Protein AF-A0A329T8T1-F1 (afdb_monomer)

Structure (mmCIF, N/CA/C/O backbone):
data_AF-A0A329T8T1-F1
#
_entry.id   AF-A0A329T8T1-F1
#
loop_
_atom_site.group_PDB
_atom_site.id
_atom_site.type_symbol
_atom_site.label_atom_id
_atom_site.label_alt_id
_atom_site.label_comp_id
_atom_site.label_asym_id
_atom_site.label_entity_id
_atom_site.label_seq_id
_atom_site.pdbx_PDB_ins_code
_atom_site.Cartn_x
_atom_site.Cartn_y
_atom_site.Cartn_z
_atom_site.occupancy
_atom_site.B_iso_or_equiv
_atom_site.auth_seq_id
_atom_site.auth_comp_id
_atom_site.auth_asym_id
_atom_site.auth_atom_id
_atom_site.pdbx_PDB_model_num
ATOM 1 N N . MET A 1 1 ? -25.487 9.556 25.006 1.00 86.38 1 MET A N 1
ATOM 2 C CA . MET A 1 1 ? -24.615 8.499 25.601 1.00 86.38 1 MET A CA 1
ATOM 3 C C . MET A 1 1 ? -23.225 9.059 25.918 1.00 86.38 1 MET A C 1
ATOM 5 O O . MET A 1 1 ? -22.872 10.111 25.403 1.00 86.38 1 MET A O 1
ATOM 9 N N . LYS A 1 2 ? -22.420 8.390 26.767 1.00 82.81 2 LYS A N 1
ATOM 10 C CA . LYS A 1 2 ? -21.150 8.936 27.310 1.00 82.81 2 LYS A CA 1
ATOM 11 C C . LYS A 1 2 ? -19.947 7.994 27.165 1.00 82.81 2 LYS A C 1
ATOM 13 O O . LYS A 1 2 ? -20.098 6.807 26.879 1.00 82.81 2 LYS A O 1
ATOM 18 N N . LEU A 1 3 ? -18.749 8.563 27.331 1.00 84.62 3 LEU A N 1
ATOM 19 C CA . LEU A 1 3 ? -17.454 7.866 27.302 1.00 84.62 3 LEU A CA 1
ATOM 20 C C . LEU A 1 3 ? -17.230 7.003 28.560 1.00 84.62 3 LEU A C 1
ATOM 22 O O . LEU A 1 3 ? -17.965 7.113 29.539 1.00 84.62 3 LEU A O 1
ATOM 26 N N . ALA A 1 4 ? -16.173 6.187 28.573 1.00 82.75 4 ALA A N 1
ATOM 27 C CA . ALA A 1 4 ? -15.763 5.431 29.757 1.00 82.75 4 ALA A CA 1
ATOM 28 C C . ALA A 1 4 ? -15.110 6.353 30.816 1.00 82.75 4 ALA A C 1
ATOM 30 O O . ALA A 1 4 ? -14.230 7.148 30.466 1.00 82.75 4 ALA A O 1
ATOM 31 N N . PRO A 1 5 ? -15.451 6.256 32.117 1.00 82.06 5 PRO A N 1
ATOM 32 C CA . PRO A 1 5 ? -14.889 7.128 33.162 1.00 82.06 5 PRO A CA 1
ATOM 33 C C . PRO A 1 5 ? -13.377 6.937 33.366 1.00 82.06 5 PRO A C 1
ATOM 35 O O . PRO A 1 5 ? -12.669 7.893 33.677 1.00 82.06 5 PRO A O 1
ATOM 38 N N . GLN A 1 6 ? -12.861 5.733 33.089 1.00 82.12 6 GLN A N 1
ATOM 39 C CA . GLN A 1 6 ? -11.427 5.394 33.094 1.00 82.12 6 GLN A CA 1
ATOM 40 C C . GLN A 1 6 ? -10.590 6.263 32.133 1.00 82.12 6 GLN A C 1
ATOM 42 O O . GLN A 1 6 ? -9.371 6.353 32.273 1.00 82.12 6 GLN A O 1
ATOM 47 N N . SER A 1 7 ? -11.230 6.936 31.171 1.00 81.19 7 SER A N 1
ATOM 48 C CA . SER A 1 7 ? -10.566 7.819 30.209 1.00 81.19 7 SER A CA 1
ATOM 49 C C . SER A 1 7 ? -9.958 9.084 30.825 1.00 81.19 7 SER A C 1
ATOM 51 O O . SER A 1 7 ? -8.943 9.561 30.323 1.00 81.19 7 SER A O 1
ATOM 53 N N . ILE A 1 8 ? -10.536 9.620 31.907 1.00 83.00 8 ILE A N 1
ATOM 54 C CA . ILE A 1 8 ? -10.133 10.907 32.501 1.00 83.00 8 ILE A CA 1
ATOM 55 C C . ILE A 1 8 ? -8.653 10.910 32.941 1.00 83.00 8 ILE A C 1
ATOM 57 O O . ILE A 1 8 ? -7.902 11.743 32.424 1.00 83.00 8 ILE A O 1
ATOM 61 N N . PRO A 1 9 ? -8.183 10.000 33.827 1.00 82.19 9 PRO A N 1
ATOM 62 C CA . PRO A 1 9 ? -6.783 9.996 34.259 1.00 82.19 9 PRO A CA 1
ATOM 63 C C . PRO A 1 9 ? -5.815 9.698 33.108 1.00 82.19 9 PRO A C 1
ATOM 65 O O . PRO A 1 9 ? -4.736 10.282 33.057 1.00 82.19 9 PRO A O 1
ATOM 68 N N . TYR A 1 10 ? -6.204 8.846 32.152 1.00 83.88 10 TYR A N 1
ATOM 69 C CA . TYR A 1 10 ? -5.362 8.525 31.000 1.00 83.88 10 TYR A CA 1
ATOM 70 C C . TYR A 1 10 ? -5.154 9.728 30.074 1.00 83.88 10 TYR A C 1
ATOM 72 O O . TYR A 1 10 ? -4.017 10.020 29.714 1.00 83.88 10 TYR A O 1
ATOM 80 N N . ARG A 1 11 ? -6.220 10.463 29.722 1.00 82.62 11 ARG A N 1
ATOM 81 C CA . ARG A 1 11 ? -6.109 11.660 28.869 1.00 82.62 11 ARG A CA 1
ATOM 82 C C . ARG A 1 11 ? -5.308 12.771 29.548 1.00 82.62 11 ARG A C 1
ATOM 84 O O . ARG A 1 11 ? -4.500 13.418 28.883 1.00 82.62 11 ARG A O 1
ATOM 91 N N . ALA A 1 12 ? -5.489 12.958 30.858 1.00 83.38 12 ALA A N 1
ATOM 92 C CA . ALA A 1 12 ? -4.714 13.924 31.632 1.00 83.38 12 ALA A CA 1
ATOM 93 C C . ALA A 1 12 ? -3.220 13.555 31.623 1.00 83.38 12 ALA A C 1
ATOM 95 O O . ALA A 1 12 ? -2.393 14.371 31.223 1.00 83.38 12 ALA A O 1
ATOM 96 N N . LEU A 1 13 ? -2.879 12.304 31.953 1.00 83.25 13 LEU A N 1
ATOM 97 C CA . LEU A 1 13 ? -1.498 11.818 31.924 1.00 83.25 13 LEU A CA 1
ATOM 98 C C . LEU A 1 13 ? -0.881 11.902 30.517 1.00 83.25 13 LEU A C 1
ATOM 100 O O . LEU A 1 13 ? 0.249 12.357 30.381 1.00 83.25 13 LEU A O 1
ATOM 104 N N . GLN A 1 14 ? -1.619 11.524 29.468 1.00 82.19 14 GLN A N 1
ATOM 105 C CA . GLN A 1 14 ? -1.136 11.556 28.083 1.00 82.19 14 GLN A CA 1
ATOM 106 C C . GLN A 1 14 ? -0.803 12.981 27.615 1.00 82.19 14 GLN A C 1
ATOM 108 O O . GLN A 1 14 ? 0.239 13.186 26.995 1.00 82.19 14 GLN A O 1
ATOM 113 N N . LYS A 1 15 ? -1.659 13.968 27.918 1.00 80.31 15 LYS A N 1
ATOM 114 C CA . LYS A 1 15 ? -1.394 15.380 27.593 1.00 80.31 15 LYS A CA 1
ATOM 115 C C . LYS A 1 15 ? -0.205 15.933 28.373 1.00 80.31 15 LYS A C 1
ATOM 117 O O . LYS A 1 15 ? 0.616 16.655 27.814 1.00 80.31 15 LYS A O 1
ATOM 122 N N . VAL A 1 16 ? -0.108 15.592 29.655 1.00 81.81 16 VAL A N 1
ATOM 123 C CA . VAL A 1 16 ? 0.924 16.142 30.537 1.00 81.81 16 VAL A CA 1
ATOM 124 C C . VAL A 1 16 ? 2.283 15.469 30.332 1.00 81.81 16 VAL A C 1
ATOM 126 O O . VAL A 1 16 ? 3.293 16.138 30.491 1.00 81.81 16 VAL A O 1
ATOM 129 N N . ALA A 1 17 ? 2.352 14.215 29.874 1.00 80.06 17 ALA A N 1
ATOM 130 C CA . ALA A 1 17 ? 3.618 13.520 29.614 1.00 80.06 17 ALA A CA 1
ATOM 131 C C . ALA A 1 17 ? 4.553 14.277 28.647 1.00 80.06 17 ALA A C 1
ATOM 133 O O . ALA A 1 17 ? 5.746 14.384 28.919 1.00 80.06 17 ALA A O 1
ATOM 134 N N . GLY A 1 18 ? 4.025 14.855 27.560 1.00 70.94 18 GLY A N 1
ATOM 135 C CA . GLY A 1 18 ? 4.826 15.685 26.647 1.00 70.94 18 GLY A CA 1
ATOM 136 C C . GLY A 1 18 ? 5.286 17.001 27.286 1.00 70.94 18 GLY A C 1
ATOM 137 O O . GLY A 1 18 ? 6.431 17.412 27.121 1.00 70.94 18 GLY A O 1
ATOM 138 N N . ILE A 1 19 ? 4.412 17.626 28.079 1.00 79.25 19 ILE A N 1
ATOM 139 C CA . ILE A 1 19 ? 4.688 18.885 28.787 1.00 79.25 19 ILE A CA 1
ATOM 140 C C . ILE A 1 19 ? 5.730 18.681 29.903 1.00 79.25 19 ILE A C 1
ATOM 142 O O . ILE A 1 19 ? 6.584 19.539 30.101 1.00 79.25 19 ILE A O 1
ATOM 146 N N . VAL A 1 20 ? 5.714 17.534 30.592 1.00 76.88 20 VAL A N 1
ATOM 147 C CA . VAL A 1 20 ? 6.686 17.161 31.636 1.00 76.88 20 VAL A CA 1
ATOM 148 C C . VAL A 1 20 ? 8.102 17.066 31.081 1.00 76.88 20 VAL A C 1
ATOM 150 O O . VAL A 1 20 ? 9.026 17.526 31.743 1.00 76.88 20 VAL A O 1
ATOM 153 N N . VAL A 1 21 ? 8.287 16.521 29.873 1.00 73.12 21 VAL A N 1
ATOM 154 C CA . VAL A 1 21 ? 9.614 16.472 29.233 1.00 73.12 21 VAL A CA 1
ATOM 155 C C . VAL A 1 21 ? 10.129 17.887 28.962 1.00 73.12 21 VAL A C 1
ATOM 157 O O . VAL A 1 21 ? 11.263 18.197 29.316 1.00 73.12 21 VAL A O 1
ATOM 160 N N . VAL A 1 22 ? 9.288 18.772 28.416 1.00 72.88 22 VAL A N 1
ATOM 161 C CA . VAL A 1 22 ? 9.662 20.176 28.163 1.00 72.88 22 VAL A CA 1
ATOM 162 C C . VAL A 1 22 ? 9.970 20.916 29.471 1.00 72.88 22 VAL A C 1
ATOM 164 O O . VAL A 1 22 ? 11.018 21.548 29.570 1.00 72.88 22 VAL A O 1
ATOM 167 N N . LEU A 1 23 ? 9.121 20.797 30.501 1.00 73.62 23 LEU A N 1
ATOM 168 C CA . LEU A 1 23 ? 9.384 21.415 31.808 1.00 73.62 23 LEU A CA 1
ATOM 169 C C . LEU A 1 23 ? 10.635 20.856 32.490 1.00 73.62 23 LEU A C 1
ATOM 171 O O . LEU A 1 23 ? 11.320 21.611 33.172 1.00 73.62 23 LEU A O 1
ATOM 175 N N . PHE A 1 24 ? 10.945 19.569 32.324 1.00 70.88 24 PHE A N 1
ATOM 176 C CA . PHE A 1 24 ? 12.161 18.986 32.886 1.00 70.88 24 PHE A CA 1
ATOM 177 C C . PHE A 1 24 ? 13.409 19.665 32.312 1.00 70.88 24 PHE A C 1
ATOM 179 O O . PHE A 1 24 ? 14.256 20.101 33.085 1.00 70.88 24 PHE A O 1
ATOM 186 N N . PHE A 1 25 ? 13.491 19.836 30.988 1.00 71.06 25 PHE A N 1
ATOM 187 C CA . PHE A 1 25 ? 14.601 20.568 30.372 1.00 71.06 25 PHE A CA 1
ATOM 188 C C . PHE A 1 25 ? 14.622 22.045 30.796 1.00 71.06 25 PHE A C 1
ATOM 190 O O . PHE A 1 25 ? 15.649 22.516 31.276 1.00 71.06 25 PHE A O 1
ATOM 197 N N . VAL A 1 26 ? 13.490 22.754 30.710 1.00 73.31 26 VAL A N 1
ATOM 198 C CA . VAL A 1 26 ? 13.411 24.194 31.030 1.00 73.31 26 VAL A CA 1
ATOM 199 C C . VAL A 1 26 ? 13.760 24.497 32.494 1.00 73.31 26 VAL A C 1
ATOM 201 O O . VAL A 1 26 ? 14.477 25.456 32.761 1.00 73.31 26 VAL A O 1
ATOM 204 N N . VAL A 1 27 ? 13.290 23.695 33.458 1.00 70.12 27 VAL A N 1
ATOM 205 C CA . VAL A 1 27 ? 13.547 23.943 34.893 1.00 70.12 27 VAL A CA 1
ATOM 206 C C . VAL A 1 27 ? 14.923 23.430 35.340 1.00 70.12 27 VAL A C 1
ATOM 208 O O . VAL A 1 27 ? 15.476 23.931 36.321 1.00 70.12 27 VAL A O 1
ATOM 211 N N . ASN A 1 28 ? 15.508 22.463 34.624 1.00 67.00 28 ASN A N 1
ATOM 212 C CA . ASN A 1 28 ? 16.896 22.056 34.845 1.00 67.00 28 ASN A CA 1
ATOM 213 C C . ASN A 1 28 ? 17.891 23.111 34.327 1.00 67.00 28 ASN A C 1
ATOM 215 O O . ASN A 1 28 ? 18.945 23.283 34.929 1.00 67.00 28 ASN A O 1
ATOM 219 N N . ASP A 1 29 ? 17.546 23.825 33.251 1.00 68.19 29 ASP A N 1
ATOM 220 C CA . ASP A 1 29 ? 18.347 24.922 32.691 1.00 68.19 29 ASP A CA 1
ATOM 221 C C . ASP A 1 29 ? 18.193 26.231 33.496 1.00 68.19 29 ASP A C 1
ATOM 223 O O . ASP A 1 29 ? 19.175 26.906 33.794 1.00 68.19 29 ASP A O 1
ATOM 227 N N . SER A 1 30 ? 16.977 26.559 33.959 1.00 67.88 30 SER A N 1
ATOM 228 C CA . SER A 1 30 ? 16.708 27.816 34.685 1.00 67.88 30 SER A CA 1
ATOM 229 C C . SER A 1 30 ? 17.248 27.882 36.121 1.00 67.88 30 SER A C 1
ATOM 231 O O . SER A 1 30 ? 17.182 28.937 36.754 1.00 67.88 30 SER A O 1
ATOM 233 N N . GLY A 1 31 ? 17.737 26.769 36.677 1.00 66.06 31 GLY A N 1
ATOM 234 C CA . GLY A 1 31 ? 18.303 26.703 38.030 1.00 66.06 31 GLY A CA 1
ATOM 235 C C . GLY A 1 31 ? 17.291 26.752 39.187 1.00 66.06 31 GLY A C 1
ATOM 236 O O . GLY A 1 31 ? 17.700 26.779 40.345 1.00 66.06 31 GLY A O 1
ATOM 237 N N . TRP A 1 32 ? 15.976 26.731 38.924 1.00 68.38 32 TRP A N 1
ATOM 238 C CA . TRP A 1 32 ? 14.937 26.858 39.972 1.00 68.38 32 TRP A CA 1
ATOM 239 C C . TRP A 1 32 ? 14.761 25.594 40.839 1.00 68.38 32 TRP A C 1
ATOM 241 O O . TRP A 1 32 ? 14.073 25.621 41.862 1.00 68.38 32 TRP A O 1
ATOM 251 N N . GLY A 1 33 ? 15.397 24.487 40.451 1.00 69.75 33 GLY A N 1
ATOM 252 C CA . GLY A 1 33 ? 15.504 23.270 41.251 1.00 69.75 33 GLY A CA 1
ATOM 253 C C . GLY A 1 33 ? 14.271 22.358 41.238 1.00 69.75 33 GLY A C 1
ATOM 254 O O . GLY A 1 33 ? 13.158 22.718 40.848 1.00 69.75 33 GLY A O 1
ATOM 255 N N . PHE A 1 34 ? 14.483 21.126 41.706 1.00 74.94 34 PHE A N 1
ATOM 256 C CA . PHE A 1 34 ? 13.488 20.049 41.682 1.00 74.94 34 PHE A CA 1
ATOM 257 C C . PHE A 1 34 ? 12.124 20.390 42.331 1.00 74.94 34 PHE A C 1
ATOM 259 O O . PHE A 1 34 ? 11.104 20.008 41.753 1.00 74.94 34 PHE A O 1
ATOM 266 N N . PRO A 1 35 ? 12.032 21.123 43.466 1.00 81.44 35 PRO A N 1
ATOM 267 C CA . PRO A 1 35 ? 10.737 21.458 44.066 1.00 81.44 35 PRO A CA 1
ATOM 268 C C . PRO A 1 35 ? 9.852 22.332 43.166 1.00 81.44 35 PRO A C 1
ATOM 270 O O . PRO A 1 35 ? 8.640 22.119 43.116 1.00 81.44 35 PRO A O 1
ATOM 273 N N . ALA A 1 36 ? 10.444 23.272 42.419 1.00 79.94 36 ALA A N 1
ATOM 274 C CA . ALA A 1 36 ? 9.713 24.124 41.482 1.00 79.94 36 ALA A CA 1
ATOM 275 C C . ALA A 1 36 ? 9.172 23.308 40.296 1.00 79.94 36 ALA A C 1
ATOM 277 O O . ALA A 1 36 ? 7.996 23.433 39.949 1.00 79.94 36 ALA A O 1
ATOM 278 N N . ALA A 1 37 ? 9.990 22.404 39.739 1.00 76.75 37 ALA A N 1
ATOM 279 C CA . ALA A 1 37 ? 9.561 21.472 38.694 1.00 76.75 37 ALA A CA 1
ATOM 280 C C . ALA A 1 37 ? 8.393 20.588 39.167 1.00 76.75 37 ALA A C 1
ATOM 282 O O . ALA A 1 37 ? 7.371 20.490 38.488 1.00 76.75 37 ALA A O 1
ATOM 283 N N . ALA A 1 38 ? 8.512 19.986 40.355 1.00 80.69 38 ALA A N 1
ATOM 284 C CA . ALA A 1 38 ? 7.479 19.125 40.928 1.00 80.69 38 ALA A CA 1
ATOM 285 C C . ALA A 1 38 ? 6.163 19.882 41.189 1.00 80.69 38 ALA A C 1
ATOM 287 O O . ALA A 1 38 ? 5.087 19.377 40.861 1.00 80.69 38 ALA A O 1
ATOM 288 N N . GLY A 1 39 ? 6.238 21.109 41.719 1.00 86.38 39 GLY A N 1
ATOM 289 C CA . GLY A 1 39 ? 5.075 21.974 41.931 1.00 86.38 39 GLY A CA 1
ATOM 290 C C . GLY A 1 39 ? 4.373 22.356 40.625 1.00 86.38 39 GLY A C 1
ATOM 291 O O . GLY A 1 39 ? 3.152 22.223 40.520 1.00 86.38 39 GLY A O 1
ATOM 292 N N . ALA A 1 40 ? 5.136 22.757 39.603 1.00 83.06 40 ALA A N 1
ATOM 293 C CA . ALA A 1 40 ? 4.596 23.107 38.292 1.00 83.06 40 ALA A CA 1
ATOM 294 C C . ALA A 1 40 ? 3.942 21.902 37.593 1.00 83.06 40 ALA A C 1
ATOM 296 O O . ALA A 1 40 ? 2.816 22.008 37.107 1.00 83.06 40 ALA A O 1
ATOM 297 N N . VAL A 1 41 ? 4.586 20.728 37.611 1.00 83.44 41 VAL A N 1
ATOM 298 C CA . VAL A 1 41 ? 4.006 19.479 37.085 1.00 83.44 41 VAL A CA 1
ATOM 299 C C . VAL A 1 41 ? 2.730 19.094 37.842 1.00 83.44 41 VAL A C 1
ATOM 301 O O . VAL A 1 41 ? 1.742 18.719 37.211 1.00 83.44 41 VAL A O 1
ATOM 304 N N . GLY A 1 42 ? 2.699 19.245 39.170 1.00 86.50 42 GLY A N 1
ATOM 305 C CA . GLY A 1 42 ? 1.500 19.022 39.982 1.00 86.50 42 GLY A CA 1
ATOM 306 C C . GLY A 1 42 ? 0.337 19.947 39.603 1.00 86.50 42 GLY A C 1
ATOM 307 O O . GLY A 1 42 ? -0.781 19.477 39.388 1.00 86.50 42 GLY A O 1
ATOM 308 N N . ALA A 1 43 ? 0.597 21.247 39.443 1.00 88.38 43 ALA A N 1
ATOM 309 C CA . ALA A 1 43 ? -0.405 22.216 38.998 1.00 88.38 43 ALA A CA 1
ATOM 310 C C . ALA A 1 43 ? -0.930 21.899 37.585 1.00 88.38 43 ALA A C 1
ATOM 312 O O . ALA A 1 43 ? -2.140 21.910 37.350 1.00 88.38 43 ALA A O 1
ATOM 313 N N . ILE A 1 44 ? -0.038 21.539 36.658 1.00 87.44 44 ILE A N 1
ATOM 314 C CA . ILE A 1 44 ? -0.385 21.154 35.283 1.00 87.44 44 ILE A CA 1
ATOM 315 C C . ILE A 1 44 ? -1.231 19.867 35.261 1.00 87.44 44 ILE A C 1
ATOM 317 O O . ILE A 1 44 ? -2.221 19.807 34.530 1.00 87.44 44 ILE A O 1
ATOM 321 N N . LEU A 1 45 ? -0.918 18.868 36.097 1.00 87.12 45 LEU A N 1
ATOM 322 C CA . LEU A 1 45 ? -1.740 17.660 36.266 1.00 87.12 45 LEU A CA 1
ATOM 323 C C . LEU A 1 45 ? -3.144 17.978 36.802 1.00 87.12 45 LEU A C 1
ATOM 325 O O . LEU A 1 45 ? -4.118 17.405 36.314 1.00 87.12 45 LEU A O 1
ATOM 329 N N . LEU A 1 46 ? -3.269 18.901 37.762 1.00 89.94 46 LEU A N 1
ATOM 330 C CA . LEU A 1 46 ? -4.566 19.329 38.300 1.00 89.94 46 LEU A CA 1
ATOM 331 C C . LEU A 1 46 ? -5.411 20.064 37.249 1.00 89.94 46 LEU A C 1
ATOM 333 O O . LEU A 1 46 ? -6.586 19.735 37.075 1.00 89.94 46 LEU A O 1
ATOM 337 N N . VAL A 1 47 ? -4.820 21.003 36.503 1.00 90.56 47 VAL A N 1
ATOM 338 C CA . VAL A 1 47 ? -5.508 21.734 35.421 1.00 90.56 47 VAL A CA 1
ATOM 339 C C . VAL A 1 47 ? -5.921 20.784 34.292 1.00 90.56 47 VAL A C 1
ATOM 341 O O . VAL A 1 47 ? -7.066 20.834 33.835 1.00 90.56 47 VAL A O 1
ATOM 344 N N . ALA A 1 48 ? -5.041 19.865 33.882 1.00 87.56 48 ALA A N 1
ATOM 345 C CA . ALA A 1 48 ? -5.365 18.844 32.889 1.00 87.56 48 ALA A CA 1
ATOM 346 C C . ALA A 1 48 ? -6.481 17.907 33.380 1.00 87.56 48 ALA A C 1
ATOM 348 O O . ALA A 1 48 ? -7.436 17.662 32.648 1.00 87.56 48 ALA A O 1
ATOM 349 N N . GLY A 1 49 ? -6.420 17.432 34.628 1.00 89.06 49 GLY A N 1
ATOM 350 C CA . GLY A 1 49 ? -7.463 16.597 35.230 1.00 89.06 49 GLY A CA 1
ATOM 351 C C . GLY A 1 49 ? -8.825 17.297 35.299 1.00 89.06 49 GLY A C 1
ATOM 352 O O . GLY A 1 49 ? -9.843 16.700 34.945 1.00 89.06 49 GLY A O 1
ATOM 353 N N . ALA A 1 50 ? -8.850 18.579 35.675 1.00 90.56 50 ALA A N 1
ATOM 354 C CA . ALA A 1 50 ? -10.064 19.394 35.690 1.00 90.56 50 ALA A CA 1
ATOM 355 C C . ALA A 1 50 ? -10.646 19.591 34.278 1.00 90.56 50 ALA A C 1
ATOM 357 O O . ALA A 1 50 ? -11.852 19.412 34.080 1.00 90.56 50 ALA A O 1
ATOM 358 N N . TYR A 1 51 ? -9.800 19.884 33.282 1.00 90.94 51 TYR A N 1
ATOM 359 C CA . TYR A 1 51 ? -10.211 19.977 31.879 1.00 90.94 51 TYR A CA 1
ATOM 360 C C . TYR A 1 51 ? -10.772 18.645 31.364 1.00 90.94 51 TYR A C 1
ATOM 362 O O . TYR A 1 51 ? -11.823 18.619 30.728 1.00 90.94 51 TYR A O 1
ATOM 370 N N . GLU A 1 52 ? -10.116 17.521 31.660 1.00 89.88 52 GLU A N 1
ATOM 371 C CA . GLU A 1 52 ? -10.537 16.200 31.185 1.00 89.88 52 GLU A CA 1
ATOM 372 C C . GLU A 1 52 ? -11.807 15.677 31.865 1.00 89.88 52 GLU A C 1
ATOM 374 O O . GLU A 1 52 ? -12.594 14.968 31.228 1.0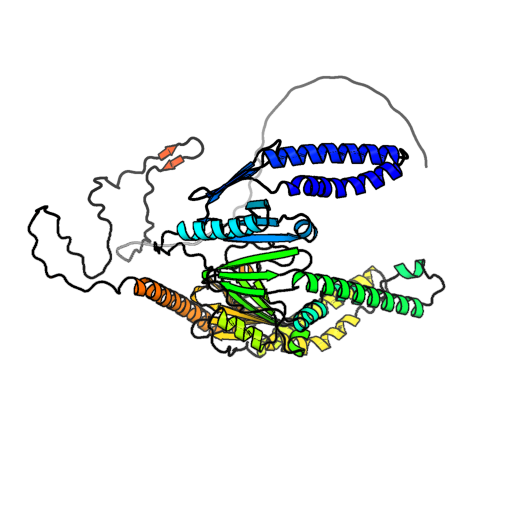0 89.88 52 GLU A O 1
ATOM 379 N N . LEU A 1 53 ? -12.056 16.076 33.115 1.00 90.00 53 LEU A N 1
ATOM 380 C CA . LEU A 1 53 ? -13.329 15.873 33.804 1.00 90.00 53 LEU A CA 1
ATOM 381 C C . LEU A 1 53 ? -14.443 16.745 33.199 1.00 90.00 53 LEU A C 1
ATOM 383 O O . LEU A 1 53 ? -15.569 16.272 33.029 1.00 90.00 53 LEU A O 1
ATOM 387 N N . ALA A 1 54 ? -14.147 17.997 32.836 1.00 90.06 54 ALA A N 1
ATOM 388 C CA . ALA A 1 54 ? -15.092 18.868 32.137 1.00 90.06 54 ALA A CA 1
ATOM 389 C C . ALA A 1 54 ? -15.420 18.339 30.728 1.00 90.06 54 ALA A C 1
ATOM 391 O O . ALA A 1 54 ? -16.590 18.322 30.345 1.00 90.06 54 ALA A O 1
ATOM 392 N N . TYR A 1 55 ? -14.421 17.833 29.995 1.00 89.12 55 TYR A N 1
ATOM 393 C CA . TYR A 1 55 ? -14.597 17.182 28.694 1.00 89.12 55 TYR A CA 1
ATOM 394 C C . TYR A 1 55 ? -15.439 15.910 28.826 1.00 89.12 55 TYR A C 1
ATOM 396 O O . TYR A 1 55 ? -16.422 15.760 28.112 1.00 89.12 55 TYR A O 1
ATOM 404 N N . TYR A 1 56 ? -15.143 15.040 29.798 1.00 88.19 56 TYR A N 1
ATOM 405 C CA . TYR A 1 56 ? -15.956 13.849 30.080 1.00 88.19 56 TYR A CA 1
ATOM 406 C C . TYR A 1 56 ? -17.426 14.177 30.388 1.00 88.19 56 TYR A C 1
ATOM 408 O O . TYR A 1 56 ? -18.324 13.464 29.949 1.00 88.19 56 TYR A O 1
ATOM 416 N N . ARG A 1 57 ? -17.687 15.259 31.134 1.00 88.88 57 ARG A N 1
ATOM 417 C CA . ARG A 1 57 ? -19.053 15.689 31.477 1.00 88.88 57 ARG A CA 1
ATOM 418 C C . ARG A 1 57 ? -19.813 16.324 30.307 1.00 88.88 57 ARG A C 1
ATOM 420 O O . ARG A 1 57 ? -21.040 16.312 30.349 1.00 88.88 57 ARG A O 1
ATOM 427 N N . ARG A 1 58 ? -19.108 16.894 29.319 1.00 87.94 58 ARG A N 1
ATOM 428 C CA . ARG A 1 58 ? -19.681 17.604 28.156 1.00 87.94 58 ARG A CA 1
ATOM 429 C C . ARG A 1 58 ? -19.678 16.801 26.852 1.00 87.94 58 ARG A C 1
ATOM 431 O O . ARG A 1 58 ? -20.392 17.191 25.938 1.00 87.94 58 ARG A O 1
ATOM 438 N N . PHE A 1 59 ? -18.902 15.721 26.757 1.00 90.44 59 PHE A N 1
ATOM 439 C CA . PHE A 1 59 ? -18.919 14.831 25.599 1.00 90.44 59 PHE A CA 1
ATOM 440 C C . PHE A 1 59 ? -20.170 13.953 25.618 1.00 90.44 59 PHE A C 1
ATOM 442 O O . PHE A 1 59 ? -20.418 13.232 26.589 1.00 90.44 59 PHE A O 1
ATOM 449 N N . GLU A 1 60 ? -20.907 13.969 24.516 1.00 89.88 60 GLU A N 1
ATOM 450 C CA . GLU A 1 60 ? -22.060 13.114 24.276 1.00 89.88 60 GLU A CA 1
ATOM 451 C C . GLU A 1 60 ? -22.027 12.591 22.838 1.00 89.88 60 GLU A C 1
ATOM 453 O O . GLU A 1 60 ? -21.633 13.303 21.919 1.00 89.88 60 GLU A O 1
ATOM 458 N N . TYR A 1 61 ? -22.445 11.344 22.650 1.00 91.50 61 TYR A N 1
ATOM 459 C CA . TYR A 1 61 ? -22.811 10.813 21.340 1.00 91.50 61 TYR A CA 1
ATOM 460 C C . TYR A 1 61 ? -24.207 10.195 21.397 1.00 91.50 61 TYR A C 1
ATOM 462 O O . TYR A 1 61 ? -24.605 9.654 22.436 1.00 91.50 61 TYR A O 1
ATOM 470 N N . GLU A 1 62 ? -24.947 10.274 20.304 1.00 91.75 62 GLU A N 1
ATOM 471 C CA . GLU A 1 62 ? -26.346 9.867 20.208 1.00 91.75 62 GLU A CA 1
ATOM 472 C C . GLU A 1 62 ? -26.580 9.128 18.889 1.00 91.75 62 GLU A C 1
ATOM 474 O O . GLU A 1 62 ? -25.943 9.421 17.885 1.00 91.75 62 GLU A O 1
ATOM 479 N N . LEU A 1 63 ? -27.423 8.098 18.927 1.00 91.50 63 LEU A N 1
ATOM 480 C CA . LEU A 1 63 ? -27.739 7.250 17.779 1.00 91.50 63 LEU A CA 1
ATOM 481 C C . LEU A 1 63 ? -29.212 7.495 17.460 1.00 91.50 63 LEU A C 1
ATOM 483 O O . LEU A 1 63 ? -30.080 6.832 18.039 1.00 91.50 63 LEU A O 1
ATOM 487 N N . THR A 1 64 ? -29.478 8.476 16.600 1.00 89.94 64 THR A N 1
ATOM 488 C CA . THR A 1 64 ? -30.817 8.736 16.053 1.00 89.94 64 THR A CA 1
ATOM 489 C C . THR A 1 64 ? -31.137 7.676 14.997 1.00 89.94 64 THR A C 1
ATOM 491 O O . THR A 1 64 ? -30.291 6.826 14.690 1.00 89.94 64 THR A O 1
ATOM 494 N N . ASP A 1 65 ? -32.354 7.664 14.465 1.00 86.38 65 ASP A N 1
ATOM 495 C CA . ASP A 1 65 ? -32.777 6.637 13.510 1.00 86.38 65 ASP A CA 1
ATOM 496 C C . ASP A 1 65 ? -32.001 6.718 12.178 1.00 86.38 65 ASP A C 1
ATOM 498 O O . ASP A 1 65 ? -31.601 5.676 11.657 1.00 86.38 65 ASP A O 1
ATOM 502 N N . ASP A 1 66 ? -31.629 7.928 11.731 1.00 86.88 66 ASP A N 1
ATOM 503 C CA . ASP A 1 66 ? -30.881 8.185 10.484 1.00 86.88 66 ASP A CA 1
ATOM 504 C C . ASP A 1 66 ? -29.422 8.662 10.676 1.00 86.88 66 ASP A C 1
ATOM 506 O O . ASP A 1 66 ? -28.612 8.571 9.743 1.00 86.88 66 ASP A O 1
ATOM 510 N N . THR A 1 67 ? -29.054 9.165 11.863 1.00 91.00 67 THR A N 1
ATOM 511 C CA . THR A 1 67 ? -27.762 9.833 12.125 1.00 91.00 67 THR A CA 1
ATOM 512 C C . THR A 1 67 ? -27.055 9.365 13.400 1.00 91.00 67 THR A C 1
ATOM 514 O O . THR A 1 67 ? -27.662 8.968 14.398 1.00 91.00 67 THR A O 1
ATOM 517 N N . LEU A 1 68 ? -25.724 9.448 13.375 1.00 91.62 68 LEU A N 1
ATOM 518 C CA . LEU A 1 68 ? -24.858 9.357 14.546 1.00 91.62 68 LEU A CA 1
ATOM 519 C C . LEU A 1 68 ? -24.342 10.754 14.901 1.00 91.62 68 LEU A C 1
ATOM 521 O O . LEU A 1 68 ? -23.469 11.297 14.221 1.00 91.62 68 LEU A O 1
ATOM 525 N N . ASP A 1 69 ? -24.848 11.301 16.001 1.00 91.31 69 ASP A N 1
ATOM 526 C CA . ASP A 1 69 ? -24.545 12.659 16.436 1.00 91.31 69 ASP A CA 1
ATOM 527 C C . ASP A 1 69 ? -23.430 12.656 17.482 1.00 91.31 69 ASP A C 1
ATOM 529 O O . ASP A 1 69 ? -23.440 11.864 18.429 1.00 91.31 69 ASP A O 1
ATOM 533 N N . ILE A 1 70 ? -22.453 13.553 17.340 1.00 92.06 70 ILE A N 1
ATOM 534 C CA . ILE A 1 70 ? -21.281 13.645 18.219 1.00 92.06 70 ILE A CA 1
ATOM 535 C C . ILE A 1 70 ? -21.101 15.089 18.704 1.00 92.06 70 ILE A C 1
ATOM 537 O O . ILE A 1 70 ? -20.567 15.952 18.003 1.00 92.06 70 ILE A O 1
ATOM 541 N N . ARG A 1 71 ? -21.488 15.337 19.960 1.00 91.00 71 ARG A N 1
ATOM 542 C CA . ARG A 1 71 ? -21.311 16.605 20.683 1.00 91.00 71 ARG A CA 1
ATOM 543 C C . ARG A 1 71 ? -20.041 16.568 21.526 1.00 91.00 71 ARG A C 1
ATOM 545 O O . ARG A 1 71 ? -19.901 15.762 22.445 1.00 91.00 71 ARG A O 1
ATOM 552 N N . SER A 1 72 ? -19.098 17.465 21.250 1.00 89.06 72 SER A N 1
ATOM 553 C CA . SER A 1 72 ? -17.779 17.460 21.893 1.00 89.06 72 SER A CA 1
ATOM 554 C C . SER A 1 72 ? -17.227 18.857 22.200 1.00 89.06 72 SER A C 1
ATOM 556 O O . SER A 1 72 ? -17.634 19.857 21.611 1.00 89.06 72 SER A O 1
ATOM 558 N N . GLY A 1 73 ? -16.263 18.920 23.125 1.00 86.06 73 GLY A N 1
ATOM 559 C CA . GLY A 1 73 ? -15.554 20.151 23.498 1.00 86.06 73 GLY A CA 1
ATOM 560 C C . GLY A 1 73 ? -15.959 20.736 24.857 1.00 86.06 73 GLY A C 1
ATOM 561 O O . GLY A 1 73 ? -17.026 20.452 25.399 1.00 86.06 73 GLY A O 1
ATOM 562 N N . VAL A 1 74 ? -15.062 21.541 25.440 1.00 87.94 74 VAL A N 1
ATOM 563 C CA . VAL A 1 74 ? -15.275 22.202 26.746 1.00 87.94 74 VAL A CA 1
ATOM 564 C C . VAL A 1 74 ? -15.609 23.679 26.572 1.00 87.94 74 VAL A C 1
ATOM 566 O O . VAL A 1 74 ? -16.639 24.121 27.080 1.00 87.94 74 VAL A O 1
ATOM 569 N N . ILE A 1 75 ? -14.728 24.408 25.877 1.00 87.56 75 ILE A N 1
ATOM 570 C CA . ILE A 1 75 ? -14.776 25.863 25.670 1.00 87.56 75 ILE A CA 1
ATOM 571 C C . ILE A 1 75 ? -15.504 26.139 24.348 1.00 87.56 75 ILE A C 1
ATOM 573 O O . ILE A 1 75 ? -16.700 26.409 24.355 1.00 87.56 75 ILE A O 1
ATOM 577 N N . SER A 1 76 ? -14.823 25.939 23.214 1.00 87.44 76 SER A N 1
ATOM 578 C CA . SER A 1 76 ? -15.483 25.741 21.920 1.00 87.44 76 SER A CA 1
ATOM 579 C C . SER A 1 76 ? -16.202 24.389 21.937 1.00 87.44 76 SER A C 1
ATOM 581 O O . SER A 1 76 ? -15.588 23.363 22.255 1.00 87.44 76 SER A O 1
ATOM 583 N N . ARG A 1 77 ? -17.503 24.399 21.626 1.00 87.94 77 ARG A N 1
ATOM 584 C CA . ARG A 1 77 ? -18.289 23.197 21.329 1.00 87.94 77 ARG A CA 1
ATOM 585 C C . ARG A 1 77 ? -18.241 22.905 19.834 1.00 87.94 77 ARG A C 1
ATOM 587 O O . ARG A 1 77 ? -18.147 23.824 19.025 1.00 87.94 77 ARG A O 1
ATOM 594 N N . ARG A 1 78 ? -18.322 21.624 19.488 1.00 88.75 78 ARG A N 1
ATOM 595 C CA . ARG A 1 78 ? -18.484 21.122 18.123 1.00 88.75 78 ARG A CA 1
ATOM 596 C C . ARG A 1 78 ? -19.538 20.029 18.144 1.00 88.75 78 ARG A C 1
ATOM 598 O O . ARG A 1 78 ? -19.428 19.093 18.937 1.00 88.75 78 ARG A O 1
ATOM 605 N N . GLU A 1 79 ? -20.523 20.181 17.282 1.00 90.75 79 GLU A N 1
ATOM 606 C CA . GLU A 1 79 ? -21.593 19.226 17.022 1.00 90.75 79 GLU A CA 1
ATOM 607 C C . GLU A 1 79 ? -21.388 18.693 15.602 1.00 90.75 79 GLU A C 1
ATOM 609 O O . GLU A 1 79 ? -20.883 19.417 14.739 1.00 90.75 79 GLU A O 1
ATOM 614 N N . ARG A 1 80 ? -21.649 17.403 15.399 1.00 89.06 80 ARG A N 1
ATOM 615 C CA . ARG A 1 80 ? -21.458 16.702 14.127 1.00 89.06 80 ARG A CA 1
ATOM 616 C C . ARG A 1 80 ? -22.545 15.657 13.995 1.00 89.06 80 ARG A C 1
ATOM 618 O O . ARG A 1 80 ? -22.544 14.707 14.769 1.00 89.06 80 ARG A O 1
ATOM 625 N N . GLU A 1 81 ? -23.424 15.857 13.035 1.00 91.31 81 GLU A N 1
ATOM 626 C CA . GLU A 1 81 ? -24.480 14.937 12.633 1.00 91.31 81 GLU A CA 1
ATOM 627 C C . GLU A 1 81 ? -23.943 14.110 11.459 1.00 91.31 81 GLU A C 1
ATOM 629 O O . GLU A 1 81 ? -23.564 14.671 10.429 1.00 91.31 81 GLU A O 1
ATOM 634 N N . ILE A 1 82 ? -23.815 12.791 11.629 1.00 90.69 82 ILE A N 1
ATOM 635 C CA . ILE A 1 82 ? -23.221 11.905 10.617 1.00 90.69 82 ILE A CA 1
ATOM 636 C C . ILE A 1 82 ? -24.276 10.882 10.164 1.00 90.69 82 ILE A C 1
ATOM 638 O O . ILE A 1 82 ? -24.463 9.872 10.844 1.00 90.69 82 ILE A O 1
ATOM 642 N N . PRO A 1 83 ? -24.965 11.099 9.026 1.00 90.06 83 PRO A N 1
ATOM 643 C CA . PRO A 1 83 ? -25.950 10.153 8.498 1.00 90.06 83 PRO A CA 1
ATOM 644 C C . PRO A 1 83 ? -25.345 8.768 8.245 1.00 90.06 83 PRO A C 1
ATOM 646 O O . PRO A 1 83 ? -24.278 8.680 7.630 1.00 90.06 83 PRO A O 1
ATOM 649 N N . TYR A 1 84 ? -26.021 7.679 8.631 1.00 88.81 84 TYR A N 1
ATOM 650 C CA . TYR A 1 84 ? -25.460 6.321 8.498 1.00 88.81 84 TYR A CA 1
ATOM 651 C C . TYR A 1 84 ? -25.083 5.978 7.049 1.00 88.81 84 TYR A C 1
ATOM 653 O O . TYR A 1 84 ? -24.017 5.411 6.806 1.00 88.81 84 TYR A O 1
ATOM 661 N N . ARG A 1 85 ? -25.883 6.436 6.076 1.00 83.88 85 ARG A N 1
ATOM 662 C CA . ARG A 1 85 ? -25.603 6.327 4.633 1.00 83.88 85 ARG A CA 1
ATOM 663 C C . ARG A 1 85 ? -24.299 7.000 4.171 1.00 83.88 85 ARG A C 1
ATOM 665 O O . ARG A 1 85 ? -23.760 6.623 3.136 1.00 83.88 85 ARG A O 1
ATOM 672 N N . ARG A 1 86 ? -23.776 7.993 4.908 1.00 85.38 86 ARG A N 1
ATOM 673 C CA . ARG A 1 86 ? -22.455 8.599 4.639 1.00 85.38 86 ARG A CA 1
ATOM 674 C C . ARG A 1 86 ? -21.309 7.799 5.251 1.00 85.38 86 ARG A C 1
ATOM 676 O O . ARG A 1 86 ? -20.196 7.927 4.745 1.00 85.38 86 ARG A O 1
ATOM 683 N N . ILE A 1 87 ? -21.548 7.013 6.305 1.00 84.06 87 ILE A N 1
ATOM 684 C CA . ILE A 1 87 ? -20.504 6.260 7.011 1.00 84.06 87 ILE A CA 1
ATOM 685 C C . ILE A 1 87 ? -20.022 5.123 6.113 1.00 84.06 87 ILE A C 1
ATOM 687 O O . ILE A 1 87 ? -20.723 4.145 5.845 1.00 84.06 87 ILE A O 1
ATOM 691 N N . GLN A 1 88 ? -18.791 5.247 5.634 1.00 76.81 88 GLN A N 1
ATOM 692 C CA . GLN A 1 88 ? -18.158 4.241 4.805 1.00 76.81 88 GLN A CA 1
ATOM 693 C C . GLN A 1 88 ? -17.660 3.081 5.662 1.00 76.81 88 GLN A C 1
ATOM 695 O O . GLN A 1 88 ? -18.056 1.942 5.396 1.00 76.81 88 GLN A O 1
ATOM 700 N N . ASN A 1 89 ? -16.844 3.378 6.676 1.00 76.12 89 ASN A N 1
ATOM 701 C CA . ASN A 1 89 ? -16.070 2.397 7.434 1.00 76.12 89 ASN A CA 1
ATOM 702 C C . ASN A 1 89 ? -16.124 2.723 8.938 1.00 76.12 89 ASN A C 1
ATOM 704 O O . ASN A 1 89 ? -16.267 3.887 9.325 1.00 76.12 89 ASN A O 1
ATOM 708 N N . VAL A 1 90 ? -16.012 1.690 9.778 1.00 80.81 90 VAL A N 1
ATOM 709 C CA . VAL A 1 90 ? -16.012 1.806 11.245 1.00 80.81 90 VAL A CA 1
ATOM 710 C C . VAL A 1 90 ? -14.890 0.940 11.808 1.00 80.81 90 VAL A C 1
ATOM 712 O O . VAL A 1 90 ? -15.054 -0.268 11.994 1.00 80.81 90 VAL A O 1
ATOM 715 N N . ASP A 1 91 ? -13.746 1.563 12.070 1.00 81.56 91 ASP A N 1
ATOM 716 C CA . ASP A 1 91 ? -12.557 0.894 12.593 1.00 81.56 91 ASP A CA 1
ATOM 717 C C . ASP A 1 91 ? -12.481 1.047 14.122 1.00 81.56 91 ASP A C 1
ATOM 719 O O . ASP A 1 91 ? -12.748 2.110 14.691 1.00 81.56 91 ASP A O 1
ATOM 723 N N . VAL A 1 92 ? -12.102 -0.031 14.815 1.00 85.88 92 VAL A N 1
ATOM 724 C CA . VAL A 1 92 ? -11.930 -0.039 16.275 1.00 85.88 92 VAL A CA 1
ATOM 725 C C . VAL A 1 92 ? -10.452 -0.219 16.611 1.00 85.88 92 VAL A C 1
ATOM 727 O O . VAL A 1 92 ? -9.818 -1.198 16.206 1.00 85.88 92 VAL A O 1
ATOM 730 N N . SER A 1 93 ? -9.890 0.726 17.370 1.00 86.00 93 SER A N 1
ATOM 731 C CA . SER A 1 93 ? -8.456 0.788 17.673 1.00 86.00 93 SER A CA 1
ATOM 732 C C . SER A 1 93 ? -8.164 0.762 19.184 1.00 86.00 93 SER A C 1
ATOM 734 O O . SER A 1 93 ? -8.838 1.402 20.001 1.00 86.00 93 SER A O 1
ATOM 736 N N . ARG A 1 94 ? -7.163 -0.037 19.602 1.00 88.50 94 ARG A N 1
ATOM 737 C CA . ARG A 1 94 ? -6.852 -0.258 21.029 1.00 88.50 94 ARG A CA 1
ATOM 738 C C . ARG A 1 94 ? -5.368 -0.536 21.318 1.00 88.50 94 ARG A C 1
ATOM 740 O O . ARG A 1 94 ? -4.876 -1.650 21.134 1.00 88.50 94 ARG A O 1
ATOM 747 N N . SER A 1 95 ? -4.653 0.469 21.829 1.00 86.06 95 SER A N 1
ATOM 748 C CA . SER A 1 95 ? -3.251 0.372 22.285 1.00 86.06 95 SER A CA 1
ATOM 749 C C . SER A 1 95 ? -3.064 -0.452 23.571 1.00 86.06 95 SER A C 1
ATOM 751 O O . SER A 1 95 ? -4.024 -0.680 24.303 1.00 86.06 95 SER A O 1
ATOM 753 N N . VAL A 1 96 ? -1.827 -0.856 23.903 1.00 86.25 96 VAL A N 1
ATOM 754 C CA . VAL A 1 96 ? -1.496 -1.597 25.145 1.00 86.25 96 VAL A CA 1
ATOM 755 C C . VAL A 1 96 ? -2.058 -0.917 26.395 1.00 86.25 96 VAL A C 1
ATOM 757 O O . VAL A 1 96 ? -2.669 -1.582 27.229 1.00 86.25 96 VAL A O 1
ATOM 760 N N . ILE A 1 97 ? -1.898 0.405 26.518 1.00 84.62 97 ILE A N 1
ATOM 761 C CA . ILE A 1 97 ? -2.360 1.137 27.705 1.00 84.62 97 ILE A CA 1
ATOM 762 C C . ILE A 1 97 ? -3.893 1.186 27.723 1.00 84.62 97 ILE A C 1
ATOM 764 O O . ILE A 1 97 ? -4.497 0.904 28.752 1.00 84.62 97 ILE A O 1
ATOM 768 N N . GLN A 1 98 ? -4.533 1.421 26.572 1.00 85.44 98 GLN A N 1
ATOM 769 C CA . GLN A 1 98 ? -5.993 1.335 26.418 1.00 85.44 98 GLN A CA 1
ATOM 770 C C . GLN A 1 98 ? -6.536 -0.083 26.725 1.00 85.44 98 GLN A C 1
ATOM 772 O O . GLN A 1 98 ? -7.617 -0.228 27.306 1.00 85.44 98 GLN A O 1
ATOM 777 N N . ARG A 1 99 ? -5.767 -1.145 26.426 1.00 85.50 99 ARG A N 1
ATOM 778 C CA . ARG A 1 99 ? -6.071 -2.516 26.871 1.00 85.50 99 ARG A CA 1
ATOM 779 C C . ARG A 1 99 ? -6.037 -2.640 28.392 1.00 85.50 99 ARG A C 1
ATOM 781 O O . ARG A 1 99 ? -7.019 -3.115 28.955 1.00 85.50 99 ARG A O 1
ATOM 788 N N . ALA A 1 100 ? -4.976 -2.163 29.041 1.00 85.56 100 ALA A N 1
ATOM 789 C CA . ALA A 1 100 ? -4.824 -2.228 30.495 1.00 85.56 100 ALA A CA 1
ATOM 790 C C . ALA A 1 100 ? -5.904 -1.441 31.268 1.00 85.56 100 ALA A C 1
ATOM 792 O O . ALA A 1 100 ? -6.378 -1.917 32.293 1.00 85.56 100 ALA A O 1
ATOM 793 N N . ILE A 1 101 ? -6.325 -0.268 30.775 1.00 87.12 101 ILE A N 1
ATOM 794 C CA . ILE A 1 101 ? -7.286 0.614 31.475 1.00 87.12 101 ILE A CA 1
ATOM 795 C C . ILE A 1 101 ? -8.763 0.402 31.093 1.00 87.12 101 ILE A C 1
ATOM 797 O O . ILE A 1 101 ? -9.612 1.168 31.540 1.00 87.12 101 ILE A O 1
ATOM 801 N N . GLY A 1 102 ? -9.086 -0.588 30.253 1.00 86.75 102 GLY A N 1
ATOM 802 C CA . GLY A 1 102 ? -10.485 -0.905 29.923 1.00 86.75 102 GLY A CA 1
ATOM 803 C C . GLY A 1 102 ? -11.165 -0.015 28.869 1.00 86.75 102 GLY A C 1
ATOM 804 O O . GLY A 1 102 ? -12.388 0.048 28.858 1.00 86.75 102 GLY A O 1
ATOM 805 N N . VAL A 1 103 ? -10.425 0.654 27.971 1.00 89.88 103 VAL A N 1
ATOM 806 C CA . VAL A 1 103 ? -11.019 1.542 26.939 1.00 89.88 103 VAL A CA 1
ATOM 807 C C . VAL A 1 103 ? -10.573 1.208 25.509 1.00 89.88 103 VAL A C 1
ATOM 809 O O . VAL A 1 103 ? -9.546 0.563 25.320 1.00 89.88 103 VAL A O 1
ATOM 812 N N . ALA A 1 104 ? -11.311 1.673 24.503 1.00 88.25 104 ALA A N 1
ATOM 813 C CA . ALA A 1 104 ? -11.008 1.600 23.069 1.00 88.25 104 ALA A CA 1
ATOM 814 C C . ALA A 1 104 ? -11.370 2.928 22.371 1.00 88.25 104 ALA A C 1
ATOM 816 O O . ALA A 1 104 ? -12.010 3.791 22.976 1.00 88.25 104 ALA A O 1
ATOM 817 N N . ALA A 1 105 ? -10.965 3.111 21.116 1.00 87.50 105 ALA A N 1
ATOM 818 C CA . ALA A 1 105 ? -11.485 4.162 20.241 1.00 87.50 105 ALA A CA 1
ATOM 819 C C . ALA A 1 105 ? -12.285 3.543 19.087 1.00 87.50 105 ALA A C 1
ATOM 821 O O . ALA A 1 105 ? -11.931 2.466 18.609 1.00 87.50 105 ALA A O 1
ATOM 822 N N . VAL A 1 106 ? -13.359 4.225 18.685 1.00 88.69 106 VAL A N 1
ATOM 823 C CA . VAL A 1 106 ? -14.103 3.954 17.450 1.00 88.69 106 VAL A CA 1
ATOM 824 C C . VAL A 1 106 ? -13.880 5.143 16.529 1.00 88.69 106 VAL A C 1
ATOM 826 O O . VAL A 1 106 ? -14.197 6.277 16.902 1.00 88.69 106 VAL A O 1
ATOM 829 N N . ASP A 1 107 ? -13.325 4.877 15.358 1.00 85.69 107 ASP A N 1
ATOM 830 C CA . ASP A 1 107 ? -12.965 5.869 14.357 1.00 85.69 107 ASP A CA 1
ATOM 831 C C . ASP A 1 107 ? -13.886 5.659 13.133 1.00 85.69 107 ASP A C 1
ATOM 833 O O . ASP A 1 107 ? -14.034 4.545 12.629 1.00 85.69 107 ASP A O 1
ATOM 837 N N . LEU A 1 108 ? -14.602 6.718 12.741 1.00 85.06 108 LEU A N 1
ATOM 838 C CA . LEU A 1 108 ? -15.714 6.707 11.784 1.00 85.06 108 LEU A CA 1
ATOM 839 C C . LEU A 1 108 ? -15.324 7.509 10.543 1.00 85.06 108 LEU A C 1
ATOM 841 O O . LEU A 1 108 ? -14.989 8.695 10.638 1.00 85.06 108 LEU A O 1
ATOM 845 N N . GLU A 1 109 ? -15.409 6.870 9.383 1.00 79.06 109 GLU A N 1
ATOM 846 C CA . GLU A 1 109 ? -15.018 7.463 8.106 1.00 79.06 109 GLU A CA 1
ATOM 847 C C . GLU A 1 109 ? -16.192 7.586 7.147 1.00 79.06 109 GLU A C 1
ATOM 849 O O . GLU A 1 109 ? -17.127 6.785 7.191 1.00 79.06 109 GLU A O 1
ATOM 854 N N . THR A 1 110 ? -16.147 8.592 6.277 1.00 80.88 110 THR A N 1
ATOM 855 C CA . THR A 1 110 ? -17.311 9.061 5.523 1.00 80.88 110 THR A CA 1
ATOM 856 C C . THR A 1 110 ? -17.001 9.369 4.061 1.00 80.88 110 THR A C 1
ATOM 858 O O . THR A 1 110 ? -15.870 9.657 3.674 1.00 80.88 110 THR A O 1
ATOM 861 N N . ALA A 1 111 ? -18.038 9.311 3.224 1.00 67.81 111 ALA A N 1
ATOM 862 C CA . ALA A 1 111 ? -17.930 9.601 1.799 1.00 67.81 111 ALA A CA 1
ATOM 863 C C . ALA A 1 111 ? -17.506 11.062 1.538 1.00 67.81 111 ALA A C 1
ATOM 865 O O . ALA A 1 111 ? -18.235 11.996 1.881 1.00 67.81 111 ALA A O 1
ATOM 866 N N . GLY A 1 112 ? -16.355 11.242 0.880 1.00 59.22 112 GLY A N 1
ATOM 867 C CA . GLY A 1 112 ? -15.843 12.542 0.424 1.00 59.22 112 GLY A CA 1
ATOM 868 C C . GLY A 1 112 ? -15.022 13.338 1.448 1.00 59.22 112 GLY A C 1
ATOM 869 O O . GLY A 1 112 ? -14.539 14.416 1.111 1.00 59.22 112 GLY A O 1
ATOM 870 N N . GLY A 1 113 ? -14.836 12.833 2.672 1.00 56.56 113 GLY A N 1
ATOM 871 C CA . GLY A 1 113 ? -13.972 13.455 3.679 1.00 56.56 113 GLY A CA 1
ATOM 872 C C . GLY A 1 113 ? -12.540 12.917 3.622 1.00 56.56 113 GLY A C 1
ATOM 873 O O . GLY A 1 113 ? -12.346 11.708 3.644 1.00 56.56 113 GLY A O 1
ATOM 874 N N . SER A 1 114 ? -11.537 13.802 3.610 1.00 51.50 114 SER A N 1
ATOM 875 C CA . SER A 1 114 ? -10.099 13.457 3.645 1.00 51.50 114 SER A CA 1
ATOM 876 C C . SER A 1 114 ? -9.530 13.252 5.061 1.00 51.50 114 SER A C 1
ATOM 878 O O . SER A 1 114 ? -8.316 13.254 5.272 1.00 51.50 114 SER A O 1
ATOM 880 N N . SER A 1 115 ? -10.402 13.124 6.064 1.00 59.06 115 SER A N 1
ATOM 881 C CA . SER A 1 115 ? -10.035 12.804 7.445 1.00 59.06 115 SER A CA 1
ATOM 882 C C . SER A 1 115 ? -11.213 12.173 8.189 1.00 59.06 115 SER A C 1
ATOM 884 O O . SER A 1 115 ? -12.367 12.368 7.810 1.00 59.06 115 SER A O 1
ATOM 886 N N . THR A 1 116 ? -10.927 11.449 9.274 1.00 58.62 116 THR A N 1
ATOM 887 C CA . THR A 1 116 ? -11.921 10.798 10.143 1.00 58.62 116 THR A CA 1
ATOM 888 C C . THR A 1 116 ? -12.948 11.804 10.690 1.00 58.62 116 THR A C 1
ATOM 890 O O . THR A 1 116 ? -12.669 12.563 11.628 1.00 58.62 116 THR A O 1
ATOM 893 N N . GLU A 1 117 ? -14.154 11.814 10.119 1.00 72.19 117 GLU A N 1
ATOM 894 C CA . GLU A 1 117 ? -15.186 12.817 10.411 1.00 72.19 117 GLU A CA 1
ATOM 895 C C . GLU A 1 117 ? -15.746 12.682 11.841 1.00 72.19 117 GLU A C 1
ATOM 897 O O . GLU A 1 117 ? -16.023 13.688 12.503 1.00 72.19 117 GLU A O 1
ATOM 902 N N . GLY A 1 118 ? -15.791 11.466 12.394 1.00 75.62 118 GLY A N 1
ATOM 903 C CA . GLY A 1 118 ? -16.131 11.209 13.798 1.00 75.62 118 GLY A CA 1
ATOM 904 C C . GLY A 1 118 ? -15.124 10.285 14.486 1.00 75.62 118 GLY A C 1
ATOM 905 O O . GLY A 1 118 ? -14.846 9.204 13.995 1.00 75.62 118 GLY A O 1
ATOM 906 N N . SER A 1 119 ? -14.595 10.652 15.659 1.00 80.75 119 SER A N 1
ATOM 907 C CA . SER A 1 119 ? -13.782 9.731 16.479 1.00 80.75 119 SER A CA 1
ATOM 908 C C . SER A 1 119 ? -14.286 9.677 17.922 1.00 80.75 119 SER A C 1
ATOM 910 O O . SER A 1 119 ? -14.011 10.555 18.750 1.00 80.75 119 SER A O 1
ATOM 912 N N . ILE A 1 120 ? -15.030 8.614 18.243 1.00 86.00 120 ILE A N 1
ATOM 913 C CA . ILE A 1 120 ? -15.557 8.332 19.583 1.00 86.00 120 ILE A CA 1
ATOM 914 C C . ILE A 1 120 ? -14.457 7.632 20.388 1.00 86.00 120 ILE A C 1
ATOM 916 O O . ILE A 1 120 ? -14.447 6.423 20.636 1.00 86.00 120 ILE A O 1
ATOM 920 N N . ARG A 1 121 ? -13.461 8.428 20.775 1.00 80.00 121 ARG A N 1
ATOM 921 C CA . ARG A 1 121 ? -12.302 7.959 21.533 1.00 80.00 121 ARG A CA 1
ATOM 922 C C . ARG A 1 121 ? -12.685 7.706 22.993 1.00 80.00 121 ARG A C 1
ATOM 924 O O . ARG A 1 121 ? -13.280 8.561 23.643 1.00 80.00 121 ARG A O 1
ATOM 931 N N . PHE A 1 122 ? -12.230 6.577 23.533 1.00 84.50 122 PHE A N 1
ATOM 932 C CA . PHE A 1 122 ? -12.354 6.166 24.939 1.00 84.50 122 PHE A CA 1
ATOM 933 C C . PHE A 1 122 ? -13.755 5.704 25.394 1.00 84.50 122 PHE A C 1
ATOM 935 O O . PHE A 1 122 ? -14.220 6.070 26.475 1.00 84.50 122 PHE A O 1
ATOM 942 N N . VAL A 1 123 ? -14.405 4.853 24.599 1.00 87.31 123 VAL A N 1
ATOM 943 C CA . VAL A 1 123 ? -15.521 3.979 25.034 1.00 87.31 123 VAL A CA 1
ATOM 944 C C . VAL A 1 123 ? -14.988 2.679 25.659 1.00 87.31 123 VAL A C 1
ATOM 946 O O . VAL A 1 123 ? -13.791 2.409 25.563 1.00 87.31 123 VAL A O 1
ATOM 949 N N . THR A 1 124 ? -15.830 1.867 26.312 1.00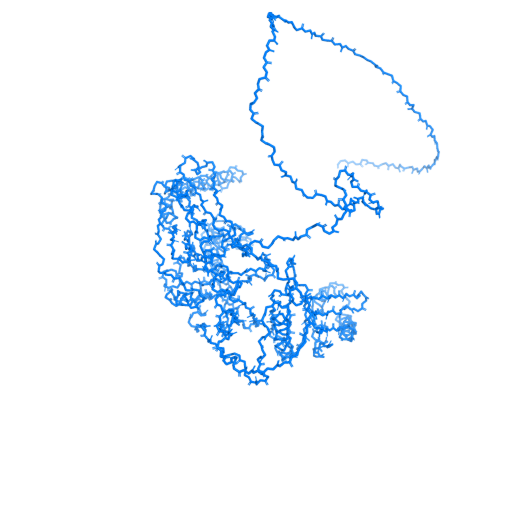 88.44 124 THR A N 1
ATOM 950 C CA . THR A 1 124 ? -15.427 0.500 26.715 1.00 88.44 124 THR A CA 1
ATOM 951 C C . THR A 1 124 ? -15.388 -0.424 25.484 1.00 88.44 124 THR A C 1
ATOM 953 O O . THR A 1 124 ? -16.008 -0.092 24.471 1.00 88.44 124 THR A O 1
ATOM 956 N N . PRO A 1 125 ? -14.680 -1.569 25.513 1.00 84.75 125 PRO A N 1
ATOM 957 C CA . PRO A 1 125 ? -14.590 -2.477 24.364 1.00 84.75 125 PRO A CA 1
ATOM 958 C C . PRO A 1 125 ? -15.951 -3.018 23.919 1.00 84.75 125 PRO A C 1
ATOM 960 O O . PRO A 1 125 ? -16.241 -3.073 22.731 1.00 84.75 125 PRO A O 1
ATOM 963 N N . GLU A 1 126 ? -16.811 -3.349 24.876 1.00 86.31 126 GLU A N 1
ATOM 964 C CA . GLU A 1 126 ? -18.144 -3.908 24.647 1.00 86.31 126 GLU A CA 1
ATOM 965 C C . GLU A 1 126 ? -19.043 -2.856 23.988 1.00 86.31 126 GLU A C 1
ATOM 967 O O . GLU A 1 126 ? -19.779 -3.154 23.049 1.00 86.31 126 GLU A O 1
ATOM 972 N N . GLN A 1 127 ? -18.924 -1.598 24.431 1.00 88.06 127 GLN A N 1
ATOM 973 C CA . GLN A 1 127 ? -19.623 -0.464 23.835 1.00 88.06 127 GLN A CA 1
ATOM 974 C C . GLN A 1 127 ? -19.039 -0.074 22.465 1.00 88.06 127 GLN A C 1
ATOM 976 O O . GLN A 1 127 ? -19.792 0.391 21.617 1.00 88.06 127 GLN A O 1
ATOM 981 N N . ALA A 1 128 ? -17.744 -0.296 22.210 1.00 87.31 128 ALA A N 1
ATOM 982 C CA . ALA A 1 128 ? -17.131 -0.112 20.892 1.00 87.31 128 ALA A CA 1
ATOM 983 C C . ALA A 1 128 ? -17.667 -1.133 19.876 1.00 87.31 128 ALA A C 1
ATOM 985 O O . ALA A 1 128 ? -18.161 -0.749 18.820 1.00 87.31 128 ALA A O 1
ATOM 986 N N . THR A 1 129 ? -17.662 -2.423 20.227 1.00 85.12 129 THR A N 1
ATOM 987 C CA . THR A 1 129 ? -18.246 -3.489 19.398 1.00 85.12 129 THR A CA 1
ATOM 988 C C . THR A 1 129 ? -19.760 -3.317 19.234 1.00 85.12 129 THR A C 1
ATOM 990 O O . THR A 1 129 ? -20.293 -3.583 18.158 1.00 85.12 129 THR A O 1
ATOM 993 N N . ARG A 1 130 ? -20.471 -2.827 20.261 1.00 88.38 130 ARG A N 1
ATOM 994 C CA . ARG A 1 130 ? -21.886 -2.452 20.134 1.00 88.38 130 ARG A CA 1
ATOM 995 C C . ARG A 1 130 ? -22.076 -1.297 19.152 1.00 88.38 130 ARG A C 1
ATOM 997 O O . ARG A 1 130 ? -22.942 -1.406 18.298 1.00 88.38 130 ARG A O 1
ATOM 1004 N N . LEU A 1 131 ? -21.288 -0.225 19.257 1.00 87.69 131 LEU A N 1
ATOM 1005 C CA . LEU A 1 131 ? -21.348 0.924 18.347 1.00 87.69 131 LEU A CA 1
ATOM 1006 C C . LEU A 1 131 ? -21.113 0.507 16.895 1.00 87.69 131 LEU A C 1
ATOM 1008 O O . LEU A 1 131 ? -21.900 0.883 16.037 1.00 87.69 131 LEU A O 1
ATOM 1012 N N . GLN A 1 132 ? -20.092 -0.315 16.641 1.00 85.12 132 GLN A N 1
ATOM 1013 C CA . GLN A 1 132 ? -19.794 -0.855 15.313 1.00 85.12 132 GLN A CA 1
ATOM 1014 C C . GLN A 1 132 ? -21.007 -1.598 14.727 1.00 85.12 132 GLN A C 1
ATOM 1016 O O . GLN A 1 132 ? -21.507 -1.209 13.675 1.00 85.12 132 GLN A O 1
ATOM 1021 N N . ARG A 1 133 ? -21.563 -2.565 15.472 1.00 85.12 133 ARG A N 1
ATOM 1022 C CA . ARG A 1 133 ? -22.751 -3.345 15.068 1.00 85.12 133 ARG A CA 1
ATOM 1023 C C . ARG A 1 133 ? -24.023 -2.509 14.920 1.00 85.12 133 ARG A C 1
ATOM 1025 O O . ARG A 1 133 ? -24.861 -2.811 14.077 1.00 85.12 133 ARG A O 1
ATOM 1032 N N . GLU A 1 134 ? -24.198 -1.484 15.750 1.00 86.81 134 GLU A N 1
ATOM 1033 C CA . GLU A 1 134 ? -25.363 -0.596 15.708 1.00 86.81 134 GLU A CA 1
ATOM 1034 C C . GLU A 1 134 ? -25.323 0.309 14.471 1.00 86.81 134 GLU A C 1
ATOM 1036 O O . GLU A 1 134 ? -26.315 0.402 13.754 1.00 86.81 134 GLU A O 1
ATOM 1041 N N . VAL A 1 135 ? -24.159 0.906 14.188 1.00 86.31 135 VAL A N 1
ATOM 1042 C CA . VAL A 1 135 ? -23.913 1.730 12.996 1.00 86.31 135 VAL A CA 1
ATOM 1043 C C . VAL A 1 135 ? -24.023 0.894 11.721 1.00 86.31 135 VAL A C 1
ATOM 1045 O O . VAL A 1 135 ? -24.671 1.335 10.778 1.00 86.31 135 VAL A O 1
ATOM 1048 N N . GLN A 1 136 ? -23.468 -0.324 11.702 1.00 78.75 136 GLN A N 1
ATOM 1049 C CA . GLN A 1 136 ? -23.638 -1.276 10.597 1.00 78.75 136 GLN A CA 1
ATOM 1050 C C . GLN A 1 136 ? -25.122 -1.586 10.350 1.00 78.75 136 GLN A C 1
ATOM 1052 O O . GLN A 1 136 ? -25.606 -1.387 9.241 1.00 78.75 136 GLN A O 1
ATOM 1057 N N . ARG A 1 137 ? -25.873 -1.999 11.383 1.00 84.88 137 ARG A N 1
ATOM 1058 C CA . ARG A 1 137 ? -27.288 -2.377 11.229 1.00 84.88 137 ARG A CA 1
ATOM 1059 C C . ARG A 1 137 ? -28.166 -1.209 10.770 1.00 84.88 137 ARG A C 1
ATOM 1061 O O . ARG A 1 137 ? -29.028 -1.407 9.921 1.00 84.88 137 ARG A O 1
ATOM 1068 N N . ARG A 1 138 ? -27.953 -0.000 11.306 1.00 85.19 138 ARG A N 1
ATOM 1069 C CA . ARG A 1 138 ? -28.704 1.195 10.881 1.00 85.19 138 ARG A CA 1
ATOM 1070 C C . ARG A 1 138 ? -28.306 1.655 9.484 1.00 85.19 138 ARG A C 1
ATOM 1072 O O . ARG A 1 138 ? -29.183 2.017 8.716 1.00 85.19 138 ARG A O 1
ATOM 1079 N N . LYS A 1 139 ? -27.028 1.538 9.106 1.00 81.06 139 LYS A N 1
ATOM 1080 C CA . LYS A 1 139 ? -26.588 1.740 7.720 1.00 81.06 139 LYS A CA 1
ATOM 1081 C C . LYS A 1 139 ? -27.336 0.813 6.759 1.00 81.06 139 LYS A C 1
ATOM 1083 O O . LYS A 1 139 ? -27.890 1.320 5.791 1.00 81.06 139 LYS A O 1
ATOM 1088 N N . SER A 1 140 ? -27.410 -0.489 7.054 1.00 76.12 140 SER A N 1
ATOM 1089 C CA . SER A 1 140 ? -28.187 -1.450 6.256 1.00 76.12 140 SER A CA 1
ATOM 1090 C C . SER A 1 140 ? -29.668 -1.067 6.171 1.00 76.12 140 SER A C 1
ATOM 1092 O O . SER A 1 140 ? -30.201 -0.990 5.074 1.00 76.12 140 SER A O 1
ATOM 1094 N N . ALA A 1 141 ? -30.311 -0.752 7.301 1.00 72.38 141 ALA A N 1
ATOM 1095 C CA . ALA A 1 141 ? -31.727 -0.369 7.337 1.00 72.38 141 ALA A CA 1
ATOM 1096 C C . ALA A 1 141 ? -32.034 0.998 6.682 1.00 72.38 141 ALA A C 1
ATOM 1098 O O . ALA A 1 141 ? -33.165 1.236 6.275 1.00 72.38 141 ALA A O 1
ATOM 1099 N N . SER A 1 142 ? -31.042 1.891 6.575 1.00 60.81 142 SER A N 1
ATOM 1100 C CA . SER A 1 142 ? -31.161 3.196 5.900 1.00 60.81 142 SER A CA 1
ATOM 1101 C C . SER A 1 142 ? -30.962 3.133 4.377 1.00 60.81 142 SER A C 1
ATOM 1103 O O . SER A 1 142 ? -31.090 4.152 3.695 1.00 60.81 142 SER A O 1
ATOM 1105 N N . SER A 1 143 ? -30.636 1.957 3.830 1.00 53.50 143 SER A N 1
ATOM 1106 C CA . SER A 1 143 ? -30.648 1.708 2.387 1.00 53.50 143 SER A CA 1
ATOM 1107 C C . SER A 1 143 ? -32.068 1.324 1.953 1.00 53.50 143 SER A C 1
ATOM 1109 O O . SER A 1 143 ? -32.609 0.362 2.493 1.00 53.50 143 SER A O 1
ATOM 1111 N N . PRO A 1 144 ? -32.688 2.012 0.975 1.00 44.22 144 PRO A N 1
ATOM 1112 C CA . PRO A 1 144 ? -34.038 1.696 0.508 1.00 44.22 144 PRO A CA 1
ATOM 1113 C C . PRO A 1 144 ? -34.035 0.490 -0.449 1.00 44.22 144 PRO A C 1
ATOM 1115 O O . PRO A 1 144 ? -34.308 0.625 -1.639 1.00 44.22 144 PRO A O 1
ATOM 1118 N N . ALA A 1 145 ? -33.699 -0.686 0.082 1.00 41.19 145 ALA A N 1
ATOM 1119 C CA . ALA A 1 145 ? -33.818 -1.979 -0.580 1.00 41.19 145 ALA A CA 1
ATOM 1120 C C . ALA A 1 145 ? -34.189 -3.049 0.463 1.00 41.19 145 ALA A C 1
ATOM 1122 O O . ALA A 1 145 ? -33.475 -3.221 1.445 1.00 41.19 145 ALA A O 1
ATOM 1123 N N . GLU A 1 146 ? -35.310 -3.734 0.220 1.00 39.19 146 GLU A N 1
ATOM 1124 C CA . GLU A 1 146 ? -35.772 -4.969 0.878 1.00 39.19 146 GLU A CA 1
ATOM 1125 C C . GLU A 1 146 ? -35.841 -4.993 2.421 1.00 39.19 146 GLU A C 1
ATOM 1127 O O . GLU A 1 146 ? -34.879 -5.253 3.146 1.00 39.19 146 GLU A O 1
ATOM 1132 N N . GLY A 1 147 ? -37.066 -4.848 2.940 1.00 40.19 147 GLY A N 1
ATOM 1133 C CA . GLY A 1 147 ? -37.387 -5.106 4.344 1.00 40.19 147 GLY A CA 1
ATOM 1134 C C . GLY A 1 147 ? -37.363 -6.599 4.683 1.00 40.19 147 GLY A C 1
ATOM 1135 O O . GLY A 1 147 ? -38.409 -7.241 4.723 1.00 40.19 147 GLY A O 1
ATOM 1136 N N . SER A 1 148 ? -36.179 -7.149 4.957 1.00 34.12 148 SER A N 1
ATOM 1137 C CA . SER A 1 148 ? -36.029 -8.524 5.446 1.00 34.12 148 SER A CA 1
ATOM 1138 C C . SER A 1 148 ? -36.270 -8.587 6.963 1.00 34.12 148 SER A C 1
ATOM 1140 O O . SER A 1 148 ? -35.415 -8.184 7.756 1.00 34.12 148 SER A O 1
ATOM 1142 N N . ASP A 1 149 ? -37.449 -9.069 7.376 1.00 35.75 149 ASP A N 1
ATOM 1143 C CA . ASP A 1 149 ? -37.886 -9.145 8.783 1.00 35.75 149 ASP A CA 1
ATOM 1144 C C . ASP A 1 149 ? -37.200 -10.307 9.536 1.00 35.75 149 ASP A C 1
ATOM 1146 O O . ASP A 1 149 ? -37.791 -11.332 9.889 1.00 35.75 149 ASP A O 1
ATOM 1150 N N . ALA A 1 150 ? -35.883 -10.180 9.713 1.00 34.62 150 ALA A N 1
ATOM 1151 C CA . ALA A 1 150 ? -35.040 -11.190 10.335 1.00 34.62 150 ALA A CA 1
ATOM 1152 C C . ALA A 1 150 ? -35.294 -11.264 11.859 1.00 34.62 150 ALA A C 1
ATOM 1154 O O . ALA A 1 150 ? -35.108 -10.268 12.568 1.00 34.62 150 ALA A O 1
ATOM 1155 N N . PRO A 1 151 ? -35.668 -12.436 12.411 1.00 37.59 151 PRO A N 1
ATOM 1156 C CA . PRO A 1 151 ? -36.092 -12.542 13.802 1.00 37.59 151 PRO A CA 1
ATOM 1157 C C . PRO A 1 151 ? -34.951 -12.239 14.779 1.00 37.59 151 PRO A C 1
ATOM 1159 O O . PRO A 1 151 ? -33.813 -12.671 14.593 1.00 37.59 151 PRO A O 1
ATOM 1162 N N . ALA A 1 152 ? -35.279 -11.557 15.881 1.00 37.91 152 ALA A N 1
ATOM 1163 C CA . ALA A 1 152 ? -34.343 -11.147 16.931 1.00 37.91 152 ALA A CA 1
ATOM 1164 C C . ALA A 1 152 ? -33.832 -12.324 17.802 1.00 37.91 152 ALA A C 1
ATOM 1166 O O . ALA A 1 152 ? -34.059 -12.377 19.013 1.00 37.91 152 ALA A O 1
ATOM 1167 N N . GLY A 1 153 ? -33.135 -13.280 17.183 1.00 31.77 153 GLY A N 1
ATOM 1168 C CA . GLY A 1 153 ? -32.463 -14.412 17.820 1.00 31.77 153 GLY A CA 1
ATOM 1169 C C . GLY A 1 153 ? -30.966 -14.159 18.016 1.00 31.77 153 GLY A C 1
ATOM 1170 O O . GLY A 1 153 ? -30.281 -13.650 17.132 1.00 31.77 153 GLY A O 1
ATOM 1171 N N . SER A 1 154 ? -30.423 -14.515 19.183 1.00 44.50 154 SER A N 1
ATOM 1172 C CA . SER A 1 154 ? -29.021 -14.245 19.519 1.00 44.50 154 SER A CA 1
ATOM 1173 C C . SER A 1 154 ? -28.052 -15.257 18.894 1.00 44.50 154 SER A C 1
ATOM 1175 O O . SER A 1 154 ? -27.555 -16.164 19.564 1.00 44.50 154 SER A O 1
ATOM 1177 N N . THR A 1 155 ? -27.733 -15.075 17.618 1.00 38.44 155 THR A N 1
ATOM 1178 C CA . THR A 1 155 ? -26.525 -15.626 16.988 1.00 38.44 155 THR A CA 1
ATOM 1179 C C . THR A 1 155 ? -26.014 -14.602 15.982 1.00 38.44 155 THR A C 1
ATOM 1181 O O . THR A 1 155 ? -26.795 -14.058 15.209 1.00 38.44 155 THR A O 1
ATOM 1184 N N . GLY A 1 156 ? -24.716 -14.287 16.007 1.00 51.12 156 GLY A N 1
ATOM 1185 C CA . GLY A 1 156 ? -24.120 -13.567 14.878 1.00 51.12 156 GLY A CA 1
ATOM 1186 C C . GLY A 1 156 ? -24.118 -14.464 13.633 1.00 51.12 156 GLY A C 1
ATOM 1187 O O . GLY A 1 156 ? -24.202 -15.686 13.797 1.00 51.12 156 GLY A O 1
ATOM 1188 N N . PRO A 1 157 ? -23.990 -13.903 12.415 1.00 57.72 157 PRO A N 1
ATOM 1189 C CA . PRO A 1 157 ? -23.674 -14.719 11.246 1.00 57.72 157 PRO A CA 1
ATOM 1190 C C . PRO A 1 157 ? -22.433 -15.564 11.552 1.00 57.72 157 PRO A C 1
ATOM 1192 O O . PRO A 1 157 ? -21.522 -15.095 12.240 1.00 57.72 157 PRO A O 1
ATOM 1195 N N . VAL A 1 158 ? -22.423 -16.815 11.088 1.00 68.62 158 VAL A N 1
ATOM 1196 C CA . VAL A 1 158 ? -21.312 -17.743 11.332 1.00 68.62 158 VAL A CA 1
ATOM 1197 C C . VAL A 1 158 ? -20.046 -17.141 10.725 1.00 68.62 158 VAL A C 1
ATOM 1199 O O . VAL A 1 158 ? -19.965 -16.978 9.512 1.00 68.62 158 VAL A O 1
ATOM 1202 N N . GLU A 1 159 ? -19.088 -16.764 11.575 1.00 80.50 159 GLU A N 1
ATOM 1203 C CA . GLU A 1 159 ? -17.835 -16.158 11.121 1.00 80.50 159 GLU A CA 1
ATOM 1204 C C . GLU A 1 159 ? -16.901 -17.257 10.595 1.00 80.50 159 GLU A C 1
ATOM 1206 O O . GLU A 1 159 ? -16.432 -18.109 11.352 1.00 80.50 159 GLU A O 1
ATOM 1211 N N . GLU A 1 160 ? -16.649 -17.246 9.288 1.00 87.75 160 GLU A N 1
ATOM 1212 C CA . GLU A 1 160 ? -15.807 -18.219 8.592 1.00 87.75 160 GLU A CA 1
ATOM 1213 C C . GLU A 1 160 ? -14.361 -17.703 8.520 1.00 87.75 160 GLU A C 1
ATOM 1215 O O . GLU A 1 160 ? -14.087 -16.678 7.896 1.00 87.75 160 GLU A O 1
ATOM 1220 N N . ASP A 1 161 ? -13.430 -18.382 9.199 1.00 89.12 161 ASP A N 1
ATOM 1221 C CA . ASP A 1 161 ? -12.012 -17.996 9.349 1.00 89.12 161 ASP A CA 1
ATOM 1222 C C . ASP A 1 161 ? -11.213 -18.245 8.035 1.00 89.12 161 ASP A C 1
ATOM 1224 O O . ASP A 1 161 ? -10.374 -19.147 7.966 1.00 89.12 161 ASP A O 1
ATOM 1228 N N . LEU A 1 162 ? -11.450 -17.430 6.992 1.00 90.00 162 LEU A N 1
ATOM 1229 C CA . LEU A 1 162 ? -10.783 -17.513 5.672 1.00 90.00 162 LEU A CA 1
ATOM 1230 C C . LEU A 1 162 ? -9.246 -17.589 5.789 1.00 90.00 162 LEU A C 1
ATOM 1232 O O . LEU A 1 162 ? -8.559 -18.375 5.132 1.00 90.00 162 LEU A O 1
ATOM 1236 N N . PHE A 1 163 ? -8.658 -16.748 6.650 1.00 92.88 163 PHE A N 1
ATOM 1237 C CA . PHE A 1 163 ? -7.211 -16.700 6.827 1.00 92.88 163 PHE A CA 1
ATOM 1238 C C . PHE A 1 163 ? -6.780 -16.307 8.240 1.00 92.88 163 PHE A C 1
ATOM 1240 O O . PHE A 1 163 ? -7.025 -15.198 8.701 1.00 92.88 163 PHE A O 1
ATOM 1247 N N . ALA A 1 164 ? -5.964 -17.154 8.872 1.00 92.88 164 ALA A N 1
ATOM 1248 C CA . ALA A 1 164 ? -5.140 -16.790 10.026 1.00 92.88 164 ALA A CA 1
ATOM 1249 C C . ALA A 1 164 ? -3.641 -16.880 9.690 1.00 92.88 164 ALA A C 1
ATOM 1251 O O . ALA A 1 164 ? -3.193 -17.847 9.058 1.00 92.88 164 ALA A O 1
ATOM 1252 N N . ILE A 1 165 ? -2.843 -15.902 10.136 1.00 91.69 165 ILE A N 1
ATOM 1253 C CA . ILE A 1 165 ? -1.386 -15.932 9.947 1.00 91.69 165 ILE A CA 1
ATOM 1254 C C . ILE A 1 165 ? -0.737 -16.975 10.867 1.00 91.69 165 ILE A C 1
ATOM 1256 O O . ILE A 1 165 ? -0.941 -16.973 12.083 1.00 91.69 165 ILE A O 1
ATOM 1260 N N . SER A 1 166 ? 0.084 -17.869 10.311 1.00 91.94 166 SER A N 1
ATOM 1261 C CA . SER A 1 166 ? 0.860 -18.801 11.135 1.00 91.94 166 SER A CA 1
ATOM 1262 C C . SER A 1 166 ? 2.048 -18.093 11.809 1.00 91.94 166 SER A C 1
ATOM 1264 O O . SER A 1 166 ? 2.593 -17.134 11.254 1.00 91.94 166 SER A O 1
ATOM 1266 N N . PRO A 1 167 ? 2.553 -18.588 12.958 1.00 90.69 167 PRO A N 1
ATOM 1267 C CA . PRO A 1 167 ? 3.751 -18.030 13.594 1.00 90.69 167 PRO A CA 1
ATOM 1268 C C . PRO A 1 167 ? 4.985 -18.007 12.677 1.00 90.69 167 PRO A C 1
ATOM 1270 O O . PRO A 1 167 ? 5.831 -17.122 12.796 1.00 90.69 167 PRO A O 1
ATOM 1273 N N . ARG A 1 168 ? 5.078 -18.952 11.727 1.00 90.25 168 ARG A N 1
ATOM 1274 C CA . ARG A 1 168 ? 6.152 -19.000 10.724 1.00 90.25 168 ARG A CA 1
ATOM 1275 C C . ARG A 1 168 ? 5.989 -17.923 9.653 1.00 90.25 168 ARG A C 1
ATOM 1277 O O . ARG A 1 168 ? 6.978 -17.289 9.300 1.00 90.25 168 ARG A O 1
ATOM 1284 N N . GLU A 1 169 ? 4.777 -17.717 9.139 1.00 91.44 169 GLU A N 1
ATOM 1285 C CA . GLU A 1 169 ? 4.493 -16.609 8.220 1.00 91.44 169 GLU A CA 1
ATOM 1286 C C . GLU A 1 169 ? 4.777 -15.275 8.918 1.00 91.44 169 GLU A C 1
ATOM 1288 O O . GLU A 1 169 ? 5.530 -14.474 8.380 1.00 91.44 169 GLU A O 1
ATOM 1293 N N . LEU A 1 170 ? 4.319 -15.076 10.157 1.00 89.06 170 LEU A N 1
ATOM 1294 C CA . LEU A 1 170 ? 4.575 -13.857 10.932 1.00 89.06 170 LEU A CA 1
ATOM 1295 C C . LEU A 1 170 ? 6.076 -13.583 11.173 1.00 89.06 170 LEU A C 1
ATOM 1297 O O . LEU A 1 170 ? 6.523 -12.442 11.059 1.00 89.06 170 LEU A O 1
ATOM 1301 N N . ALA A 1 171 ? 6.883 -14.613 11.447 1.00 88.75 171 ALA A N 1
ATOM 1302 C CA . ALA A 1 171 ? 8.339 -14.466 11.528 1.00 88.75 171 ALA A CA 1
ATOM 1303 C C . ALA A 1 171 ? 8.964 -14.074 10.171 1.00 88.75 171 ALA A C 1
ATOM 1305 O O . ALA A 1 171 ? 9.881 -13.252 10.120 1.00 88.75 171 ALA A O 1
ATOM 1306 N N . LEU A 1 172 ? 8.442 -14.611 9.061 1.00 88.75 172 LEU A N 1
ATOM 1307 C CA . LEU A 1 172 ? 8.851 -14.231 7.705 1.00 88.75 172 LEU A CA 1
ATOM 1308 C C . LEU A 1 172 ? 8.377 -12.820 7.315 1.00 88.75 172 LEU A C 1
ATOM 1310 O O . LEU A 1 172 ? 9.091 -12.153 6.572 1.00 88.75 172 LEU A O 1
ATOM 1314 N N . VAL A 1 173 ? 7.239 -12.335 7.829 1.00 85.69 173 VAL A N 1
ATOM 1315 C CA . VAL A 1 173 ? 6.789 -10.939 7.659 1.00 85.69 173 VAL A CA 1
ATOM 1316 C C . VAL A 1 173 ? 7.843 -9.979 8.201 1.00 85.69 173 VAL A C 1
ATOM 1318 O O . VAL A 1 173 ? 8.254 -9.080 7.474 1.00 85.69 173 VAL A O 1
ATOM 1321 N N . GLY A 1 174 ? 8.327 -10.206 9.428 1.00 82.50 174 GLY A N 1
ATOM 1322 C CA . GLY A 1 174 ? 9.395 -9.398 10.021 1.00 82.50 174 GLY A CA 1
ATOM 1323 C C . GLY A 1 174 ? 10.723 -9.527 9.267 1.00 82.50 174 GLY A C 1
ATOM 1324 O O . GLY A 1 174 ? 11.333 -8.525 8.907 1.00 82.50 174 GLY A O 1
ATOM 1325 N N . ALA A 1 175 ? 11.160 -10.751 8.955 1.00 85.00 175 ALA A N 1
ATOM 1326 C CA . ALA A 1 175 ? 12.438 -10.960 8.271 1.00 85.00 175 ALA A CA 1
ATOM 1327 C C . ALA A 1 175 ? 12.481 -10.370 6.843 1.00 85.00 175 ALA A C 1
ATOM 1329 O O . ALA A 1 175 ? 13.543 -9.950 6.380 1.00 85.00 175 ALA A O 1
ATOM 1330 N N . LEU A 1 176 ? 11.341 -10.337 6.140 1.00 82.00 176 LEU A N 1
ATOM 1331 C CA . LEU A 1 176 ? 11.232 -9.902 4.740 1.00 82.00 176 LEU A CA 1
ATOM 1332 C C . LEU A 1 176 ? 10.650 -8.485 4.570 1.00 82.00 176 LEU A C 1
ATOM 1334 O O . LEU A 1 176 ? 10.561 -8.007 3.434 1.00 82.00 176 LEU A O 1
ATOM 1338 N N . SER A 1 177 ? 10.279 -7.797 5.656 1.00 70.50 177 SER A N 1
ATOM 1339 C CA . SER A 1 177 ? 9.954 -6.364 5.652 1.00 70.50 177 SER A CA 1
ATOM 1340 C C . SER A 1 177 ? 11.233 -5.528 5.676 1.00 70.50 177 SER A C 1
ATOM 1342 O O . SER A 1 177 ? 11.650 -5.014 6.711 1.00 70.50 177 SER A O 1
ATOM 1344 N N . PHE A 1 178 ? 11.874 -5.430 4.514 1.00 68.00 178 PHE A N 1
ATOM 1345 C CA . PHE A 1 178 ? 13.087 -4.647 4.313 1.00 68.00 178 PHE A CA 1
ATOM 1346 C C . PHE A 1 178 ? 12.779 -3.313 3.609 1.00 68.00 178 PHE A C 1
ATOM 1348 O O . PHE A 1 178 ? 12.260 -3.324 2.490 1.00 68.00 178 PHE A O 1
ATOM 1355 N N . ASP A 1 179 ? 13.126 -2.179 4.233 1.00 62.12 179 ASP A N 1
ATOM 1356 C CA . ASP A 1 179 ? 13.054 -0.859 3.589 1.00 62.12 179 ASP A CA 1
ATOM 1357 C C . ASP A 1 179 ? 14.300 -0.617 2.717 1.00 62.12 179 ASP A C 1
ATOM 1359 O O . ASP A 1 179 ? 15.430 -0.508 3.202 1.00 62.12 179 ASP A O 1
ATOM 1363 N N . GLY A 1 180 ? 14.074 -0.484 1.406 1.00 58.88 180 GLY A N 1
ATOM 1364 C CA . GLY A 1 180 ? 15.108 -0.200 0.413 1.00 58.88 180 GLY A CA 1
ATOM 1365 C C . GLY A 1 180 ? 15.870 1.110 0.635 1.00 58.88 180 GLY A C 1
ATOM 1366 O O . GLY A 1 180 ? 16.996 1.222 0.151 1.00 58.88 180 GLY A O 1
ATOM 1367 N N . ARG A 1 181 ? 15.323 2.071 1.396 1.00 58.06 181 ARG A N 1
ATOM 1368 C CA . ARG A 1 181 ? 16.014 3.323 1.761 1.00 58.06 181 ARG A CA 1
ATOM 1369 C C . ARG A 1 181 ? 17.352 3.064 2.461 1.00 58.06 181 ARG A C 1
ATOM 1371 O O . ARG A 1 181 ? 18.314 3.794 2.229 1.00 58.06 181 ARG A O 1
ATOM 1378 N N . LEU A 1 182 ? 17.454 1.982 3.239 1.00 60.88 182 LEU A N 1
ATOM 1379 C CA . LEU A 1 182 ? 18.678 1.603 3.955 1.00 60.88 182 LEU A CA 1
ATOM 1380 C C . LEU A 1 182 ? 19.830 1.197 3.018 1.00 60.88 182 LEU A C 1
ATOM 1382 O O . LEU A 1 182 ? 20.992 1.318 3.403 1.00 60.88 182 LEU A O 1
ATOM 1386 N N . ILE A 1 183 ? 19.545 0.784 1.773 1.00 63.62 183 ILE A N 1
ATOM 1387 C CA . ILE A 1 183 ? 20.589 0.526 0.765 1.00 63.62 183 ILE A CA 1
ATOM 1388 C C . ILE A 1 183 ? 21.341 1.821 0.431 1.00 63.62 183 ILE A C 1
ATOM 1390 O O . ILE A 1 183 ? 22.558 1.790 0.274 1.00 63.62 183 ILE A O 1
ATOM 1394 N N . GLY A 1 184 ? 20.650 2.966 0.373 1.00 62.28 184 GLY A N 1
ATOM 1395 C CA . GLY A 1 184 ? 21.288 4.261 0.116 1.00 62.28 184 GLY A CA 1
ATOM 1396 C C . GLY A 1 184 ? 22.334 4.618 1.175 1.00 62.28 184 GLY A C 1
ATOM 1397 O O . GLY A 1 184 ? 23.408 5.104 0.836 1.00 62.28 184 GLY A O 1
ATOM 1398 N N . LEU A 1 185 ? 22.063 4.287 2.442 1.00 63.88 185 LEU A N 1
ATOM 1399 C CA . LEU A 1 185 ? 22.986 4.507 3.558 1.00 63.88 185 LEU A CA 1
ATOM 1400 C C . LEU A 1 185 ? 24.189 3.545 3.507 1.00 63.88 185 LEU A C 1
ATOM 1402 O O . LEU A 1 185 ? 25.319 3.985 3.714 1.00 63.88 185 LEU A O 1
ATOM 1406 N N . LEU A 1 186 ? 23.983 2.269 3.143 1.00 62.12 186 LEU A N 1
ATOM 1407 C CA . LEU A 1 186 ? 25.092 1.338 2.869 1.00 62.12 186 LEU A CA 1
ATOM 1408 C C . LEU A 1 186 ? 26.007 1.852 1.741 1.00 62.12 186 LEU A C 1
ATOM 1410 O O . LEU A 1 186 ? 27.228 1.790 1.862 1.00 62.12 186 LEU A O 1
ATOM 1414 N N . VAL A 1 187 ? 25.423 2.363 0.651 1.00 64.00 187 VAL A N 1
ATOM 1415 C CA . VAL A 1 187 ? 26.170 2.889 -0.505 1.00 64.00 187 VAL A CA 1
ATOM 1416 C C . VAL A 1 187 ? 26.937 4.163 -0.140 1.00 64.00 187 VAL A C 1
ATOM 1418 O O . VAL A 1 187 ? 28.115 4.255 -0.466 1.00 64.00 187 VAL A O 1
ATOM 1421 N N . PHE A 1 188 ? 26.314 5.093 0.590 1.00 61.19 188 PHE A N 1
ATOM 1422 C CA . PHE A 1 188 ? 26.946 6.327 1.078 1.00 61.19 188 PHE A CA 1
ATOM 1423 C C . PHE A 1 188 ? 28.140 6.065 2.015 1.00 61.19 188 PHE A C 1
ATOM 1425 O O . PHE A 1 188 ? 29.150 6.763 1.969 1.00 61.19 188 PHE A O 1
ATOM 1432 N N . ALA A 1 189 ? 28.067 5.025 2.847 1.00 60.78 189 ALA A N 1
ATOM 1433 C CA . ALA A 1 189 ? 29.212 4.600 3.649 1.00 60.78 189 ALA A CA 1
ATOM 1434 C C . ALA A 1 189 ? 30.309 3.943 2.795 1.00 60.78 189 ALA A C 1
ATOM 1436 O O . ALA A 1 189 ? 31.498 4.171 3.016 1.00 60.78 189 ALA A O 1
ATOM 1437 N N . GLY A 1 190 ? 29.905 3.149 1.797 1.00 57.19 190 GLY A N 1
ATOM 1438 C CA . GLY A 1 190 ? 30.805 2.501 0.845 1.00 57.19 190 GLY A CA 1
ATOM 1439 C C . GLY A 1 190 ? 31.551 3.471 -0.079 1.00 57.19 190 GLY A C 1
ATOM 1440 O O . GLY A 1 190 ? 32.648 3.142 -0.521 1.00 57.19 190 GLY A O 1
ATOM 1441 N N . SER A 1 191 ? 31.020 4.673 -0.331 1.00 61.97 191 SER A N 1
ATOM 1442 C CA . SER A 1 191 ? 31.679 5.726 -1.122 1.00 61.97 191 SER A CA 1
ATOM 1443 C C . SER A 1 191 ? 32.752 6.517 -0.358 1.00 61.97 191 SER A C 1
ATOM 1445 O O . SER A 1 191 ? 33.154 7.589 -0.800 1.00 61.97 191 SER A O 1
ATOM 1447 N N . GLY A 1 192 ? 33.211 6.027 0.801 1.00 55.53 192 GLY A N 1
ATOM 1448 C CA . GLY A 1 192 ? 34.254 6.676 1.608 1.00 55.53 192 GLY A CA 1
ATOM 1449 C C . GLY A 1 192 ? 33.808 7.973 2.294 1.00 55.53 192 GLY A C 1
ATOM 1450 O O . GLY A 1 192 ? 34.616 8.641 2.934 1.00 55.53 192 GLY A O 1
ATOM 1451 N N . SER A 1 193 ? 32.522 8.322 2.206 1.00 58.34 193 SER A N 1
ATOM 1452 C CA . SER A 1 193 ? 31.943 9.612 2.604 1.00 58.34 193 SER A CA 1
ATOM 1453 C C . SER A 1 193 ? 3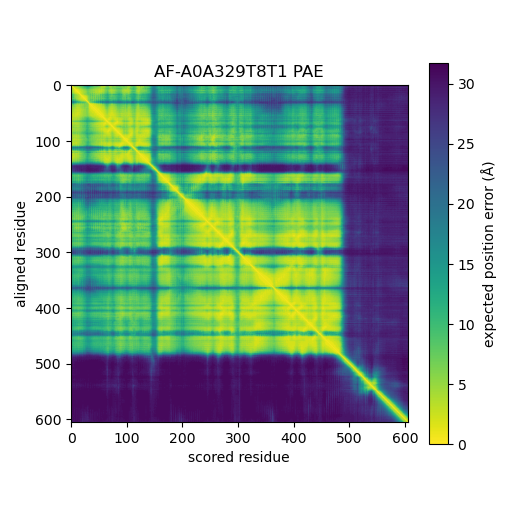1.768 9.776 4.125 1.00 58.34 193 SER A C 1
ATOM 1455 O O . SER A 1 193 ? 30.830 10.422 4.587 1.00 58.34 193 SER A O 1
ATOM 1457 N N . VAL A 1 194 ? 32.678 9.200 4.923 1.00 57.28 194 VAL A N 1
ATOM 1458 C CA . VAL A 1 194 ? 32.624 9.172 6.396 1.00 57.28 194 VAL A CA 1
ATOM 1459 C C . VAL A 1 194 ? 33.806 9.902 7.088 1.00 57.28 194 VAL A C 1
ATOM 1461 O O . VAL A 1 194 ? 34.405 9.337 8.007 1.00 57.28 194 VAL A O 1
ATOM 1464 N N . PRO A 1 195 ? 34.134 11.178 6.755 1.00 56.22 195 PRO A N 1
ATOM 1465 C CA . PRO A 1 195 ? 35.072 11.991 7.550 1.00 56.22 195 PRO A CA 1
ATOM 1466 C C . PRO A 1 195 ? 34.711 12.106 9.039 1.00 56.22 195 PRO A C 1
ATOM 1468 O O . PRO A 1 195 ? 35.576 12.360 9.867 1.00 56.22 195 PRO A O 1
ATOM 1471 N N . VAL A 1 196 ? 33.443 11.883 9.401 1.00 58.66 196 VAL A N 1
ATOM 1472 C CA . VAL A 1 196 ? 32.952 11.945 10.789 1.00 58.66 196 VAL A CA 1
ATOM 1473 C C . VAL A 1 196 ? 33.748 11.031 11.735 1.00 58.66 196 VAL A C 1
ATOM 1475 O O . VAL A 1 196 ? 33.896 11.365 12.905 1.00 58.66 196 VAL A O 1
ATOM 1478 N N . LEU A 1 197 ? 34.291 9.904 11.255 1.00 57.41 197 LEU A N 1
ATOM 1479 C CA . LEU A 1 197 ? 35.025 8.952 12.100 1.00 57.41 197 LEU A CA 1
ATOM 1480 C C . LEU A 1 197 ? 36.481 9.348 12.397 1.00 57.41 197 LEU A C 1
ATOM 1482 O O . LEU A 1 197 ? 36.991 8.948 13.443 1.00 57.41 197 LEU A O 1
ATOM 1486 N N . SER A 1 198 ? 37.155 10.130 11.545 1.00 58.91 198 SER A N 1
ATOM 1487 C CA . SER A 1 198 ? 38.563 10.496 11.791 1.00 58.91 198 SER A CA 1
ATOM 1488 C C . SER A 1 198 ? 38.718 11.436 12.990 1.00 58.91 198 SER A C 1
ATOM 1490 O O . SER A 1 198 ? 39.701 11.334 13.718 1.00 58.91 198 SER A O 1
ATOM 1492 N N . GLY A 1 199 ? 37.706 12.263 13.279 1.00 64.81 199 GLY A N 1
ATOM 1493 C CA . GLY A 1 199 ? 37.651 13.092 14.489 1.00 64.81 199 GLY A CA 1
ATOM 1494 C C . GLY A 1 199 ? 37.559 12.305 15.806 1.00 64.81 199 GLY A C 1
ATOM 1495 O O . GLY A 1 199 ? 37.878 12.853 16.857 1.00 64.81 199 GLY A O 1
ATOM 1496 N N . PHE A 1 200 ? 37.166 11.025 15.766 1.00 65.50 200 PHE A N 1
ATOM 1497 C CA . PHE A 1 200 ? 37.130 10.135 16.938 1.00 65.50 200 PHE A CA 1
ATOM 1498 C C . PHE A 1 200 ? 38.314 9.156 16.999 1.00 65.50 200 PHE A C 1
ATOM 1500 O O . PHE A 1 200 ? 38.555 8.561 18.047 1.00 65.50 200 PHE A O 1
ATOM 1507 N N . LEU A 1 201 ? 39.036 8.962 15.889 1.00 69.31 201 LEU A N 1
ATOM 1508 C CA . LEU A 1 201 ? 40.129 7.994 15.743 1.00 69.31 201 LEU A CA 1
ATOM 1509 C C . LEU A 1 201 ? 41.292 8.607 14.926 1.00 69.31 201 LEU A C 1
ATOM 1511 O O . LEU A 1 201 ? 41.552 8.154 13.809 1.00 69.31 201 LEU A O 1
ATOM 1515 N N . PRO A 1 202 ? 41.991 9.634 15.451 1.00 65.94 202 PRO A N 1
ATOM 1516 C CA . PRO A 1 202 ? 42.971 10.412 14.684 1.00 65.94 202 PRO A CA 1
ATOM 1517 C C . PRO A 1 202 ? 44.196 9.603 14.222 1.00 65.94 202 PRO A C 1
ATOM 1519 O O . PRO A 1 202 ? 44.713 9.856 13.138 1.00 65.94 202 PRO A O 1
ATOM 1522 N N . ASP A 1 203 ? 44.629 8.602 14.995 1.00 76.00 203 ASP A N 1
ATOM 1523 C CA . ASP A 1 203 ? 45.797 7.760 14.681 1.00 76.00 203 ASP A CA 1
ATOM 1524 C C . ASP A 1 203 ? 45.462 6.517 13.823 1.00 76.00 203 ASP A C 1
ATOM 1526 O O . ASP A 1 203 ? 46.319 5.663 13.579 1.00 76.00 203 ASP A O 1
ATOM 1530 N N . ALA A 1 204 ? 44.209 6.358 13.382 1.00 73.94 204 ALA A N 1
ATOM 1531 C CA . ALA A 1 204 ? 43.787 5.187 12.617 1.00 73.94 204 ALA A CA 1
ATOM 1532 C C . ALA A 1 204 ? 44.126 5.319 11.122 1.00 73.94 204 ALA A C 1
ATOM 1534 O O . ALA A 1 204 ? 43.801 6.308 10.466 1.00 73.94 204 ALA A O 1
ATOM 1535 N N . SER A 1 205 ? 44.728 4.275 10.542 1.00 79.50 205 SER A N 1
ATOM 1536 C CA . SER A 1 205 ? 45.003 4.233 9.101 1.00 79.50 205 SER A CA 1
ATOM 1537 C C . SER A 1 205 ? 43.710 4.258 8.275 1.00 79.50 205 SER A C 1
ATOM 1539 O O . SER A 1 205 ? 42.671 3.766 8.717 1.00 79.50 205 SER A O 1
ATOM 1541 N N . ALA A 1 206 ? 43.767 4.760 7.037 1.00 72.06 206 ALA A N 1
ATOM 1542 C CA . ALA A 1 206 ? 42.597 4.833 6.151 1.00 72.06 206 ALA A CA 1
ATOM 1543 C C . ALA A 1 206 ? 41.896 3.469 5.955 1.00 72.06 206 ALA A C 1
ATOM 1545 O O . ALA A 1 206 ? 40.667 3.392 5.914 1.00 72.06 206 ALA A O 1
ATOM 1546 N N . LEU A 1 207 ? 42.665 2.372 5.922 1.00 72.88 207 LEU A N 1
ATOM 1547 C CA . LEU A 1 207 ? 42.121 1.012 5.883 1.00 72.88 207 LEU A CA 1
ATOM 1548 C C . LEU A 1 207 ? 41.369 0.654 7.177 1.00 72.88 207 LEU A C 1
ATOM 1550 O O . LEU A 1 207 ? 40.273 0.106 7.103 1.00 72.88 207 LEU A O 1
ATOM 1554 N N . ALA A 1 208 ? 41.896 1.014 8.351 1.00 77.12 208 ALA A N 1
ATOM 1555 C CA . ALA A 1 208 ? 41.205 0.806 9.623 1.00 77.12 208 ALA A CA 1
ATOM 1556 C C . ALA A 1 208 ? 39.931 1.663 9.736 1.00 77.12 208 ALA A C 1
ATOM 1558 O O . ALA A 1 208 ? 38.879 1.136 10.094 1.00 77.12 208 ALA A O 1
ATOM 1559 N N . LEU A 1 209 ? 39.989 2.946 9.357 1.00 71.00 209 LEU A N 1
ATOM 1560 C CA . LEU A 1 209 ? 38.826 3.842 9.330 1.00 71.00 209 LEU A CA 1
ATOM 1561 C C . LEU A 1 209 ? 37.726 3.322 8.394 1.00 71.00 209 LEU A C 1
ATOM 1563 O O . LEU A 1 209 ? 36.567 3.255 8.797 1.00 71.00 209 LEU A O 1
ATOM 1567 N N . SER A 1 210 ? 38.075 2.881 7.181 1.00 67.62 210 SER A N 1
ATOM 1568 C CA . SER A 1 210 ? 37.102 2.298 6.243 1.00 67.62 210 SER A CA 1
ATOM 1569 C C . SER A 1 210 ? 36.508 0.971 6.742 1.00 67.62 210 SER A C 1
ATOM 1571 O O . SER A 1 210 ? 35.303 0.759 6.618 1.00 67.62 210 SER A O 1
ATOM 1573 N N . ALA A 1 211 ? 37.304 0.104 7.381 1.00 76.12 211 ALA A N 1
ATOM 1574 C CA . ALA A 1 211 ? 36.810 -1.137 7.974 1.00 76.12 211 ALA A CA 1
ATOM 1575 C C . ALA A 1 211 ? 35.841 -0.859 9.136 1.00 76.12 211 ALA A C 1
ATOM 1577 O O . ALA A 1 211 ? 34.770 -1.463 9.203 1.00 76.12 211 ALA A O 1
ATOM 1578 N N . VAL A 1 212 ? 36.169 0.100 10.011 1.00 76.50 212 VAL A N 1
ATOM 1579 C CA . VAL A 1 212 ? 35.284 0.557 11.094 1.00 76.50 212 VAL A CA 1
ATOM 1580 C C . VAL A 1 212 ? 34.004 1.181 10.531 1.00 76.50 212 VAL A C 1
ATOM 1582 O O . VAL A 1 212 ? 32.927 0.853 11.019 1.00 76.50 212 VAL A O 1
ATOM 1585 N N . ALA A 1 213 ? 34.083 2.001 9.478 1.00 70.62 213 ALA A N 1
ATOM 1586 C CA . ALA A 1 213 ? 32.913 2.587 8.821 1.00 70.62 213 ALA A CA 1
ATOM 1587 C C . ALA A 1 213 ? 31.968 1.514 8.250 1.00 70.62 213 ALA A C 1
ATOM 1589 O O . ALA A 1 213 ? 30.767 1.542 8.519 1.00 70.62 213 ALA A O 1
ATOM 1590 N N . VAL A 1 214 ? 32.509 0.530 7.522 1.00 75.25 214 VAL A N 1
ATOM 1591 C CA . VAL A 1 214 ? 31.738 -0.589 6.953 1.00 75.25 214 VAL A CA 1
ATOM 1592 C C . VAL A 1 214 ? 31.100 -1.446 8.051 1.00 75.25 214 VAL A C 1
ATOM 1594 O O . VAL A 1 214 ? 29.927 -1.800 7.939 1.00 75.25 214 VAL A O 1
ATOM 1597 N N . VAL A 1 215 ? 31.820 -1.741 9.139 1.00 82.75 215 VAL A N 1
ATOM 1598 C CA . VAL A 1 215 ? 31.273 -2.495 10.282 1.00 82.75 215 VAL A CA 1
ATOM 1599 C C . VAL A 1 215 ? 30.195 -1.696 11.018 1.00 82.75 215 VAL A C 1
ATOM 1601 O O . VAL A 1 215 ? 29.130 -2.243 11.302 1.00 82.75 215 VAL A O 1
ATOM 1604 N N . ALA A 1 216 ? 30.417 -0.407 11.286 1.00 76.88 216 ALA A N 1
ATOM 1605 C CA . ALA A 1 216 ? 29.454 0.459 11.966 1.00 76.88 216 ALA A CA 1
ATOM 1606 C C . ALA A 1 216 ? 28.157 0.619 11.160 1.00 76.88 216 ALA A C 1
ATOM 1608 O O . ALA A 1 216 ? 27.063 0.568 11.722 1.00 76.88 216 ALA A O 1
ATOM 1609 N N . VAL A 1 217 ? 28.259 0.750 9.837 1.00 76.25 217 VAL A N 1
ATOM 1610 C CA . VAL A 1 217 ? 27.096 0.898 8.955 1.00 76.25 217 VAL A CA 1
ATOM 1611 C C . VAL A 1 217 ? 26.406 -0.439 8.680 1.00 76.25 217 VAL A C 1
ATOM 1613 O O . VAL A 1 217 ? 25.177 -0.481 8.645 1.00 76.25 217 VAL A O 1
ATOM 1616 N N . GLY A 1 218 ? 27.143 -1.551 8.620 1.00 81.50 218 GLY A N 1
ATOM 1617 C CA . GLY A 1 218 ? 26.561 -2.895 8.671 1.00 81.50 218 GLY A CA 1
ATOM 1618 C C . GLY A 1 218 ? 25.797 -3.155 9.978 1.00 81.50 218 GLY A C 1
ATOM 1619 O O . GLY A 1 218 ? 24.698 -3.707 9.953 1.00 81.50 218 GLY A O 1
ATOM 1620 N N . ALA A 1 219 ? 26.321 -2.695 11.117 1.00 84.06 219 ALA A N 1
ATOM 1621 C CA . ALA A 1 219 ? 25.644 -2.783 12.409 1.00 84.06 219 ALA A CA 1
ATOM 1622 C C . ALA A 1 219 ? 24.392 -1.889 12.470 1.00 84.06 219 ALA A C 1
ATOM 1624 O O . ALA A 1 219 ? 23.333 -2.362 12.881 1.00 84.06 219 ALA A O 1
ATOM 1625 N N . LEU A 1 220 ? 24.468 -0.637 12.003 1.00 79.06 220 LEU A N 1
ATOM 1626 C CA . LEU A 1 220 ? 23.320 0.275 11.920 1.00 79.06 220 LEU A CA 1
ATOM 1627 C C . LEU A 1 220 ? 22.224 -0.288 11.004 1.00 79.06 220 LEU A C 1
ATOM 1629 O O . LEU A 1 220 ? 21.048 -0.253 11.361 1.00 79.06 220 LEU A O 1
ATOM 1633 N N . PHE A 1 221 ? 22.605 -0.873 9.867 1.00 82.88 221 PHE A N 1
ATOM 1634 C CA . PHE A 1 221 ? 21.701 -1.587 8.967 1.00 82.88 221 PHE A CA 1
ATOM 1635 C C . PHE A 1 221 ? 21.014 -2.770 9.662 1.00 82.88 221 PHE A C 1
ATOM 1637 O O . PHE A 1 221 ? 19.794 -2.892 9.578 1.00 82.88 221 PHE A O 1
ATOM 1644 N N . LEU A 1 222 ? 21.760 -3.612 10.388 1.00 84.88 222 LEU A N 1
ATOM 1645 C CA . LEU A 1 222 ? 21.197 -4.749 11.126 1.00 84.88 222 LEU A CA 1
ATOM 1646 C C . LEU A 1 222 ? 20.261 -4.304 12.258 1.00 84.88 222 LEU A C 1
ATOM 1648 O O . LEU A 1 222 ? 19.202 -4.904 12.431 1.00 84.88 222 LEU A O 1
ATOM 1652 N N . VAL A 1 223 ? 20.603 -3.240 12.990 1.00 84.56 223 VAL A N 1
ATOM 1653 C CA . VAL A 1 223 ? 19.739 -2.647 14.025 1.00 84.56 223 VAL A CA 1
ATOM 1654 C C . VAL A 1 223 ? 18.468 -2.066 13.404 1.00 84.56 223 VAL A C 1
ATOM 1656 O O . VAL A 1 223 ? 17.373 -2.339 13.888 1.00 84.56 223 VAL A O 1
ATOM 1659 N N . SER A 1 224 ? 18.582 -1.321 12.302 1.00 80.56 224 SER A N 1
ATOM 1660 C CA . SER A 1 224 ? 17.431 -0.736 11.608 1.00 80.56 224 SER A CA 1
ATOM 1661 C C . SER A 1 224 ? 16.516 -1.809 10.999 1.00 80.56 224 SER A C 1
ATOM 1663 O O . SER A 1 224 ? 15.299 -1.741 11.168 1.00 80.56 224 SER A O 1
ATOM 1665 N N . TRP A 1 225 ? 17.083 -2.860 10.395 1.00 86.06 225 TRP A N 1
ATOM 1666 C CA . TRP A 1 225 ? 16.331 -4.029 9.930 1.00 86.06 225 TRP A CA 1
ATOM 1667 C C . TRP A 1 225 ? 15.663 -4.781 11.086 1.00 86.06 225 TRP A C 1
ATOM 1669 O O . TRP A 1 225 ? 14.495 -5.134 10.966 1.00 86.06 225 TRP A O 1
ATOM 1679 N N . ALA A 1 226 ? 16.337 -4.974 12.225 1.00 86.94 226 ALA A N 1
ATOM 1680 C CA . ALA A 1 226 ? 15.744 -5.616 13.399 1.00 86.94 226 ALA A CA 1
ATOM 1681 C C . ALA A 1 226 ? 14.590 -4.790 14.002 1.00 86.94 226 ALA A C 1
ATOM 1683 O O . ALA A 1 226 ? 13.570 -5.357 14.395 1.00 86.94 226 ALA A O 1
ATOM 1684 N N . ILE A 1 227 ? 14.707 -3.457 14.022 1.00 84.94 227 ILE A N 1
ATOM 1685 C CA . ILE A 1 227 ? 13.622 -2.546 14.420 1.00 84.94 227 ILE A CA 1
ATOM 1686 C C . ILE A 1 227 ? 12.456 -2.647 13.428 1.00 84.94 227 ILE A C 1
ATOM 1688 O O . ILE A 1 227 ? 11.321 -2.857 13.854 1.00 84.94 227 ILE A O 1
ATOM 1692 N N . GLY A 1 228 ? 12.718 -2.574 12.119 1.00 82.81 228 GLY A N 1
ATOM 1693 C CA . GLY A 1 228 ? 11.698 -2.734 11.078 1.00 82.81 228 GLY A CA 1
ATOM 1694 C C . GLY A 1 228 ? 10.988 -4.089 11.156 1.00 82.81 228 GLY A C 1
ATOM 1695 O O . GLY A 1 228 ? 9.760 -4.150 11.120 1.00 82.81 228 GLY A O 1
ATOM 1696 N N . ALA A 1 229 ? 11.742 -5.168 11.373 1.00 86.19 229 ALA A N 1
ATOM 1697 C CA . ALA A 1 229 ? 11.226 -6.514 11.584 1.00 86.19 229 ALA A CA 1
ATOM 1698 C C . ALA A 1 229 ? 10.341 -6.610 12.837 1.00 86.19 229 ALA A C 1
ATOM 1700 O O . ALA A 1 229 ? 9.279 -7.227 12.780 1.00 86.19 229 ALA A O 1
ATOM 1701 N N . ALA A 1 230 ? 10.732 -5.977 13.948 1.00 86.50 230 ALA A N 1
ATOM 1702 C CA . ALA A 1 230 ? 9.955 -5.951 15.187 1.00 86.50 230 ALA A CA 1
ATOM 1703 C C . ALA A 1 230 ? 8.672 -5.104 15.072 1.00 86.50 230 ALA A C 1
ATOM 1705 O O . ALA A 1 230 ? 7.624 -5.505 15.581 1.00 86.50 230 ALA A O 1
ATOM 1706 N N . VAL A 1 231 ? 8.725 -3.965 14.370 1.00 84.44 231 VAL A N 1
ATOM 1707 C CA . VAL A 1 231 ? 7.553 -3.128 14.054 1.00 84.44 231 VAL A CA 1
ATOM 1708 C C . VAL A 1 231 ? 6.580 -3.897 13.159 1.00 84.44 231 VAL A C 1
ATOM 1710 O O . VAL A 1 231 ? 5.407 -4.031 13.497 1.00 84.44 231 VAL A O 1
ATOM 1713 N N . SER A 1 232 ? 7.081 -4.484 12.074 1.00 84.31 232 SER A N 1
ATOM 1714 C CA . SER A 1 232 ? 6.324 -5.313 11.132 1.00 84.31 232 SER A CA 1
ATOM 1715 C C . SER A 1 232 ? 5.673 -6.521 11.825 1.00 84.31 232 SER A C 1
ATOM 1717 O O . SER A 1 232 ? 4.457 -6.701 11.752 1.00 84.31 232 SER A O 1
ATOM 1719 N N . PHE A 1 233 ? 6.442 -7.281 12.614 1.00 88.75 233 PHE A N 1
ATOM 1720 C CA . PHE A 1 233 ? 5.931 -8.357 13.468 1.00 88.75 233 PHE A CA 1
ATOM 1721 C C . PHE A 1 233 ? 4.827 -7.859 14.411 1.00 88.75 233 PHE A C 1
ATOM 1723 O O . PHE A 1 233 ? 3.786 -8.498 14.525 1.00 88.75 233 PHE A O 1
ATOM 1730 N N . SER A 1 234 ? 5.015 -6.708 15.065 1.00 87.75 234 SER A N 1
ATOM 1731 C CA . SER A 1 234 ? 4.018 -6.145 15.980 1.00 87.75 234 SER A CA 1
ATOM 1732 C C . SER A 1 234 ? 2.730 -5.735 15.260 1.00 87.75 234 SER A C 1
ATOM 1734 O O . SER A 1 234 ? 1.646 -5.995 15.776 1.00 87.75 234 SER A O 1
ATOM 1736 N N . ASN A 1 235 ? 2.817 -5.164 14.057 1.00 84.62 235 ASN A N 1
ATOM 1737 C CA . ASN A 1 235 ? 1.664 -4.669 13.297 1.00 84.62 235 ASN A CA 1
ATOM 1738 C C . ASN A 1 235 ? 0.817 -5.784 12.661 1.00 84.62 235 ASN A C 1
ATOM 1740 O O . ASN A 1 235 ? -0.384 -5.596 12.468 1.00 84.62 235 ASN A O 1
ATOM 1744 N N . TYR A 1 236 ? 1.416 -6.944 12.379 1.00 87.50 236 TYR A N 1
ATOM 1745 C CA . TYR A 1 236 ? 0.732 -8.118 11.820 1.00 87.50 236 TYR A CA 1
ATOM 1746 C C . TYR A 1 236 ? 0.552 -9.272 12.820 1.00 87.50 236 TYR A C 1
ATOM 1748 O O . TYR A 1 236 ? 0.050 -10.340 12.462 1.00 87.50 236 TYR A O 1
ATOM 1756 N N . TYR A 1 237 ? 0.930 -9.078 14.087 1.00 90.81 237 TYR A N 1
ATOM 1757 C CA . TYR A 1 237 ? 0.754 -10.086 15.129 1.00 90.81 237 TYR A CA 1
ATOM 1758 C C . TYR A 1 237 ? -0.716 -10.483 15.271 1.00 90.81 237 TYR A C 1
ATOM 1760 O O . TYR A 1 237 ? -1.584 -9.626 15.449 1.00 90.81 237 TYR A O 1
ATOM 1768 N N . GLY A 1 238 ? -0.983 -11.790 15.227 1.00 90.06 238 GLY A N 1
ATOM 1769 C CA . GLY A 1 238 ? -2.338 -12.325 15.331 1.00 90.06 238 GLY A CA 1
ATOM 1770 C C . GLY A 1 238 ? -3.257 -11.930 14.174 1.00 90.06 238 GLY A C 1
ATOM 1771 O O . GLY A 1 238 ? -4.464 -11.925 14.386 1.00 90.06 238 GLY A O 1
ATOM 1772 N N . PHE A 1 239 ? -2.711 -11.587 12.995 1.00 92.69 239 PHE A N 1
ATOM 1773 C CA . PHE A 1 239 ? -3.513 -11.247 11.818 1.00 92.69 239 PHE A CA 1
ATOM 1774 C C . PHE A 1 239 ? -4.532 -12.349 11.492 1.00 92.69 239 PHE A C 1
ATOM 1776 O O . PHE A 1 239 ? -4.157 -13.518 11.324 1.00 92.69 239 PHE A O 1
ATOM 1783 N N . ARG A 1 240 ? -5.797 -11.948 11.357 1.00 92.12 240 ARG A N 1
ATOM 1784 C CA . ARG A 1 240 ? -6.908 -12.770 10.872 1.00 92.12 240 ARG A CA 1
ATOM 1785 C C . ARG A 1 240 ? -7.751 -12.006 9.858 1.00 92.12 240 ARG A C 1
ATOM 1787 O O . ARG A 1 240 ? -7.852 -10.783 9.943 1.00 92.12 240 ARG A O 1
ATOM 1794 N N . LEU A 1 241 ? -8.365 -12.754 8.952 1.00 92.44 241 LEU A N 1
ATOM 1795 C CA . LEU A 1 241 ? -9.401 -12.331 8.022 1.00 92.44 241 LEU A CA 1
ATOM 1796 C C . LEU A 1 241 ? -10.507 -13.393 8.053 1.00 92.44 241 LEU A C 1
ATOM 1798 O O . LEU A 1 241 ? -10.214 -14.568 7.826 1.00 92.44 241 LEU A O 1
ATOM 1802 N N . SER A 1 242 ? -11.741 -12.988 8.332 1.00 91.56 242 SER A N 1
ATOM 1803 C CA . SER A 1 242 ? -12.921 -13.855 8.335 1.00 91.56 242 SER A CA 1
ATOM 1804 C C . SER A 1 242 ? -14.057 -13.259 7.502 1.00 91.56 242 SER A C 1
ATOM 1806 O O . SER A 1 242 ? -14.109 -12.047 7.287 1.00 91.56 242 SER A O 1
ATOM 1808 N N . ARG A 1 243 ? -14.969 -14.105 7.017 1.00 89.00 243 ARG A N 1
ATOM 1809 C CA . ARG A 1 243 ? -16.215 -13.707 6.347 1.00 89.00 243 ARG A CA 1
ATOM 1810 C C . ARG A 1 243 ? -17.369 -13.772 7.343 1.00 89.00 243 ARG A C 1
ATOM 1812 O O . ARG A 1 243 ? -17.463 -14.723 8.113 1.00 89.00 243 ARG A O 1
ATOM 1819 N N . ALA A 1 244 ? -18.244 -12.773 7.331 1.00 86.06 244 ALA A N 1
ATOM 1820 C CA . ALA A 1 244 ? -19.385 -12.665 8.236 1.00 86.06 244 ALA A CA 1
ATOM 1821 C C . ALA A 1 244 ? -20.620 -12.165 7.468 1.00 86.06 244 ALA A C 1
ATOM 1823 O O . ALA A 1 244 ? -20.995 -10.997 7.571 1.00 86.06 244 ALA A O 1
ATOM 1824 N N . GLY A 1 245 ? -21.214 -13.047 6.658 1.00 84.75 245 GLY A N 1
ATOM 1825 C CA . GLY A 1 245 ? -22.104 -12.632 5.568 1.00 84.75 245 GLY A CA 1
ATOM 1826 C C . GLY A 1 245 ? -21.311 -11.852 4.516 1.00 84.75 245 GLY A C 1
ATOM 1827 O O . GLY A 1 245 ? -20.164 -12.195 4.228 1.00 84.75 245 GLY A O 1
ATOM 1828 N N . ASP A 1 246 ? -21.875 -10.760 4.013 1.00 82.06 246 ASP A N 1
ATOM 1829 C CA . ASP A 1 246 ? -21.261 -9.894 2.995 1.00 82.06 246 ASP A CA 1
ATOM 1830 C C . ASP A 1 246 ? -20.171 -8.945 3.536 1.00 82.06 246 ASP A C 1
ATOM 1832 O O . ASP A 1 246 ? -19.810 -7.964 2.892 1.00 82.06 246 ASP A O 1
ATOM 1836 N N . GLU A 1 247 ? -19.605 -9.223 4.715 1.00 83.19 247 GLU A N 1
ATOM 1837 C CA . GLU A 1 247 ? -18.451 -8.505 5.268 1.00 83.19 247 GLU A CA 1
ATOM 1838 C C . GLU A 1 247 ? -17.205 -9.392 5.364 1.00 83.19 247 GLU A C 1
ATOM 1840 O O . GLU A 1 247 ? -17.238 -10.485 5.931 1.00 83.19 247 GLU A O 1
ATOM 1845 N N . LEU A 1 248 ? -16.067 -8.857 4.920 1.00 87.50 248 LEU A N 1
ATOM 1846 C CA . LEU A 1 248 ? -14.729 -9.318 5.278 1.00 87.50 248 LEU A CA 1
ATOM 1847 C C . LEU A 1 248 ? -14.263 -8.567 6.532 1.00 87.50 248 LEU A C 1
ATOM 1849 O O . LEU A 1 248 ? -14.036 -7.354 6.502 1.00 87.50 248 LEU A O 1
ATOM 1853 N N . ARG A 1 249 ? -14.107 -9.273 7.650 1.00 87.06 249 ARG A N 1
ATOM 1854 C CA . ARG A 1 249 ? -13.635 -8.719 8.925 1.00 87.06 249 ARG A CA 1
ATOM 1855 C C . ARG A 1 249 ? -12.164 -9.041 9.110 1.00 87.06 249 ARG A C 1
ATOM 1857 O O . ARG A 1 249 ? -11.762 -10.192 8.981 1.00 87.06 249 ARG A O 1
ATOM 1864 N N . TYR A 1 250 ? -11.354 -8.033 9.420 1.00 88.38 250 TYR A N 1
ATOM 1865 C CA . TYR A 1 250 ? -9.922 -8.204 9.650 1.00 88.38 250 TYR A CA 1
ATOM 1866 C C . TYR A 1 250 ? -9.540 -7.781 11.072 1.00 88.38 250 TYR A C 1
ATOM 1868 O O . TYR A 1 250 ? -10.006 -6.763 11.582 1.00 88.38 250 TYR A O 1
ATOM 1876 N N . GLU A 1 251 ? -8.647 -8.539 11.705 1.00 88.88 251 GLU A N 1
ATOM 1877 C CA . GLU A 1 251 ? -8.029 -8.193 12.989 1.00 88.88 251 GLU A CA 1
ATOM 1878 C C . GLU A 1 251 ? -6.506 -8.248 12.874 1.00 88.88 251 GLU A C 1
ATOM 1880 O O . GLU A 1 251 ? -5.970 -9.168 12.261 1.00 88.88 251 GLU A O 1
ATOM 1885 N N . ARG A 1 252 ? -5.782 -7.312 13.503 1.00 89.06 252 ARG A N 1
ATOM 1886 C CA . ARG A 1 252 ? -4.311 -7.361 13.606 1.00 89.06 252 ARG A CA 1
ATOM 1887 C C . ARG A 1 252 ? -3.748 -6.536 14.763 1.00 89.06 252 ARG A C 1
ATOM 1889 O O . ARG A 1 252 ? -4.317 -5.520 15.146 1.00 89.06 252 ARG A O 1
ATOM 1896 N N . GLY A 1 253 ? -2.580 -6.929 15.269 1.00 88.56 253 GLY A N 1
ATOM 1897 C CA . GLY A 1 253 ? -1.658 -6.038 15.978 1.00 88.56 253 GLY A CA 1
ATOM 1898 C C . GLY A 1 253 ? -1.435 -6.327 17.472 1.00 88.56 253 GLY A C 1
ATOM 1899 O O . GLY A 1 253 ? -2.366 -6.459 18.271 1.00 88.56 253 GLY A O 1
ATOM 1900 N N . LEU A 1 254 ? -0.159 -6.371 17.875 1.00 88.00 254 LEU A N 1
ATOM 1901 C CA . LEU A 1 254 ? 0.294 -6.648 19.241 1.00 88.00 254 LEU A CA 1
ATOM 1902 C C . LEU A 1 254 ? 0.208 -5.409 20.135 1.00 88.00 254 LEU A C 1
ATOM 1904 O O . LEU A 1 254 ? -0.443 -5.466 21.179 1.00 88.00 254 LEU A O 1
ATOM 1908 N N . PHE A 1 255 ? 0.854 -4.296 19.764 1.00 85.06 255 PHE A N 1
ATOM 1909 C CA . PHE A 1 255 ? 0.881 -3.083 20.601 1.00 85.06 255 PHE A CA 1
ATOM 1910 C C . PHE A 1 255 ? -0.331 -2.169 20.412 1.00 85.06 255 PHE A C 1
ATOM 1912 O O . PHE A 1 255 ? -0.742 -1.488 21.351 1.00 85.06 255 PHE A O 1
ATOM 1919 N N . ARG A 1 256 ? -0.924 -2.167 19.221 1.00 81.38 256 ARG A N 1
ATOM 1920 C CA . ARG A 1 256 ? -2.230 -1.572 18.932 1.00 81.38 256 ARG A CA 1
ATOM 1921 C C . ARG A 1 256 ? -3.020 -2.647 18.202 1.00 81.38 256 ARG A C 1
ATOM 1923 O O . ARG A 1 256 ? -2.595 -3.042 17.124 1.00 81.38 256 ARG A O 1
ATOM 1930 N N . ARG A 1 257 ? -4.095 -3.159 18.808 1.00 84.69 257 ARG A N 1
ATOM 1931 C CA . ARG A 1 257 ? -5.029 -4.033 18.088 1.00 84.69 257 ARG A CA 1
ATOM 1932 C C . ARG A 1 257 ? -5.929 -3.130 17.252 1.00 84.69 257 ARG A C 1
ATOM 1934 O O . ARG A 1 257 ? -6.476 -2.166 17.790 1.00 84.69 257 ARG A O 1
ATOM 1941 N N . TYR A 1 258 ? -6.030 -3.444 15.974 1.00 82.19 258 TYR A N 1
ATOM 1942 C CA . TYR A 1 258 ? -6.946 -2.863 15.008 1.00 82.19 258 TYR A CA 1
ATOM 1943 C C . TYR A 1 258 ? -7.912 -3.960 14.571 1.00 82.19 258 TYR A C 1
ATOM 1945 O O . TYR A 1 258 ? -7.480 -5.091 14.327 1.00 82.19 258 TYR A O 1
ATOM 1953 N N . SER A 1 259 ? -9.194 -3.628 14.487 1.00 83.69 259 SER A N 1
ATOM 1954 C CA . SER A 1 259 ? -10.239 -4.509 13.969 1.00 83.69 259 SER A CA 1
ATOM 1955 C C . SER A 1 259 ? -11.225 -3.696 13.137 1.00 83.69 259 SER A C 1
ATOM 1957 O O . SER A 1 259 ? -11.783 -2.723 13.654 1.00 83.69 259 SER A O 1
ATOM 1959 N N . GLY A 1 260 ? -11.439 -4.102 11.888 1.00 80.31 260 GLY A N 1
ATOM 1960 C CA . GLY A 1 260 ? -12.278 -3.396 10.919 1.00 80.31 260 GLY A CA 1
ATOM 1961 C C . GLY A 1 260 ? -13.062 -4.346 10.016 1.00 80.31 260 GLY A C 1
ATOM 1962 O O . GLY A 1 260 ? -12.808 -5.552 9.984 1.00 80.31 260 GLY A O 1
ATOM 1963 N N . SER A 1 261 ? -14.032 -3.790 9.295 1.00 80.75 261 SER A N 1
ATOM 1964 C CA . SER A 1 261 ? -15.001 -4.517 8.466 1.00 80.75 261 SER A CA 1
ATOM 1965 C C . SER A 1 261 ? -15.105 -3.889 7.076 1.00 80.75 261 SER A C 1
ATOM 1967 O O . SER A 1 261 ? -15.389 -2.697 6.952 1.00 80.75 261 SER A O 1
ATOM 1969 N N . ILE A 1 262 ? -14.911 -4.700 6.041 1.00 82.50 262 ILE A N 1
ATOM 1970 C CA . ILE A 1 262 ? -14.976 -4.315 4.630 1.00 82.50 262 ILE A CA 1
ATOM 1971 C C . ILE A 1 262 ? -16.129 -5.089 3.981 1.00 82.50 262 ILE A C 1
ATOM 1973 O O . ILE A 1 262 ? -16.009 -6.302 3.818 1.00 82.50 262 ILE A O 1
ATOM 1977 N N . PRO A 1 263 ? -17.230 -4.432 3.583 1.00 82.81 263 PRO A N 1
ATOM 1978 C CA . PRO A 1 263 ? -18.242 -5.049 2.731 1.00 82.81 263 PRO A CA 1
ATOM 1979 C C . PRO A 1 263 ? -17.627 -5.625 1.444 1.00 82.81 263 PRO A C 1
ATOM 1981 O O . PRO A 1 263 ? -16.852 -4.942 0.770 1.00 82.81 263 PRO A O 1
ATOM 1984 N N . THR A 1 264 ? -17.971 -6.863 1.082 1.00 85.38 264 THR A N 1
ATOM 1985 C CA . THR A 1 264 ? -17.518 -7.539 -0.152 1.00 85.38 264 THR A CA 1
ATOM 1986 C C . THR A 1 264 ? -17.883 -6.713 -1.386 1.00 85.38 264 THR A C 1
ATOM 1988 O O . THR A 1 264 ? -17.052 -6.479 -2.262 1.00 85.38 264 THR A O 1
ATOM 1991 N N . GLU A 1 265 ? -19.086 -6.138 -1.387 1.00 83.44 265 GLU A N 1
ATOM 1992 C CA . GLU A 1 265 ? -19.586 -5.201 -2.394 1.00 83.44 265 GLU A CA 1
ATOM 1993 C C . GLU A 1 265 ? -18.713 -3.948 -2.612 1.00 83.44 265 GLU A C 1
ATOM 1995 O O . GLU A 1 265 ? -18.839 -3.316 -3.663 1.00 83.44 265 GLU A O 1
ATOM 2000 N N . LYS A 1 266 ? -17.779 -3.611 -1.710 1.00 84.38 266 LYS A N 1
ATOM 2001 C CA . LYS A 1 266 ? -16.820 -2.505 -1.885 1.00 84.38 266 LYS A CA 1
ATOM 2002 C C . LYS A 1 266 ? -15.465 -2.899 -2.462 1.00 84.38 266 LYS A C 1
ATOM 2004 O O . LYS A 1 266 ? -14.710 -1.994 -2.833 1.00 84.38 266 LYS A O 1
ATOM 2009 N N . VAL A 1 267 ? -15.128 -4.187 -2.521 1.00 89.00 267 VAL A N 1
ATOM 2010 C CA . VAL A 1 267 ? -13.849 -4.655 -3.076 1.00 89.00 267 VAL A CA 1
ATOM 2011 C C . VAL A 1 267 ? -13.772 -4.270 -4.556 1.00 89.00 267 VAL A C 1
ATOM 2013 O O . VAL A 1 267 ? -14.691 -4.548 -5.319 1.00 89.00 267 VAL A O 1
ATOM 2016 N N . GLN A 1 268 ? -12.695 -3.587 -4.949 1.00 90.00 268 GLN A N 1
ATOM 2017 C CA . GLN A 1 268 ? -12.469 -3.124 -6.327 1.00 90.00 268 GLN A CA 1
ATOM 2018 C C . GLN A 1 268 ? -11.427 -3.986 -7.041 1.00 90.00 268 GLN A C 1
ATOM 2020 O O . GLN A 1 268 ? -11.653 -4.448 -8.157 1.00 90.00 268 GLN A O 1
ATOM 2025 N N . THR A 1 269 ? -10.296 -4.219 -6.367 1.00 91.75 269 THR A N 1
ATOM 2026 C CA . THR A 1 269 ? -9.112 -4.862 -6.944 1.00 91.75 269 THR A CA 1
ATOM 2027 C C . THR A 1 269 ? -8.470 -5.801 -5.929 1.00 91.75 269 THR A C 1
ATOM 2029 O O . THR A 1 269 ? -8.185 -5.408 -4.795 1.00 91.75 269 THR A O 1
ATOM 2032 N N . LEU A 1 270 ? -8.147 -7.024 -6.353 1.00 93.50 270 LEU A N 1
ATOM 2033 C CA . LEU A 1 270 ? -7.286 -7.936 -5.597 1.00 93.50 270 LEU A CA 1
ATOM 2034 C C . LEU A 1 270 ? -5.854 -7.860 -6.139 1.00 93.50 270 LEU A C 1
ATOM 2036 O O . LEU A 1 270 ? -5.585 -8.242 -7.279 1.00 93.50 270 LEU A O 1
ATOM 2040 N N . THR A 1 271 ? -4.916 -7.366 -5.326 1.00 93.56 271 THR A N 1
ATOM 2041 C CA . THR A 1 271 ? -3.502 -7.218 -5.705 1.00 93.56 271 THR A CA 1
ATOM 2042 C C . THR A 1 271 ? -2.634 -8.285 -5.033 1.00 93.56 271 THR A C 1
ATOM 2044 O O . THR A 1 271 ? -2.267 -8.168 -3.865 1.00 93.56 271 THR A O 1
ATOM 2047 N N . VAL A 1 272 ? -2.221 -9.303 -5.790 1.00 94.25 272 VAL A N 1
ATOM 2048 C CA . VAL A 1 272 ? -1.206 -10.282 -5.370 1.00 94.25 272 VAL A CA 1
ATOM 2049 C C . VAL A 1 272 ? 0.186 -9.728 -5.677 1.00 94.25 272 VAL A C 1
ATOM 2051 O O . VAL A 1 272 ? 0.505 -9.467 -6.837 1.00 94.25 272 VAL A O 1
ATOM 2054 N N . SER A 1 273 ? 1.051 -9.561 -4.673 1.00 92.44 273 SER A N 1
ATOM 2055 C CA . SER A 1 273 ? 2.401 -9.009 -4.863 1.00 92.44 273 SER A CA 1
ATOM 2056 C C . SER A 1 273 ? 3.537 -9.853 -4.275 1.00 92.44 273 SER A C 1
ATOM 2058 O O . SER A 1 273 ? 3.436 -10.437 -3.197 1.00 92.44 273 SER A O 1
ATOM 2060 N N . ASP A 1 274 ? 4.665 -9.906 -4.988 1.00 92.38 274 ASP A N 1
ATOM 2061 C CA . ASP A 1 274 ? 5.876 -10.605 -4.559 1.00 92.38 274 ASP A CA 1
ATOM 2062 C C . ASP A 1 274 ? 7.157 -9.827 -4.912 1.00 92.38 274 ASP A C 1
ATOM 2064 O O . ASP A 1 274 ? 7.406 -9.451 -6.059 1.00 92.38 274 ASP A O 1
ATOM 2068 N N . ASN A 1 275 ? 8.008 -9.598 -3.908 1.00 89.69 275 ASN A N 1
ATOM 2069 C CA . ASN A 1 275 ? 9.373 -9.096 -4.097 1.00 89.69 275 ASN A CA 1
ATOM 2070 C C . ASN A 1 275 ? 10.342 -10.265 -4.401 1.00 89.69 275 ASN A C 1
ATOM 2072 O O . ASN A 1 275 ? 9.944 -11.425 -4.274 1.00 89.69 275 ASN A O 1
ATOM 2076 N N . PRO A 1 276 ? 11.605 -10.022 -4.810 1.00 89.12 276 PRO A N 1
ATOM 2077 C CA . PRO A 1 276 ? 12.507 -11.099 -5.228 1.00 89.12 276 PRO A CA 1
ATOM 2078 C C . PRO A 1 276 ? 12.753 -12.158 -4.144 1.00 89.12 276 PRO A C 1
ATOM 2080 O O . PRO A 1 276 ? 12.828 -13.341 -4.466 1.00 89.12 276 PRO A O 1
ATOM 2083 N N . ALA A 1 277 ? 12.815 -11.753 -2.870 1.00 88.62 277 ALA A N 1
ATOM 2084 C CA . ALA A 1 277 ? 13.000 -12.663 -1.741 1.00 88.62 277 ALA A CA 1
ATOM 2085 C C . ALA A 1 277 ? 11.733 -13.490 -1.455 1.00 88.62 277 ALA A C 1
ATOM 2087 O O . ALA A 1 277 ? 11.812 -14.713 -1.361 1.00 88.62 277 ALA A O 1
ATOM 2088 N N . LYS A 1 278 ? 10.553 -12.851 -1.413 1.00 90.19 278 LYS A N 1
ATOM 2089 C CA . LYS A 1 278 ? 9.250 -13.535 -1.302 1.00 90.19 278 LYS A CA 1
ATOM 2090 C C . LYS A 1 278 ? 9.073 -14.558 -2.435 1.00 90.19 278 LYS A C 1
ATOM 2092 O O . LYS A 1 278 ? 8.808 -15.727 -2.162 1.00 90.19 278 LYS A O 1
ATOM 2097 N N . ARG A 1 279 ? 9.351 -14.160 -3.684 1.00 91.00 279 ARG A N 1
ATOM 2098 C CA . ARG A 1 279 ? 9.301 -15.018 -4.883 1.00 91.00 279 ARG A CA 1
ATOM 2099 C C . ARG A 1 279 ? 10.254 -16.212 -4.796 1.00 91.00 279 ARG A C 1
ATOM 2101 O O . ARG A 1 279 ? 9.836 -17.325 -5.093 1.00 91.00 279 ARG A O 1
ATOM 2108 N N . ALA A 1 280 ? 11.505 -15.998 -4.383 1.00 91.19 280 ALA A N 1
ATOM 2109 C CA . ALA A 1 280 ? 12.496 -17.068 -4.234 1.00 91.19 280 ALA A CA 1
ATOM 2110 C C . ALA A 1 280 ? 12.127 -18.082 -3.135 1.00 91.19 280 ALA A C 1
ATOM 2112 O O . ALA A 1 280 ? 12.478 -19.253 -3.239 1.00 91.19 280 ALA A O 1
ATOM 2113 N N . LEU A 1 281 ? 11.395 -17.643 -2.106 1.00 91.75 281 LEU A N 1
ATOM 2114 C CA . LEU A 1 281 ? 10.937 -18.483 -0.996 1.00 91.75 281 LEU A CA 1
ATOM 2115 C C . LEU A 1 281 ? 9.551 -19.124 -1.228 1.00 91.75 281 LEU A C 1
ATOM 2117 O O . LEU A 1 281 ? 9.117 -19.921 -0.398 1.00 91.75 281 LEU A O 1
ATOM 2121 N N . GLY A 1 282 ? 8.851 -18.794 -2.321 1.00 93.12 282 GLY A N 1
ATOM 2122 C CA . GLY A 1 282 ? 7.514 -19.325 -2.633 1.00 93.12 282 GLY A CA 1
ATOM 2123 C C . GLY A 1 282 ? 6.347 -18.619 -1.925 1.00 93.12 282 GLY A C 1
ATOM 2124 O O . GLY A 1 282 ? 5.295 -19.228 -1.721 1.00 93.12 282 GLY A O 1
ATOM 2125 N N . TYR A 1 283 ? 6.516 -17.346 -1.556 1.00 93.25 283 TYR A N 1
ATOM 2126 C CA . TYR A 1 283 ? 5.521 -16.526 -0.857 1.00 93.25 283 TYR A CA 1
ATOM 2127 C C . TYR A 1 283 ? 5.068 -15.307 -1.676 1.00 93.25 283 TYR A C 1
ATOM 2129 O O . TYR A 1 283 ? 5.798 -14.806 -2.534 1.00 93.25 283 TYR A O 1
ATOM 2137 N N . ALA A 1 284 ? 3.883 -14.794 -1.348 1.00 93.38 284 ALA A N 1
ATOM 2138 C CA . ALA A 1 284 ? 3.326 -13.534 -1.834 1.00 93.38 284 ALA A CA 1
ATOM 2139 C C . ALA A 1 284 ? 2.539 -12.813 -0.718 1.00 93.38 284 ALA A C 1
ATOM 2141 O O . ALA A 1 284 ? 2.386 -13.331 0.388 1.00 93.38 284 ALA A O 1
ATOM 2142 N N . THR A 1 285 ? 2.075 -11.607 -1.019 1.00 92.38 285 THR A N 1
ATOM 2143 C CA . THR A 1 285 ? 1.158 -10.765 -0.235 1.00 92.38 285 THR A CA 1
ATOM 2144 C C . THR A 1 285 ? -0.136 -10.613 -1.025 1.00 92.38 285 THR A C 1
ATOM 2146 O O . THR A 1 285 ? -0.059 -10.478 -2.245 1.00 92.38 285 THR A O 1
ATOM 2149 N N . LEU A 1 286 ? -1.291 -10.597 -0.360 1.00 93.31 286 LEU A N 1
ATOM 2150 C CA . LEU A 1 286 ? -2.563 -10.178 -0.959 1.00 93.31 286 LEU A CA 1
ATOM 2151 C C . LEU A 1 286 ? -2.949 -8.828 -0.360 1.00 93.31 286 LEU A C 1
ATOM 2153 O O . LEU A 1 286 ? -3.040 -8.735 0.858 1.00 93.31 286 LEU A O 1
ATOM 2157 N N . SER A 1 287 ? -3.183 -7.819 -1.189 1.00 90.69 287 SER A N 1
ATOM 2158 C CA . SER A 1 287 ? -3.828 -6.563 -0.796 1.00 90.69 287 SER A CA 1
ATOM 2159 C C . SER A 1 287 ? -5.233 -6.515 -1.382 1.00 90.69 287 SER A C 1
ATOM 2161 O O . SER A 1 287 ? -5.404 -6.743 -2.582 1.00 90.69 287 SER A O 1
ATOM 2163 N N . ILE A 1 288 ? -6.219 -6.208 -0.541 1.00 89.69 288 ILE A N 1
ATOM 2164 C CA . ILE A 1 288 ? -7.607 -5.965 -0.941 1.00 89.69 288 ILE A CA 1
ATOM 2165 C C . ILE A 1 288 ? -7.804 -4.451 -1.038 1.00 89.69 288 ILE A C 1
ATOM 2167 O O . ILE A 1 288 ? -7.712 -3.750 -0.029 1.00 89.69 288 ILE A O 1
ATOM 2171 N N . GLU A 1 289 ? -8.056 -3.954 -2.246 1.00 86.44 289 GLU A N 1
ATOM 2172 C CA . GLU A 1 289 ? -8.329 -2.542 -2.514 1.00 86.44 289 GLU A CA 1
ATOM 2173 C C . GLU A 1 289 ? -9.839 -2.272 -2.476 1.00 86.44 289 GLU A C 1
ATOM 2175 O O . GLU A 1 289 ? -10.633 -3.063 -2.994 1.00 86.44 289 GLU A O 1
ATOM 2180 N N . THR A 1 290 ? -10.247 -1.162 -1.859 1.00 85.06 290 THR A N 1
ATOM 2181 C CA . THR A 1 290 ? -11.653 -0.873 -1.545 1.00 85.06 290 THR A CA 1
ATOM 2182 C C . THR A 1 290 ? -12.048 0.551 -1.930 1.00 85.06 290 THR A C 1
ATOM 2184 O O . THR A 1 290 ? -11.222 1.464 -1.919 1.00 85.06 290 THR A O 1
ATOM 2187 N N . ALA A 1 291 ? -13.323 0.742 -2.272 1.00 78.19 291 ALA A N 1
ATOM 2188 C CA . ALA A 1 291 ? -13.870 2.058 -2.589 1.00 78.19 291 ALA A CA 1
ATOM 2189 C C . ALA A 1 291 ? -14.264 2.860 -1.336 1.00 78.19 291 ALA A C 1
ATOM 2191 O O . ALA A 1 291 ? -14.728 2.310 -0.333 1.00 78.19 291 ALA A O 1
ATOM 2192 N N . GLY A 1 292 ? -14.148 4.188 -1.429 1.00 66.56 292 GLY A N 1
ATOM 2193 C CA . GLY A 1 292 ? -14.651 5.129 -0.420 1.00 66.56 292 GLY A CA 1
ATOM 2194 C C . GLY A 1 292 ? -13.700 5.458 0.738 1.00 66.56 292 GLY A C 1
ATOM 2195 O O . GLY A 1 292 ? -14.116 6.160 1.655 1.00 66.56 292 GLY A O 1
ATOM 2196 N N . TYR A 1 293 ? -12.450 4.992 0.698 1.00 63.47 293 TYR A N 1
ATOM 2197 C CA . TYR A 1 293 ? -11.344 5.530 1.504 1.00 63.47 293 TYR A CA 1
ATOM 2198 C C . TYR A 1 293 ? -10.594 6.634 0.729 1.00 63.47 293 TYR A C 1
ATOM 2200 O O . TYR A 1 293 ? -10.666 6.680 -0.499 1.00 63.47 293 TYR A O 1
ATOM 2208 N N . ALA A 1 294 ? -9.832 7.487 1.424 1.00 51.34 294 ALA A N 1
ATOM 2209 C CA . ALA A 1 294 ? -8.949 8.484 0.806 1.00 51.34 294 ALA A CA 1
ATOM 2210 C C . ALA A 1 294 ? -7.450 8.135 0.986 1.00 51.34 294 ALA A C 1
ATOM 2212 O O . ALA A 1 294 ? -7.065 7.592 2.030 1.00 51.34 294 ALA A O 1
ATOM 2213 N N . PRO A 1 295 ? -6.568 8.464 0.016 1.00 48.84 295 PRO A N 1
ATOM 2214 C CA . PRO A 1 295 ? -5.130 8.230 0.139 1.00 48.84 295 PRO A CA 1
ATOM 2215 C C . PRO A 1 295 ? -4.516 8.945 1.353 1.00 48.84 295 PRO A C 1
ATOM 2217 O O . PRO A 1 295 ? -4.692 10.146 1.537 1.00 48.84 295 PRO A O 1
ATOM 2220 N N . GLY A 1 296 ? -3.757 8.207 2.169 1.00 48.19 296 GLY A N 1
ATOM 2221 C CA . GLY A 1 296 ? -3.055 8.746 3.344 1.00 48.19 296 GLY A CA 1
ATOM 2222 C C . GLY A 1 296 ? -3.906 8.937 4.607 1.00 48.19 296 GLY A C 1
ATOM 2223 O O . GLY A 1 296 ? -3.402 9.488 5.582 1.00 48.19 296 GLY A O 1
ATOM 2224 N N . GLN A 1 297 ? -5.169 8.493 4.605 1.00 45.44 297 GLN A N 1
ATOM 2225 C CA . GLN A 1 297 ? -6.068 8.626 5.759 1.00 45.44 297 GLN A CA 1
ATOM 2226 C C . GLN A 1 297 ? -5.899 7.498 6.793 1.00 45.44 297 GLN A C 1
ATOM 2228 O O . GLN A 1 297 ? -5.921 7.743 8.001 1.00 45.44 297 GLN A O 1
ATOM 2233 N N . GLY A 1 298 ? -5.622 6.275 6.329 1.00 39.50 298 GLY A N 1
ATOM 2234 C CA . GLY A 1 298 ? -4.954 5.271 7.157 1.00 39.50 298 GLY A CA 1
ATOM 2235 C C . GLY A 1 298 ? -3.512 5.696 7.474 1.00 39.50 298 GLY A C 1
ATOM 2236 O O . GLY A 1 298 ? -2.932 6.534 6.787 1.00 39.50 298 GLY A O 1
ATOM 2237 N N . GLY A 1 299 ? -2.907 5.110 8.511 1.00 41.28 299 GLY A N 1
ATOM 2238 C CA . GLY A 1 299 ? -1.498 5.370 8.834 1.00 41.28 299 GLY A CA 1
ATOM 2239 C C . GLY A 1 299 ? -0.526 4.793 7.790 1.00 41.28 299 GLY A C 1
ATOM 2240 O O . GLY A 1 299 ? -0.908 4.422 6.688 1.00 41.28 299 GLY A O 1
ATOM 2241 N N . GLU A 1 300 ? 0.735 4.583 8.183 1.00 37.34 300 GLU A N 1
ATOM 2242 C CA . GLU A 1 300 ? 1.773 3.907 7.364 1.00 37.34 300 GLU A CA 1
ATOM 2243 C C . GLU A 1 300 ? 1.373 2.487 6.870 1.00 37.34 300 GLU A C 1
ATOM 2245 O O . GLU A 1 300 ? 2.030 1.890 6.023 1.00 37.34 300 GLU A O 1
ATOM 2250 N N . TYR A 1 301 ? 0.249 1.969 7.370 1.00 45.00 301 TYR A N 1
ATOM 2251 C CA . TYR A 1 301 ? -0.451 0.773 6.920 1.00 45.00 301 TYR A CA 1
ATOM 2252 C C . TYR A 1 301 ? -1.868 1.225 6.550 1.00 45.00 301 TYR A C 1
ATOM 2254 O O . TYR A 1 301 ? -2.718 1.325 7.438 1.00 45.00 301 TYR A O 1
ATOM 2262 N N . GLY A 1 302 ? -2.064 1.575 5.277 1.00 40.78 302 GLY A N 1
ATOM 2263 C CA . GLY A 1 302 ? -3.277 2.221 4.773 1.00 40.78 302 GLY A CA 1
ATOM 2264 C C . GLY A 1 302 ? -4.522 1.327 4.747 1.00 40.78 302 GLY A C 1
ATOM 2265 O O . GLY A 1 302 ? -4.551 0.244 5.328 1.00 40.78 302 GLY A O 1
ATOM 2266 N N . SER A 1 303 ? -5.536 1.801 4.026 1.00 46.84 303 SER A N 1
ATOM 2267 C CA . SER A 1 303 ? -6.902 1.262 3.894 1.00 46.84 303 SER A CA 1
ATOM 2268 C C . SER A 1 303 ? -7.045 -0.109 3.210 1.00 46.84 303 SER A C 1
ATOM 2270 O O . SER A 1 303 ? -8.133 -0.491 2.784 1.00 46.84 303 SER A O 1
ATOM 2272 N N . GLU A 1 304 ? -5.951 -0.852 3.077 1.00 60.28 304 GLU A N 1
ATOM 2273 C CA . GLU A 1 304 ? -5.923 -2.182 2.479 1.00 60.28 304 GLU A CA 1
ATOM 2274 C C . GLU A 1 304 ? -6.005 -3.248 3.577 1.00 60.28 304 GLU A C 1
ATOM 2276 O O . GLU A 1 304 ? -5.152 -3.310 4.472 1.00 60.28 304 GLU A O 1
ATOM 2281 N N . ALA A 1 305 ? -6.964 -4.172 3.469 1.00 59.00 305 ALA A N 1
ATOM 2282 C CA . ALA A 1 305 ? -6.868 -5.440 4.187 1.00 59.00 305 ALA A CA 1
ATOM 2283 C C . ALA A 1 305 ? -5.779 -6.295 3.519 1.00 59.00 305 ALA A C 1
ATOM 2285 O O . ALA A 1 305 ? -6.030 -7.073 2.599 1.00 59.00 305 ALA A O 1
ATOM 2286 N N . ALA A 1 306 ? -4.538 -6.088 3.960 1.00 75.50 306 ALA A N 1
ATOM 2287 C CA . ALA A 1 306 ? -3.359 -6.736 3.405 1.00 75.50 306 ALA A CA 1
ATOM 2288 C C . ALA A 1 306 ? -2.963 -7.987 4.206 1.00 75.50 306 ALA A C 1
ATOM 2290 O O . ALA A 1 306 ? -2.505 -7.886 5.347 1.00 75.50 306 ALA A O 1
ATOM 2291 N N . VAL A 1 307 ? -3.061 -9.164 3.582 1.00 86.69 307 VAL A N 1
ATOM 2292 C CA . VAL A 1 307 ? -2.465 -10.417 4.067 1.00 86.69 307 VAL A CA 1
ATOM 2293 C C . VAL A 1 307 ? -0.951 -10.335 3.843 1.00 86.69 307 VAL A C 1
ATOM 2295 O O . VAL A 1 307 ? -0.481 -10.456 2.706 1.00 86.69 307 VAL A O 1
ATOM 2298 N N . PRO A 1 308 ? -0.147 -10.119 4.898 1.00 84.69 308 PRO A N 1
ATOM 2299 C CA . PRO A 1 308 ? 1.205 -9.571 4.763 1.00 84.69 308 PRO A CA 1
ATOM 2300 C C . PRO A 1 308 ? 2.196 -10.554 4.140 1.00 84.69 308 PRO A C 1
ATOM 2302 O O . PRO A 1 308 ? 3.104 -10.144 3.406 1.00 84.69 308 PRO A O 1
ATOM 2305 N N . ILE A 1 309 ? 2.028 -11.850 4.416 1.00 89.50 309 ILE A N 1
ATOM 2306 C CA . ILE A 1 309 ? 2.698 -12.932 3.706 1.00 89.50 309 ILE A CA 1
ATOM 2307 C C . ILE A 1 309 ? 1.917 -14.244 3.851 1.00 89.50 309 ILE A C 1
ATOM 2309 O O . ILE A 1 309 ? 1.464 -14.588 4.942 1.00 89.50 309 ILE A O 1
ATOM 2313 N N . ALA A 1 310 ? 1.824 -15.002 2.763 1.00 92.50 310 ALA A N 1
ATOM 2314 C CA . ALA A 1 310 ? 1.438 -16.410 2.755 1.00 92.50 310 ALA A CA 1
ATOM 2315 C C . ALA A 1 310 ? 2.088 -17.119 1.555 1.00 92.50 310 ALA A C 1
ATOM 2317 O O . ALA A 1 310 ? 2.696 -16.474 0.693 1.00 92.50 310 ALA A O 1
ATOM 2318 N N . ARG A 1 311 ? 2.028 -18.455 1.504 1.00 93.88 311 ARG A N 1
ATOM 2319 C CA . ARG A 1 311 ? 2.489 -19.213 0.322 1.00 93.88 311 ARG A CA 1
ATOM 2320 C C . ARG A 1 311 ? 1.680 -18.810 -0.909 1.00 93.88 311 ARG A C 1
ATOM 2322 O O . ARG A 1 311 ? 0.488 -18.565 -0.785 1.00 93.88 311 ARG A O 1
ATOM 2329 N N . VAL A 1 312 ? 2.299 -18.814 -2.093 1.00 93.00 312 VAL A N 1
ATOM 2330 C CA . VAL A 1 312 ? 1.630 -18.376 -3.337 1.00 93.00 312 VAL A CA 1
ATOM 2331 C C . VAL A 1 312 ? 0.312 -19.122 -3.594 1.00 93.00 312 VAL A C 1
ATOM 2333 O O . VAL A 1 312 ? -0.661 -18.459 -3.922 1.00 93.00 312 VAL A O 1
ATOM 2336 N N . GLY A 1 313 ? 0.250 -20.446 -3.382 1.00 93.12 313 GLY A N 1
ATOM 2337 C CA . GLY A 1 313 ? -1.003 -21.219 -3.475 1.00 93.12 313 GLY A CA 1
ATOM 2338 C C . GLY A 1 313 ? -2.091 -20.655 -2.559 1.00 93.12 313 GLY A C 1
ATOM 2339 O O . GLY A 1 313 ? -3.069 -20.115 -3.052 1.00 93.12 313 GLY A O 1
ATOM 2340 N N . ARG A 1 314 ? -1.826 -20.615 -1.246 1.00 93.56 314 ARG A N 1
ATOM 2341 C CA . ARG A 1 314 ? -2.713 -20.048 -0.212 1.00 93.56 314 ARG A CA 1
ATOM 2342 C C . ARG A 1 314 ? -3.151 -18.599 -0.461 1.00 93.56 314 ARG A C 1
ATOM 2344 O O . ARG A 1 314 ? -4.234 -18.209 -0.046 1.00 93.56 314 ARG A O 1
ATOM 2351 N N . VAL A 1 315 ? -2.321 -17.796 -1.130 1.00 93.75 315 VAL A N 1
ATOM 2352 C CA . VAL A 1 315 ? -2.690 -16.439 -1.567 1.00 93.75 315 VAL A CA 1
ATOM 2353 C C . VAL A 1 315 ? -3.712 -16.469 -2.704 1.00 93.75 315 VAL A C 1
ATOM 2355 O O . VAL A 1 315 ? -4.636 -15.664 -2.687 1.00 93.75 315 VAL A O 1
ATOM 2358 N N . TYR A 1 316 ? -3.567 -17.375 -3.674 1.00 93.31 316 TYR A N 1
ATOM 2359 C CA . TYR A 1 316 ? -4.566 -17.548 -4.728 1.00 93.31 316 TYR A CA 1
ATOM 2360 C C . TYR A 1 316 ? -5.828 -18.247 -4.214 1.00 93.31 316 TYR A C 1
ATOM 2362 O O . TYR A 1 316 ? -6.901 -17.769 -4.545 1.00 93.31 316 TYR A O 1
ATOM 2370 N N . GLU A 1 317 ? -5.722 -19.282 -3.374 1.00 92.88 317 GLU A N 1
ATOM 2371 C CA . GLU A 1 317 ? -6.854 -19.951 -2.703 1.00 92.88 317 GLU A CA 1
ATOM 2372 C C . GLU A 1 317 ? -7.780 -18.910 -2.043 1.00 92.88 317 GLU A C 1
ATOM 2374 O O . GLU A 1 317 ? -8.935 -18.776 -2.438 1.00 92.88 317 GLU A O 1
ATOM 2379 N N . LEU A 1 318 ? -7.227 -18.072 -1.156 1.00 92.31 318 LEU A N 1
ATOM 2380 C CA . LEU A 1 318 ? -7.955 -16.976 -0.506 1.00 92.31 318 LEU A CA 1
ATOM 2381 C C . LEU A 1 318 ? -8.484 -15.921 -1.496 1.00 92.31 318 LEU A C 1
ATOM 2383 O O . LEU A 1 318 ? -9.541 -15.336 -1.283 1.00 92.31 318 LEU A O 1
ATOM 2387 N N . ALA A 1 319 ? -7.753 -15.637 -2.576 1.00 92.75 319 ALA A N 1
ATOM 2388 C CA . ALA A 1 319 ? -8.206 -14.670 -3.571 1.00 92.75 319 ALA A CA 1
ATOM 2389 C C . ALA A 1 319 ? -9.423 -15.186 -4.365 1.00 92.75 319 ALA A C 1
ATOM 2391 O O . ALA A 1 319 ? -10.333 -14.398 -4.593 1.00 92.75 319 ALA A O 1
ATOM 2392 N N . HIS A 1 320 ? -9.469 -16.481 -4.713 1.00 91.50 320 HIS A N 1
ATOM 2393 C CA . HIS A 1 320 ? -10.629 -17.116 -5.365 1.00 91.50 320 HIS A CA 1
ATOM 2394 C C . HIS A 1 320 ? -11.820 -17.245 -4.399 1.00 91.50 320 HIS A C 1
ATOM 2396 O O . HIS A 1 320 ? -12.971 -17.165 -4.815 1.00 91.50 320 HIS A O 1
ATOM 2402 N N . GLU A 1 321 ? -11.544 -17.434 -3.105 1.00 89.88 321 GLU A N 1
ATOM 2403 C CA . GLU A 1 321 ? -12.542 -17.471 -2.031 1.00 89.88 321 GLU A CA 1
ATOM 2404 C C . GLU A 1 321 ? -13.180 -16.094 -1.765 1.00 89.88 321 GLU A C 1
ATOM 2406 O O . GLU A 1 321 ? -14.332 -16.026 -1.331 1.00 89.88 321 GLU A O 1
ATOM 2411 N N . ILE A 1 322 ? -12.462 -14.996 -2.030 1.00 89.81 322 ILE A N 1
ATOM 2412 C CA . ILE A 1 322 ? -12.990 -13.622 -1.970 1.00 89.81 322 ILE A CA 1
ATOM 2413 C C . ILE A 1 322 ? -13.756 -13.262 -3.252 1.00 89.81 322 ILE A C 1
ATOM 2415 O O . ILE A 1 322 ? -14.859 -12.734 -3.150 1.00 89.81 322 ILE A O 1
ATOM 2419 N N . GLU A 1 323 ? -13.182 -13.543 -4.425 1.00 88.06 323 GLU A N 1
ATOM 2420 C CA . GLU A 1 323 ? -13.722 -13.211 -5.750 1.00 88.06 323 GLU A CA 1
ATOM 2421 C C . GLU A 1 323 ? -13.354 -14.344 -6.727 1.00 88.06 323 GLU A C 1
ATOM 2423 O O . GLU A 1 323 ? -12.175 -14.618 -6.948 1.00 88.06 323 GLU A O 1
ATOM 2428 N N . SER A 1 324 ? -14.334 -15.021 -7.327 1.00 87.38 324 SER A N 1
ATOM 2429 C CA . SER A 1 324 ? -14.092 -16.230 -8.126 1.00 87.38 324 SER A CA 1
ATOM 2430 C C . SER A 1 324 ? -13.593 -15.922 -9.546 1.00 87.38 324 SER A C 1
ATOM 2432 O O . SER A 1 324 ? -14.397 -15.758 -10.460 1.00 87.38 324 SER A O 1
ATOM 2434 N N . PHE A 1 325 ? -12.272 -15.884 -9.749 1.00 88.62 325 PHE A N 1
ATOM 2435 C CA . PHE A 1 325 ? -11.632 -15.752 -11.069 1.00 88.62 325 PHE A CA 1
ATOM 2436 C C . PHE A 1 325 ? -10.969 -17.061 -11.543 1.00 88.62 325 PHE A C 1
ATOM 2438 O O . PHE A 1 325 ? -10.612 -17.914 -10.738 1.00 88.62 325 PHE A O 1
ATOM 2445 N N . GLY A 1 326 ? -10.780 -17.227 -12.858 1.00 86.50 326 GLY A N 1
ATOM 2446 C CA . GLY A 1 326 ? -10.070 -18.378 -13.453 1.00 86.50 326 GLY A CA 1
ATOM 2447 C C . GLY A 1 326 ? -8.532 -18.257 -13.467 1.00 86.50 326 GLY A C 1
ATOM 2448 O O . GLY A 1 326 ? -7.977 -17.195 -13.193 1.00 86.50 326 GLY A O 1
ATOM 2449 N N . GLU A 1 327 ? -7.811 -19.325 -13.838 1.00 86.19 327 GLU A N 1
ATOM 2450 C CA . GLU A 1 327 ? -6.333 -19.351 -13.814 1.00 86.19 327 GLU A CA 1
ATOM 2451 C C . GLU A 1 327 ? -5.668 -18.322 -14.777 1.00 86.19 327 GLU A C 1
ATOM 2453 O O . GLU A 1 327 ? -5.753 -18.474 -16.004 1.00 86.19 327 GLU A O 1
ATOM 2458 N N . PRO A 1 328 ? -4.926 -17.301 -14.283 1.00 87.62 328 PRO A N 1
ATOM 2459 C CA . PRO A 1 328 ? -4.487 -16.194 -15.143 1.00 87.62 328 PRO A CA 1
ATOM 2460 C C . PRO A 1 328 ? -3.340 -16.517 -16.127 1.00 87.62 328 PRO A C 1
ATOM 2462 O O . PRO A 1 328 ? -2.150 -16.541 -15.778 1.00 87.62 328 PRO A O 1
ATOM 2465 N N . SER A 1 329 ? -3.670 -16.662 -17.413 1.00 91.44 329 SER A N 1
ATOM 2466 C CA . SER A 1 329 ? -2.728 -16.969 -18.505 1.00 91.44 329 SER A CA 1
ATOM 2467 C C . SER A 1 329 ? -2.212 -15.713 -19.234 1.00 91.44 329 SER A C 1
ATOM 2469 O O . SER A 1 329 ? -2.632 -15.341 -20.326 1.00 91.44 329 SER A O 1
ATOM 2471 N N . PHE A 1 330 ? -1.242 -15.034 -18.616 1.00 94.12 330 PHE A N 1
ATOM 2472 C CA . PHE A 1 330 ? -0.755 -13.727 -19.083 1.00 94.12 330 PHE A CA 1
ATOM 2473 C C . PHE A 1 330 ? -0.060 -13.717 -20.464 1.00 94.12 330 PHE A C 1
ATOM 2475 O O . PHE A 1 330 ? 1.105 -14.139 -20.584 1.00 94.12 330 PHE A O 1
ATOM 2482 N N . ARG A 1 331 ? -0.701 -13.056 -21.442 1.00 94.62 331 ARG A N 1
ATOM 2483 C CA . ARG A 1 331 ? -0.076 -12.473 -22.648 1.00 94.62 331 ARG A CA 1
ATOM 2484 C C . ARG A 1 331 ? 1.047 -11.504 -22.239 1.00 94.62 331 ARG A C 1
ATOM 2486 O O . ARG A 1 331 ? 1.104 -11.061 -21.089 1.00 94.62 331 ARG A O 1
ATOM 2493 N N . ARG A 1 332 ? 2.005 -11.203 -23.126 1.00 95.12 332 ARG A N 1
ATOM 2494 C CA . ARG A 1 332 ? 3.209 -10.402 -22.794 1.00 95.12 332 ARG A CA 1
ATOM 2495 C C . ARG A 1 332 ? 3.524 -9.364 -23.872 1.00 95.12 332 ARG A C 1
ATOM 2497 O O . ARG A 1 332 ? 3.395 -9.711 -25.041 1.00 95.12 332 ARG A O 1
ATOM 2504 N N . PRO A 1 333 ? 4.063 -8.184 -23.500 1.00 94.75 333 PRO A N 1
ATOM 2505 C CA . PRO A 1 333 ? 4.451 -7.151 -24.455 1.00 94.75 333 PRO A CA 1
ATOM 2506 C C . PRO A 1 333 ? 5.373 -7.637 -25.587 1.00 94.75 333 PRO A C 1
ATOM 2508 O O . PRO A 1 333 ? 6.181 -8.556 -25.376 1.00 94.75 333 PRO A O 1
ATOM 2511 N N . PRO A 1 334 ? 5.381 -6.959 -26.747 1.00 94.56 334 PRO A N 1
ATOM 2512 C CA . PRO A 1 334 ? 6.250 -7.291 -27.873 1.00 94.56 334 PRO A CA 1
ATOM 2513 C C . PRO A 1 334 ? 7.736 -7.356 -27.484 1.00 94.56 334 PRO A C 1
ATOM 2515 O O . PRO A 1 334 ? 8.256 -6.514 -26.745 1.00 94.56 334 PRO A O 1
ATOM 2518 N N . ARG A 1 335 ? 8.473 -8.353 -28.002 1.00 92.69 335 ARG A N 1
ATOM 2519 C CA . ARG A 1 335 ? 9.885 -8.598 -27.616 1.00 92.69 335 ARG A CA 1
ATOM 2520 C C . ARG A 1 335 ? 10.799 -7.386 -27.850 1.00 92.69 335 ARG A C 1
ATOM 2522 O O . ARG A 1 335 ? 11.765 -7.219 -27.104 1.00 92.69 335 ARG A O 1
ATOM 2529 N N . ARG A 1 336 ? 10.482 -6.539 -28.840 1.00 93.81 336 ARG A N 1
ATOM 2530 C CA . ARG A 1 336 ? 11.229 -5.313 -29.182 1.00 93.81 336 ARG A CA 1
ATOM 2531 C C . ARG A 1 336 ? 11.312 -4.310 -28.023 1.00 93.81 336 ARG A C 1
ATOM 2533 O O . ARG A 1 336 ? 12.332 -3.650 -27.863 1.00 93.81 336 ARG A O 1
ATOM 2540 N N . ILE A 1 337 ? 10.313 -4.277 -27.137 1.00 94.12 337 ILE A N 1
ATOM 2541 C CA . ILE A 1 337 ? 10.224 -3.314 -26.025 1.00 94.12 337 ILE A CA 1
ATOM 2542 C C . ILE A 1 337 ? 11.287 -3.541 -24.937 1.00 94.12 337 ILE A C 1
ATOM 2544 O O . ILE A 1 337 ? 11.627 -2.613 -24.203 1.00 94.12 337 ILE A O 1
ATOM 2548 N N . ARG A 1 338 ? 11.934 -4.717 -24.908 1.00 94.06 338 ARG A N 1
ATOM 2549 C CA . ARG A 1 338 ? 13.162 -4.934 -24.118 1.00 94.06 338 ARG A CA 1
ATOM 2550 C C . ARG A 1 338 ? 14.222 -3.863 -24.396 1.00 94.06 338 ARG A C 1
ATOM 2552 O O . ARG A 1 338 ? 14.836 -3.376 -23.454 1.00 94.06 338 ARG A O 1
ATOM 2559 N N . TRP A 1 339 ? 14.401 -3.461 -25.657 1.00 93.31 339 TRP A N 1
ATOM 2560 C CA . TRP A 1 339 ? 15.367 -2.421 -26.017 1.00 93.31 339 TRP A CA 1
ATOM 2561 C C . TRP A 1 339 ? 14.978 -1.046 -25.473 1.00 93.31 339 TRP A C 1
ATOM 2563 O O . TRP A 1 339 ? 15.848 -0.334 -24.985 1.00 93.31 339 TRP A O 1
ATOM 2573 N N . ARG A 1 340 ? 13.687 -0.692 -25.445 1.00 93.38 340 ARG A N 1
ATOM 2574 C CA . ARG A 1 340 ? 13.234 0.571 -24.839 1.00 93.38 340 ARG A CA 1
ATOM 2575 C C . ARG A 1 340 ? 13.492 0.616 -23.326 1.00 93.38 340 ARG A C 1
ATOM 2577 O O . ARG A 1 340 ? 13.884 1.665 -22.819 1.00 93.38 340 ARG A O 1
ATOM 2584 N N . TYR A 1 341 ? 13.353 -0.503 -22.606 1.00 94.00 341 TYR A N 1
ATOM 2585 C CA . TYR A 1 341 ? 13.785 -0.571 -21.200 1.00 94.00 341 TYR A CA 1
ATOM 2586 C C . TYR A 1 341 ? 15.311 -0.475 -21.067 1.00 94.00 341 TYR A C 1
ATOM 2588 O O . TYR A 1 341 ? 15.787 0.252 -20.201 1.00 94.00 341 TYR A O 1
ATOM 2596 N N . ALA A 1 342 ? 16.074 -1.148 -21.936 1.00 95.56 342 ALA A N 1
ATOM 2597 C CA . ALA A 1 342 ? 17.535 -1.086 -21.922 1.00 95.56 342 ALA A CA 1
ATOM 2598 C C . ALA A 1 342 ? 18.052 0.344 -22.156 1.00 95.56 342 ALA A C 1
ATOM 2600 O O . ALA A 1 342 ? 18.856 0.830 -21.369 1.00 95.56 342 ALA A O 1
ATOM 2601 N N . VAL A 1 343 ? 17.521 1.057 -23.155 1.00 94.88 343 VAL A N 1
ATOM 2602 C CA . VAL A 1 343 ? 17.840 2.472 -23.415 1.00 94.88 343 VAL A CA 1
ATOM 2603 C C . VAL A 1 343 ? 17.456 3.354 -22.223 1.00 94.88 343 VAL A C 1
ATOM 2605 O O . VAL A 1 343 ? 18.270 4.162 -21.786 1.00 94.88 343 VAL A O 1
ATOM 2608 N N . ARG A 1 344 ? 16.263 3.174 -21.631 1.00 93.69 344 ARG A N 1
ATOM 2609 C CA . ARG A 1 344 ? 15.849 3.955 -20.450 1.00 93.69 344 ARG A CA 1
ATOM 2610 C C . ARG A 1 344 ? 16.766 3.723 -19.245 1.00 93.69 344 ARG A C 1
ATOM 2612 O O . ARG A 1 344 ? 17.064 4.673 -18.531 1.00 93.69 344 ARG A O 1
ATOM 2619 N N . TYR A 1 345 ? 17.213 2.491 -19.006 1.00 94.81 345 TYR A N 1
ATOM 2620 C CA . TYR A 1 345 ? 18.124 2.189 -17.900 1.00 94.81 345 TYR A CA 1
ATOM 2621 C C . TYR A 1 345 ? 19.567 2.631 -18.188 1.00 94.81 345 TYR A C 1
ATOM 2623 O O . TYR A 1 345 ? 20.217 3.151 -17.287 1.00 94.81 345 TYR A O 1
ATOM 2631 N N . ALA A 1 346 ? 20.042 2.529 -19.433 1.00 96.69 346 ALA A N 1
ATOM 2632 C CA . ALA A 1 346 ? 21.331 3.089 -19.843 1.00 96.69 346 ALA A CA 1
ATOM 2633 C C . ALA A 1 346 ? 21.367 4.621 -19.691 1.00 96.69 346 ALA A C 1
ATOM 2635 O O . ALA A 1 346 ? 22.365 5.152 -19.216 1.00 96.69 346 ALA A O 1
ATOM 2636 N N . LEU A 1 347 ? 20.269 5.322 -20.004 1.00 96.31 347 LEU A N 1
ATOM 2637 C CA . LEU A 1 347 ? 20.138 6.766 -19.777 1.00 96.31 347 LEU A CA 1
ATOM 2638 C C . LEU A 1 347 ? 20.219 7.115 -18.284 1.00 96.31 347 LEU A C 1
ATOM 2640 O O . LEU A 1 347 ? 20.939 8.038 -17.923 1.00 96.31 347 LEU A O 1
ATOM 2644 N N . VAL A 1 348 ? 19.555 6.355 -17.403 1.00 95.25 348 VAL A N 1
ATOM 2645 C CA . VAL A 1 348 ? 19.682 6.549 -15.943 1.00 95.25 348 VAL A CA 1
ATOM 2646 C C . VAL A 1 348 ? 21.129 6.353 -15.480 1.00 95.25 348 VAL A C 1
ATOM 2648 O O . VAL A 1 348 ? 21.622 7.154 -14.692 1.00 95.25 348 VAL A O 1
ATOM 2651 N N . VAL A 1 349 ? 21.841 5.345 -15.997 1.00 95.44 349 VAL A N 1
ATOM 2652 C CA . VAL A 1 349 ? 23.269 5.156 -15.685 1.00 95.44 349 VAL A CA 1
ATOM 2653 C C . VAL A 1 349 ? 24.121 6.312 -16.221 1.00 95.44 349 VAL A C 1
ATOM 2655 O O . VAL A 1 349 ? 24.976 6.804 -15.496 1.00 95.44 349 VAL A O 1
ATOM 2658 N N . ALA A 1 350 ? 23.862 6.805 -17.435 1.00 96.50 350 ALA A N 1
ATOM 2659 C CA . ALA A 1 350 ? 24.569 7.958 -17.995 1.00 96.50 350 ALA A CA 1
ATOM 2660 C C . ALA A 1 350 ? 24.358 9.239 -17.165 1.00 96.50 350 ALA A C 1
ATOM 2662 O O . ALA A 1 350 ? 25.314 9.972 -16.927 1.00 96.50 350 ALA A O 1
ATOM 2663 N N . VAL A 1 351 ? 23.142 9.475 -16.655 1.00 96.56 351 VAL A N 1
ATOM 2664 C CA . VAL A 1 351 ? 22.857 10.584 -15.727 1.00 96.56 351 VAL A CA 1
ATOM 2665 C C . VAL A 1 351 ? 23.609 10.406 -14.404 1.00 96.56 351 VAL A C 1
ATOM 2667 O O . VAL A 1 351 ? 24.201 11.366 -13.924 1.00 96.56 351 VAL A O 1
ATOM 2670 N N . LEU A 1 352 ? 23.661 9.195 -13.837 1.00 92.69 352 LEU A N 1
ATOM 2671 C CA . LEU A 1 352 ? 24.433 8.927 -12.614 1.00 92.69 352 LEU A CA 1
ATOM 2672 C C . LEU A 1 352 ? 25.942 9.163 -12.804 1.00 92.69 352 LEU A C 1
ATOM 2674 O O . LEU A 1 352 ? 26.577 9.726 -11.919 1.00 92.69 352 LEU A O 1
ATOM 2678 N N . VAL A 1 353 ? 26.505 8.782 -13.956 1.00 94.19 353 VAL A N 1
ATOM 2679 C CA . VAL A 1 353 ? 27.908 9.071 -14.313 1.00 94.19 353 VAL A CA 1
ATOM 2680 C C . VAL A 1 353 ? 28.131 10.577 -14.487 1.00 94.19 353 VAL A C 1
ATOM 2682 O O . VAL A 1 353 ? 29.104 11.107 -13.962 1.00 94.19 353 VAL A O 1
ATOM 2685 N N . GLY A 1 354 ? 27.218 11.285 -15.161 1.00 95.00 354 GLY A N 1
ATOM 2686 C CA . GLY A 1 354 ? 27.299 12.739 -15.340 1.00 95.00 354 GLY A CA 1
ATOM 2687 C C . GLY A 1 354 ? 27.215 13.519 -14.023 1.00 95.00 354 GLY A C 1
ATOM 2688 O O . GLY A 1 354 ? 27.977 14.459 -13.819 1.00 95.00 354 GLY A O 1
ATOM 2689 N N . VAL A 1 355 ? 26.350 13.094 -13.096 1.00 92.06 355 VAL A N 1
ATOM 2690 C CA . VAL A 1 355 ? 26.264 13.666 -11.741 1.00 92.06 355 VAL A CA 1
ATOM 2691 C C . VAL A 1 355 ? 27.528 13.361 -10.935 1.00 92.06 355 VAL A C 1
ATOM 2693 O O . VAL A 1 355 ? 28.067 14.264 -10.304 1.00 92.06 355 VAL A O 1
ATOM 2696 N N . ALA A 1 356 ? 28.046 12.129 -10.985 1.00 87.56 356 ALA A N 1
ATOM 2697 C CA . ALA A 1 356 ? 29.292 11.779 -10.302 1.00 87.56 356 ALA A CA 1
ATOM 2698 C C . ALA A 1 356 ? 30.491 12.588 -10.834 1.00 87.56 356 ALA A C 1
ATOM 2700 O O . ALA A 1 356 ? 31.310 13.047 -10.044 1.00 87.56 356 ALA A O 1
ATOM 2701 N N . PHE A 1 357 ? 30.555 12.821 -12.148 1.00 92.38 357 PHE A N 1
ATOM 2702 C CA . PHE A 1 357 ? 31.566 13.668 -12.786 1.00 92.38 357 PHE A CA 1
ATOM 2703 C C . PHE A 1 357 ? 31.431 15.144 -12.383 1.00 92.38 357 PHE A C 1
ATOM 2705 O O . PHE A 1 357 ? 32.430 15.784 -12.075 1.00 92.38 357 PHE A O 1
ATOM 2712 N N . ALA A 1 358 ? 30.209 15.681 -12.317 1.00 90.88 358 ALA A N 1
ATOM 2713 C CA . ALA A 1 358 ? 29.976 17.054 -11.866 1.00 90.88 358 ALA A CA 1
ATOM 2714 C C . ALA A 1 358 ? 30.355 17.265 -10.386 1.00 90.88 358 ALA A C 1
ATOM 2716 O O . ALA A 1 358 ? 30.893 18.314 -10.039 1.00 90.88 358 ALA A O 1
ATOM 2717 N N . ILE A 1 359 ? 30.113 16.267 -9.526 1.00 85.12 359 ILE A N 1
ATOM 2718 C CA . ILE A 1 359 ? 30.537 16.286 -8.116 1.00 85.12 359 ILE A CA 1
ATOM 2719 C C . ILE A 1 359 ? 32.064 16.226 -8.012 1.00 85.12 359 ILE A C 1
ATOM 2721 O O . ILE A 1 359 ? 32.646 17.032 -7.293 1.00 85.12 359 ILE A O 1
ATOM 2725 N N . ASP A 1 360 ? 32.715 15.313 -8.736 1.00 83.38 360 ASP A N 1
ATOM 2726 C CA . ASP A 1 360 ? 34.177 15.189 -8.744 1.00 83.38 360 ASP A CA 1
ATOM 2727 C C . ASP A 1 360 ? 34.857 16.486 -9.216 1.00 83.38 360 ASP A C 1
ATOM 2729 O O . ASP A 1 360 ? 35.737 17.014 -8.538 1.00 83.38 360 ASP A O 1
ATOM 2733 N N . TRP A 1 361 ? 34.362 17.064 -10.315 1.00 88.81 361 TRP A N 1
ATOM 2734 C CA . TRP A 1 361 ? 34.841 18.331 -10.871 1.00 88.81 361 TRP A CA 1
ATOM 2735 C C . TRP A 1 361 ? 34.662 19.527 -9.922 1.00 88.81 361 TRP A C 1
ATOM 2737 O O . TRP A 1 361 ? 35.537 20.387 -9.861 1.00 88.81 361 TRP A O 1
ATOM 2747 N N . TYR A 1 362 ? 33.554 19.590 -9.174 1.00 87.94 362 TYR A N 1
ATOM 2748 C CA . TYR A 1 362 ? 33.268 20.703 -8.259 1.00 87.94 362 TYR A CA 1
ATOM 2749 C C . TYR A 1 362 ? 33.963 20.572 -6.894 1.00 87.94 362 TYR A C 1
ATOM 2751 O O . TYR A 1 362 ? 34.364 21.574 -6.309 1.00 87.94 362 TYR A O 1
ATOM 2759 N N . VAL A 1 363 ? 34.093 19.349 -6.368 1.00 85.88 363 VAL A N 1
ATOM 2760 C CA . VAL A 1 363 ? 34.635 19.082 -5.020 1.00 85.88 363 VAL A CA 1
ATOM 2761 C C . VAL A 1 363 ? 36.130 18.725 -5.060 1.00 85.88 363 VAL A C 1
ATOM 2763 O O . VAL A 1 363 ? 36.786 18.729 -4.021 1.00 85.88 363 VAL A O 1
ATOM 2766 N N . THR A 1 364 ? 36.701 18.451 -6.242 1.00 74.75 364 THR A N 1
ATOM 2767 C CA . THR A 1 364 ? 38.096 17.996 -6.434 1.00 74.75 364 THR A CA 1
ATOM 2768 C C . THR A 1 364 ? 38.434 16.793 -5.548 1.00 74.75 364 THR A C 1
ATOM 2770 O O . THR A 1 364 ? 39.398 16.795 -4.789 1.00 74.75 364 THR A O 1
ATOM 2773 N N . ALA A 1 365 ? 37.562 15.783 -5.585 1.00 67.62 365 ALA A N 1
ATOM 2774 C CA . ALA A 1 365 ? 37.502 14.723 -4.579 1.00 67.62 365 ALA A CA 1
ATOM 2775 C C . ALA A 1 365 ? 38.240 13.423 -4.968 1.00 67.62 365 ALA A C 1
ATOM 2777 O O . ALA A 1 365 ? 38.121 12.432 -4.244 1.00 67.62 365 ALA A O 1
ATOM 2778 N N . ASP A 1 366 ? 38.949 13.413 -6.106 1.00 74.00 366 ASP A N 1
ATOM 2779 C CA . ASP A 1 366 ? 39.562 12.229 -6.738 1.00 74.00 366 ASP A CA 1
ATOM 2780 C C . ASP A 1 366 ? 38.593 11.027 -6.818 1.00 74.00 366 ASP A C 1
ATOM 2782 O O . ASP A 1 366 ? 38.963 9.856 -6.670 1.00 74.00 366 ASP A O 1
ATOM 2786 N N . LEU A 1 367 ? 37.305 11.313 -7.035 1.00 73.94 367 LEU A N 1
ATOM 2787 C CA . LEU A 1 367 ? 36.257 10.305 -7.055 1.00 73.94 367 LEU A CA 1
ATOM 2788 C C . LEU A 1 367 ? 36.306 9.528 -8.377 1.00 73.94 367 LEU A C 1
ATOM 2790 O O . LEU A 1 367 ? 36.390 10.121 -9.454 1.00 73.94 367 LEU A O 1
ATOM 2794 N N . PRO A 1 368 ? 36.147 8.191 -8.354 1.00 83.00 368 PRO A N 1
ATOM 2795 C CA . PRO A 1 368 ? 36.017 7.400 -9.570 1.00 83.00 368 PRO A CA 1
ATOM 2796 C C . PRO A 1 368 ? 34.625 7.622 -10.187 1.00 83.00 368 PRO A C 1
ATOM 2798 O O . PRO A 1 368 ? 33.755 6.754 -10.132 1.00 83.00 368 PRO A O 1
ATOM 2801 N N . TRP A 1 369 ? 34.404 8.789 -10.797 1.00 85.06 369 TRP A N 1
ATOM 2802 C CA . TRP A 1 369 ? 33.140 9.214 -11.416 1.00 85.06 369 TRP A CA 1
ATOM 2803 C C . TRP A 1 369 ? 32.639 8.254 -12.503 1.00 85.06 369 TRP A C 1
ATOM 2805 O O . TRP A 1 369 ? 31.445 8.190 -12.792 1.00 85.06 369 TRP A O 1
ATOM 2815 N N . TYR A 1 370 ? 33.545 7.466 -13.083 1.00 88.25 370 TYR A N 1
ATOM 2816 C CA . TYR A 1 370 ? 33.253 6.415 -14.052 1.00 88.25 370 TYR A CA 1
ATOM 2817 C C . TYR A 1 370 ? 32.746 5.112 -13.408 1.00 88.25 370 TYR A C 1
ATOM 2819 O O . TYR A 1 370 ? 32.208 4.268 -14.122 1.00 88.25 370 TYR A O 1
ATOM 2827 N N . ALA A 1 371 ? 32.859 4.912 -12.090 1.00 87.75 371 ALA A N 1
ATOM 2828 C CA . ALA A 1 371 ? 32.434 3.681 -11.414 1.00 87.75 371 ALA A CA 1
ATOM 2829 C C . ALA A 1 371 ? 30.957 3.288 -11.661 1.00 87.75 371 ALA A C 1
ATOM 2831 O O . ALA A 1 371 ? 30.699 2.098 -11.874 1.00 87.75 371 ALA A O 1
ATOM 2832 N N . PRO A 1 372 ? 29.976 4.218 -11.743 1.00 91.00 372 PRO A N 1
ATOM 2833 C CA . PRO A 1 372 ? 28.598 3.868 -12.079 1.00 91.00 372 PRO A CA 1
ATOM 2834 C C . PRO A 1 372 ? 28.432 3.273 -13.488 1.00 91.00 372 PRO A C 1
ATOM 2836 O O . PRO A 1 372 ? 27.434 2.594 -13.725 1.00 91.00 372 PRO A O 1
ATOM 2839 N N . THR A 1 373 ? 29.396 3.426 -14.412 1.00 93.12 373 THR A N 1
ATOM 2840 C CA . THR A 1 373 ? 29.341 2.770 -15.740 1.00 93.12 373 THR A CA 1
ATOM 2841 C C . THR A 1 373 ? 29.264 1.244 -15.640 1.00 93.12 373 THR A C 1
ATOM 2843 O O . THR A 1 373 ? 28.655 0.612 -16.502 1.00 93.12 373 THR A O 1
ATOM 2846 N N . ALA A 1 374 ? 29.772 0.638 -14.559 1.00 92.38 374 ALA A N 1
ATOM 2847 C CA . ALA A 1 374 ? 29.650 -0.799 -14.307 1.00 92.38 374 ALA A CA 1
ATOM 2848 C C . ALA A 1 374 ? 28.181 -1.272 -14.245 1.00 92.38 374 ALA A C 1
ATOM 2850 O O . ALA A 1 374 ? 27.879 -2.417 -14.591 1.00 92.38 374 ALA A O 1
ATOM 2851 N N . LEU A 1 375 ? 27.240 -0.384 -13.893 1.00 93.19 375 LEU A N 1
ATOM 2852 C CA . LEU A 1 375 ? 25.803 -0.671 -13.896 1.00 93.19 375 LEU A CA 1
ATOM 2853 C C . LEU A 1 375 ? 25.253 -0.959 -15.305 1.00 93.19 375 LEU A C 1
ATOM 2855 O O . LEU A 1 375 ? 24.214 -1.611 -15.418 1.00 93.19 375 LEU A O 1
ATOM 2859 N N . LEU A 1 376 ? 25.949 -0.566 -16.382 1.00 95.00 376 LEU A N 1
ATOM 2860 C CA . LEU A 1 376 ? 25.581 -0.938 -17.756 1.00 95.00 376 LEU A CA 1
ATOM 2861 C C . LEU A 1 376 ? 25.581 -2.462 -17.966 1.00 95.00 376 LEU A C 1
ATOM 2863 O O . LEU A 1 376 ? 24.775 -2.962 -18.748 1.00 95.00 376 LEU A O 1
ATOM 2867 N N . LEU A 1 377 ? 26.390 -3.223 -17.219 1.00 95.81 377 LEU A N 1
ATOM 2868 C CA . LEU A 1 377 ? 26.363 -4.692 -17.251 1.00 95.81 377 LEU A CA 1
ATOM 2869 C C . LEU A 1 377 ? 25.043 -5.262 -16.696 1.00 95.81 377 LEU A C 1
ATOM 2871 O O . LEU A 1 377 ? 24.578 -6.313 -17.139 1.00 95.81 377 LEU A O 1
ATOM 2875 N N . ALA A 1 378 ? 24.396 -4.549 -15.769 1.00 94.31 378 ALA A N 1
ATOM 2876 C CA . ALA A 1 378 ? 23.094 -4.916 -15.215 1.00 94.31 378 ALA A CA 1
ATOM 2877 C C . ALA A 1 378 ? 21.907 -4.460 -16.090 1.00 94.31 378 ALA A C 1
ATOM 2879 O O . ALA A 1 378 ? 20.792 -4.958 -15.913 1.00 94.31 378 ALA A O 1
ATOM 2880 N N . VAL A 1 379 ? 22.116 -3.560 -17.061 1.00 95.81 379 VAL A N 1
ATOM 2881 C CA . VAL A 1 379 ? 21.043 -3.009 -17.909 1.00 95.81 379 VAL A CA 1
ATOM 2882 C C . VAL A 1 379 ? 20.339 -4.082 -18.764 1.00 95.81 379 VAL A C 1
ATOM 2884 O O . VAL A 1 379 ? 19.107 -4.146 -18.694 1.00 95.81 379 VAL A O 1
ATOM 2887 N N . PRO A 1 380 ? 21.026 -4.966 -19.521 1.00 95.44 380 PRO A N 1
ATOM 2888 C CA . PRO A 1 380 ? 20.362 -6.020 -20.295 1.00 95.44 380 PRO A CA 1
ATOM 2889 C C . PRO A 1 380 ? 19.517 -7.009 -19.462 1.00 95.44 380 PRO A C 1
ATOM 2891 O O . PRO A 1 380 ? 18.353 -7.223 -19.827 1.00 95.44 380 PRO A O 1
ATOM 2894 N N . PRO A 1 381 ? 20.000 -7.598 -18.343 1.00 95.06 381 PRO A N 1
ATOM 2895 C CA . PRO A 1 381 ? 19.160 -8.468 -17.520 1.00 95.06 381 PRO A CA 1
ATOM 2896 C C . PRO A 1 381 ? 18.031 -7.696 -16.822 1.00 95.06 381 PRO A C 1
ATOM 2898 O O . PRO A 1 381 ? 16.913 -8.211 -16.758 1.00 95.06 381 PRO A O 1
ATOM 2901 N N . ALA A 1 382 ? 18.252 -6.449 -16.383 1.00 93.38 382 ALA A N 1
ATOM 2902 C CA . ALA A 1 382 ? 17.189 -5.615 -15.820 1.00 93.38 382 ALA A CA 1
ATOM 2903 C C . ALA A 1 382 ? 16.066 -5.350 -16.840 1.00 93.38 382 ALA A C 1
ATOM 2905 O O . ALA A 1 382 ? 14.886 -5.554 -16.548 1.00 93.38 382 ALA A O 1
ATOM 2906 N N . ALA A 1 383 ? 16.424 -4.977 -18.070 1.00 95.06 383 ALA A N 1
ATOM 2907 C CA . ALA A 1 383 ? 15.489 -4.776 -19.173 1.00 95.06 383 ALA A CA 1
ATOM 2908 C C . ALA A 1 383 ? 14.715 -6.057 -19.535 1.00 95.06 383 ALA A C 1
ATOM 2910 O O . ALA A 1 383 ? 13.505 -6.011 -19.778 1.00 95.06 383 ALA A O 1
ATOM 2911 N N . HIS A 1 384 ? 15.381 -7.218 -19.516 1.00 94.88 384 HIS A N 1
ATOM 2912 C CA . HIS A 1 384 ? 14.720 -8.507 -19.720 1.00 94.88 384 HIS A CA 1
ATOM 2913 C C . HIS A 1 384 ? 13.725 -8.833 -18.596 1.00 94.88 384 HIS A C 1
ATOM 2915 O O . HIS A 1 384 ? 12.605 -9.254 -18.886 1.00 94.88 384 HIS A O 1
ATOM 2921 N N . LEU A 1 385 ? 14.096 -8.631 -17.327 1.00 93.12 385 LEU A N 1
ATOM 2922 C CA . LEU A 1 385 ? 13.211 -8.864 -16.181 1.00 93.12 385 LEU A CA 1
ATOM 2923 C C . LEU A 1 385 ? 12.005 -7.914 -16.196 1.00 93.12 385 LEU A C 1
ATOM 2925 O O . LEU A 1 385 ? 10.876 -8.368 -16.009 1.00 93.12 385 LEU A O 1
ATOM 2929 N N . LYS A 1 386 ? 12.213 -6.627 -16.511 1.00 94.19 386 LYS A N 1
ATOM 2930 C CA . LYS A 1 386 ? 11.136 -5.635 -16.659 1.00 94.19 386 LYS A CA 1
ATOM 2931 C C . LYS A 1 386 ? 10.102 -6.063 -17.704 1.00 94.19 386 LYS A C 1
ATOM 2933 O O . LYS A 1 386 ? 8.903 -5.980 -17.451 1.00 94.19 386 LYS A O 1
ATOM 2938 N N . TRP A 1 387 ? 10.570 -6.572 -18.843 1.00 95.19 387 TRP A N 1
ATOM 2939 C CA . TRP A 1 387 ? 9.723 -7.154 -19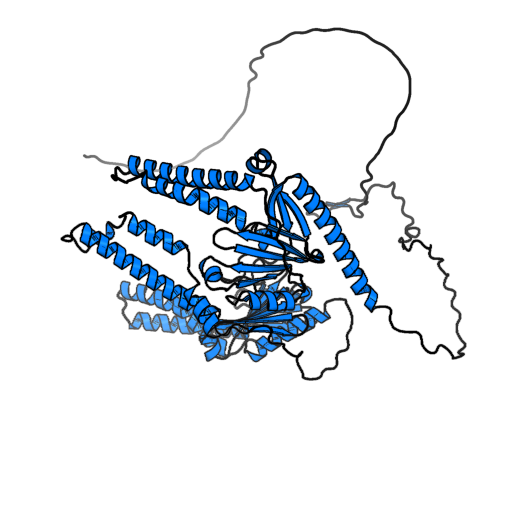.885 1.00 95.19 387 TRP A CA 1
ATOM 2940 C C . TRP A 1 387 ? 9.028 -8.448 -19.423 1.00 95.19 387 TRP A C 1
ATOM 2942 O O . TRP A 1 387 ? 7.819 -8.589 -19.585 1.00 95.19 387 TRP A O 1
ATOM 2952 N N . LYS A 1 388 ? 9.768 -9.382 -18.810 1.00 93.75 388 LYS A N 1
ATOM 2953 C CA . LYS A 1 388 ? 9.267 -10.704 -18.388 1.00 93.75 388 LYS A CA 1
ATOM 2954 C C . LYS A 1 388 ? 8.165 -10.610 -17.331 1.00 93.75 388 LYS A C 1
ATOM 2956 O O . LYS A 1 388 ? 7.277 -11.460 -17.307 1.00 93.75 388 LYS A O 1
ATOM 2961 N N . HIS A 1 389 ? 8.229 -9.613 -16.449 1.00 93.69 389 HIS A N 1
ATOM 2962 C CA . HIS A 1 389 ? 7.242 -9.426 -15.386 1.00 93.69 389 HIS A CA 1
ATOM 2963 C C . HIS A 1 389 ? 5.964 -8.724 -15.859 1.00 93.69 389 HIS A C 1
ATOM 2965 O O . HIS A 1 389 ? 4.978 -8.766 -15.131 1.00 93.69 389 HIS A O 1
ATOM 2971 N N . ARG A 1 390 ? 5.919 -8.162 -17.075 1.00 94.94 390 ARG A N 1
ATOM 2972 C CA . ARG A 1 390 ? 4.693 -7.566 -17.625 1.00 94.94 390 ARG A CA 1
ATOM 2973 C C . ARG A 1 390 ? 3.744 -8.586 -18.249 1.00 94.94 390 ARG A C 1
ATOM 2975 O O . ARG A 1 390 ? 4.166 -9.677 -18.642 1.00 94.94 390 ARG A O 1
ATOM 2982 N N . GLY A 1 391 ? 2.459 -8.251 -18.297 1.00 95.88 391 GLY A N 1
ATOM 2983 C CA . GLY A 1 391 ? 1.432 -9.037 -18.973 1.00 95.88 391 GLY A CA 1
ATOM 2984 C C . GLY A 1 391 ? 0.005 -8.546 -18.716 1.00 95.88 391 GLY A C 1
ATOM 2985 O O . GLY A 1 391 ? -0.215 -7.800 -17.767 1.00 95.88 391 GLY A O 1
ATOM 2986 N N . TYR A 1 392 ? -0.952 -9.019 -19.511 1.00 96.75 392 TYR A N 1
ATOM 2987 C CA . TYR A 1 392 ? -2.380 -9.006 -19.172 1.00 96.75 392 TYR A CA 1
ATOM 2988 C C . TYR A 1 392 ? -2.999 -10.371 -19.496 1.00 96.75 392 TYR A C 1
ATOM 2990 O O . TYR A 1 392 ? -2.444 -11.143 -20.281 1.00 96.75 392 TYR A O 1
ATOM 2998 N N . TRP A 1 393 ? -4.121 -10.675 -18.864 1.00 96.75 393 TRP A N 1
ATOM 2999 C CA . TRP A 1 393 ? -4.987 -11.813 -19.128 1.00 96.75 393 TRP A CA 1
ATOM 3000 C C . TRP A 1 393 ? -6.436 -11.335 -19.053 1.00 96.75 393 TRP A C 1
ATOM 3002 O O . TRP A 1 393 ? -6.772 -10.512 -18.203 1.00 96.75 393 TRP A O 1
ATOM 3012 N N . LEU A 1 394 ? -7.259 -11.849 -19.959 1.00 95.56 394 LEU A N 1
ATOM 3013 C CA . LEU A 1 394 ? -8.688 -11.590 -20.039 1.00 95.56 394 LEU A CA 1
ATOM 3014 C C . LEU A 1 394 ? -9.403 -12.893 -19.668 1.00 95.56 394 LEU A C 1
ATOM 3016 O O . LEU A 1 394 ? -9.480 -13.802 -20.496 1.00 95.56 394 LEU A O 1
ATOM 3020 N N . GLY A 1 395 ? -9.856 -12.994 -18.418 1.00 92.75 395 GLY A N 1
ATOM 3021 C CA . GLY A 1 395 ? -10.716 -14.077 -17.936 1.00 92.75 395 GLY A CA 1
ATOM 3022 C C . GLY A 1 395 ? -12.164 -13.890 -18.372 1.00 92.75 395 GLY A C 1
ATOM 3023 O O . GLY A 1 395 ? -12.449 -12.978 -19.147 1.00 92.75 395 GLY A O 1
ATOM 3024 N N . GLU A 1 396 ? -13.070 -14.729 -17.882 1.00 90.44 396 GLU A N 1
ATOM 3025 C CA . GLU A 1 396 ? -14.502 -14.652 -18.213 1.00 90.44 396 GLU A CA 1
ATOM 3026 C C . GLU A 1 396 ? -15.134 -13.394 -17.597 1.00 90.44 396 GLU A C 1
ATOM 3028 O O . GLU A 1 396 ? -15.582 -12.541 -18.359 1.00 90.44 396 GLU A O 1
ATOM 3033 N N . ASP A 1 397 ? -14.977 -13.185 -16.283 1.00 91.56 397 ASP A N 1
ATOM 3034 C CA . ASP A 1 397 ? -15.515 -12.016 -15.556 1.00 91.56 397 ASP A CA 1
ATOM 3035 C C . ASP A 1 397 ? -14.452 -11.004 -15.073 1.00 91.56 397 ASP A C 1
ATOM 3037 O O . ASP A 1 397 ? -14.786 -9.919 -14.584 1.00 91.56 397 ASP A O 1
ATOM 3041 N N . HIS A 1 398 ? -13.155 -11.317 -15.234 1.00 94.69 398 HIS A N 1
ATOM 3042 C CA . HIS A 1 398 ? -12.049 -10.520 -14.678 1.00 94.69 398 HIS A CA 1
ATOM 3043 C C . HIS A 1 398 ? -10.930 -10.201 -15.671 1.00 94.69 398 HIS A C 1
ATOM 3045 O O . HIS A 1 398 ? -10.393 -11.077 -16.354 1.00 94.69 398 HIS A O 1
ATOM 3051 N N . LEU A 1 399 ? -10.471 -8.950 -15.643 1.00 95.69 399 LEU A N 1
ATOM 3052 C CA . LEU A 1 399 ? -9.168 -8.543 -16.162 1.00 95.69 399 LEU A CA 1
ATOM 3053 C C . LEU A 1 399 ? -8.098 -8.850 -15.106 1.00 95.69 399 LEU A C 1
ATOM 3055 O O . LEU A 1 399 ? -8.169 -8.337 -13.989 1.00 95.69 399 LEU A O 1
ATOM 3059 N N . ALA A 1 400 ? -7.043 -9.588 -15.469 1.00 96.56 400 ALA A N 1
ATOM 3060 C CA . ALA A 1 400 ? -5.826 -9.639 -14.658 1.00 96.56 400 ALA A CA 1
ATOM 3061 C C . ALA A 1 400 ? -4.650 -8.954 -15.363 1.00 96.56 400 ALA A C 1
ATOM 3063 O O . ALA A 1 400 ? -4.177 -9.410 -16.403 1.00 96.56 400 ALA A O 1
ATOM 3064 N N . THR A 1 401 ? -4.093 -7.900 -14.768 1.00 96.69 401 THR A N 1
ATOM 3065 C CA . THR A 1 401 ? -2.850 -7.276 -15.257 1.00 96.69 401 THR A CA 1
ATOM 3066 C C . THR A 1 401 ? -1.669 -7.664 -14.382 1.00 96.69 401 THR A C 1
ATOM 3068 O O . THR A 1 401 ? -1.806 -7.902 -13.184 1.00 96.69 401 THR A O 1
ATOM 3071 N N . ARG A 1 402 ? -0.475 -7.744 -14.971 1.00 96.06 402 ARG A N 1
ATOM 3072 C CA . ARG A 1 402 ? 0.760 -8.060 -14.255 1.00 96.06 402 ARG A CA 1
ATOM 3073 C C . ARG A 1 402 ? 1.839 -7.048 -14.583 1.00 96.06 402 ARG A C 1
ATOM 3075 O O . ARG A 1 402 ? 2.147 -6.808 -15.749 1.00 96.06 402 ARG A O 1
ATOM 3082 N N . ASN A 1 403 ? 2.450 -6.489 -13.549 1.00 94.69 403 ASN A N 1
ATOM 3083 C CA . ASN A 1 403 ? 3.486 -5.470 -13.646 1.00 94.69 403 ASN A CA 1
ATOM 3084 C C . ASN A 1 403 ? 4.615 -5.723 -12.645 1.00 94.69 403 ASN A C 1
ATOM 3086 O O . ASN A 1 403 ? 4.578 -6.655 -11.844 1.00 94.69 403 ASN A O 1
ATOM 3090 N N . GLY A 1 404 ? 5.658 -4.893 -12.708 1.00 90.31 404 GLY A N 1
ATOM 3091 C CA . GLY A 1 404 ? 6.721 -4.891 -11.706 1.00 90.31 404 GLY A CA 1
ATOM 3092 C C . GLY A 1 404 ? 8.116 -4.594 -12.237 1.00 90.31 404 GLY A C 1
ATOM 3093 O O . GLY A 1 404 ? 8.293 -4.177 -13.383 1.00 90.31 404 GLY A O 1
ATOM 3094 N N . PHE A 1 405 ? 9.110 -4.812 -11.381 1.00 89.00 405 PHE A N 1
ATOM 3095 C CA . PHE A 1 405 ? 10.515 -5.016 -11.733 1.00 89.00 405 PHE A CA 1
ATOM 3096 C C . PHE A 1 405 ? 11.156 -5.952 -10.697 1.00 89.00 405 PHE A C 1
ATOM 3098 O O . PHE A 1 405 ? 11.218 -7.157 -10.942 1.00 89.00 405 PHE A O 1
ATOM 3105 N N . TRP A 1 406 ? 11.526 -5.419 -9.526 1.00 84.38 406 TRP A N 1
ATOM 3106 C CA . TRP A 1 406 ? 11.883 -6.201 -8.340 1.00 84.38 406 TRP A CA 1
ATOM 3107 C C . TRP A 1 406 ? 10.627 -6.808 -7.709 1.00 84.38 406 TRP A C 1
ATOM 3109 O O . TRP A 1 406 ? 10.400 -8.017 -7.817 1.00 84.38 406 TRP A O 1
ATOM 3119 N N . SER A 1 407 ? 9.782 -5.953 -7.120 1.00 87.75 407 SER A N 1
ATOM 3120 C CA . SER A 1 407 ? 8.398 -6.305 -6.803 1.00 87.75 407 SER A CA 1
ATOM 3121 C C . SER A 1 407 ? 7.629 -6.554 -8.096 1.00 87.75 407 SER A C 1
ATOM 3123 O O . SER A 1 407 ? 7.797 -5.808 -9.066 1.00 87.75 407 SER A O 1
ATOM 3125 N N . ARG A 1 408 ? 6.832 -7.617 -8.111 1.00 92.25 408 ARG A N 1
ATOM 3126 C CA . ARG A 1 408 ? 5.876 -7.994 -9.150 1.00 92.25 408 ARG A CA 1
ATOM 3127 C C . ARG A 1 408 ? 4.490 -7.916 -8.530 1.00 92.25 408 ARG A C 1
ATOM 3129 O O . ARG A 1 408 ? 4.288 -8.504 -7.475 1.00 92.25 408 ARG A O 1
ATOM 3136 N N . SER A 1 409 ? 3.565 -7.228 -9.183 1.00 93.00 409 SER A N 1
ATOM 3137 C CA . SER A 1 409 ? 2.144 -7.233 -8.843 1.00 93.00 409 SER A CA 1
ATOM 3138 C C . SER A 1 409 ? 1.358 -7.954 -9.934 1.00 93.00 409 SER A C 1
ATOM 3140 O O . SER A 1 409 ? 1.638 -7.789 -11.123 1.00 93.00 409 SER A O 1
ATOM 3142 N N . VAL A 1 410 ? 0.388 -8.759 -9.523 1.00 95.06 410 VAL A N 1
ATOM 3143 C CA . VAL A 1 410 ? -0.776 -9.177 -10.305 1.00 95.06 410 VAL A CA 1
ATOM 3144 C C . VAL A 1 410 ? -1.966 -8.445 -9.699 1.00 95.06 410 VAL A C 1
ATOM 3146 O O . VAL A 1 410 ? -2.132 -8.483 -8.484 1.00 95.06 410 VAL A O 1
ATOM 3149 N N . ARG A 1 411 ? -2.770 -7.780 -10.523 1.00 94.69 411 ARG A N 1
ATOM 3150 C CA . ARG A 1 411 ? -4.037 -7.164 -10.122 1.00 94.69 411 ARG A CA 1
ATOM 3151 C C . ARG A 1 411 ? -5.165 -7.851 -10.846 1.00 94.69 411 ARG A C 1
ATOM 3153 O O . ARG A 1 411 ? -5.088 -7.922 -12.069 1.00 94.69 411 ARG A O 1
ATOM 3160 N N . VAL A 1 412 ? -6.158 -8.324 -10.108 1.00 95.50 412 VAL A N 1
ATOM 3161 C CA . VAL A 1 412 ? -7.410 -8.866 -10.637 1.00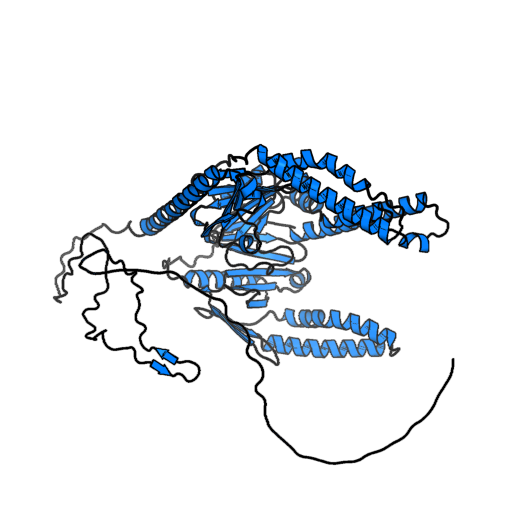 95.50 412 VAL A CA 1
ATOM 3162 C C . VAL A 1 412 ? -8.504 -7.833 -10.388 1.00 95.50 412 VAL A C 1
ATOM 3164 O O . VAL A 1 412 ? -8.672 -7.389 -9.253 1.00 95.50 412 VAL A O 1
ATOM 3167 N N . VAL A 1 413 ? -9.194 -7.436 -11.456 1.00 94.94 413 VAL A N 1
ATOM 3168 C CA . VAL A 1 413 ? -10.283 -6.451 -11.466 1.00 94.94 413 VAL A CA 1
ATOM 3169 C C . VAL A 1 413 ? -11.483 -7.089 -12.173 1.00 94.94 413 VAL A C 1
ATOM 3171 O O . VAL A 1 413 ? -11.341 -7.476 -13.337 1.00 94.94 413 VAL A O 1
ATOM 3174 N N . PRO A 1 414 ? -12.648 -7.224 -11.517 1.00 94.19 414 PRO A N 1
ATOM 3175 C CA . PRO A 1 414 ? -13.875 -7.667 -12.178 1.00 94.19 414 PRO A CA 1
ATOM 3176 C C . PRO A 1 414 ? -14.336 -6.626 -13.203 1.00 94.19 414 PRO A C 1
ATOM 3178 O O . PRO A 1 414 ? -14.249 -5.429 -12.923 1.00 94.19 414 PRO A O 1
ATOM 3181 N N . TYR A 1 415 ? -14.854 -7.034 -14.367 1.00 94.75 415 TYR A N 1
ATOM 3182 C CA . TYR A 1 415 ? -15.224 -6.064 -15.412 1.00 94.75 415 TYR A CA 1
ATOM 3183 C C . TYR A 1 415 ? -16.254 -5.043 -14.913 1.00 94.75 415 TYR A C 1
ATOM 3185 O O . TYR A 1 415 ? -16.081 -3.855 -15.157 1.00 94.75 415 TYR A O 1
ATOM 3193 N N . TYR A 1 416 ? -17.230 -5.462 -14.098 1.00 91.62 416 TYR A N 1
ATOM 3194 C CA . TYR A 1 416 ? -18.242 -4.580 -13.494 1.00 91.62 416 TYR A CA 1
ATOM 3195 C C . TYR A 1 416 ? -17.695 -3.546 -12.476 1.00 91.62 416 TYR A C 1
ATOM 3197 O O . TYR A 1 416 ? -18.466 -2.737 -11.955 1.00 91.62 416 TYR A O 1
ATOM 3205 N N . ARG A 1 417 ? -16.388 -3.560 -12.161 1.00 92.19 417 ARG A N 1
ATOM 3206 C CA . ARG A 1 417 ? -15.700 -2.542 -11.337 1.00 92.19 417 ARG A CA 1
ATOM 3207 C C . ARG A 1 417 ? -14.986 -1.471 -12.153 1.00 92.19 417 ARG A C 1
ATOM 3209 O O . ARG A 1 417 ? -14.678 -0.412 -11.602 1.00 92.19 417 ARG A O 1
ATOM 3216 N N . ILE A 1 418 ? -14.722 -1.722 -13.434 1.00 93.44 418 ILE A N 1
ATOM 3217 C CA . ILE A 1 418 ? -14.019 -0.777 -14.305 1.00 93.44 418 ILE A CA 1
ATOM 3218 C C . ILE A 1 418 ? -14.900 0.464 -14.487 1.00 93.44 418 ILE A C 1
ATOM 3220 O O . ILE A 1 418 ? -16.050 0.354 -14.898 1.00 93.44 418 ILE A O 1
ATOM 3224 N N . GLN A 1 419 ? -14.364 1.637 -14.150 1.00 90.56 419 GLN A N 1
ATOM 3225 C CA . GLN A 1 419 ? -15.050 2.923 -14.322 1.00 90.56 419 GLN A CA 1
ATOM 3226 C C . GLN A 1 419 ? -14.655 3.568 -15.650 1.00 90.56 419 GLN A C 1
ATOM 3228 O O . GLN A 1 419 ? -15.516 3.953 -16.434 1.00 90.56 419 GLN A O 1
ATOM 3233 N N . ASN A 1 420 ? -13.348 3.625 -15.927 1.00 90.69 420 ASN A N 1
ATOM 3234 C CA . ASN A 1 420 ? -12.794 4.158 -17.166 1.00 90.69 420 ASN A CA 1
ATOM 3235 C C . ASN A 1 420 ? -11.799 3.161 -17.776 1.00 90.69 420 ASN A C 1
ATOM 3237 O O . ASN A 1 420 ? -11.075 2.459 -17.064 1.00 90.69 420 ASN A O 1
ATOM 3241 N N . VAL A 1 421 ? -11.716 3.147 -19.105 1.00 92.69 421 VAL A N 1
ATOM 3242 C CA . VAL A 1 421 ? -10.614 2.520 -19.843 1.00 92.69 421 VAL A CA 1
ATOM 3243 C C . VAL A 1 421 ? -9.801 3.652 -20.462 1.00 92.69 421 VAL A C 1
ATOM 3245 O O . VAL A 1 421 ? -10.343 4.470 -21.198 1.00 92.69 421 VAL A O 1
ATOM 3248 N N . ILE A 1 422 ? -8.519 3.753 -20.105 1.00 91.38 422 ILE A N 1
ATOM 3249 C CA . ILE A 1 422 ? -7.667 4.897 -20.456 1.00 91.38 422 ILE A CA 1
ATOM 3250 C C . ILE A 1 422 ? -6.472 4.417 -21.280 1.00 91.38 422 ILE A C 1
ATOM 3252 O O . ILE A 1 422 ? -5.576 3.748 -20.759 1.00 91.38 422 ILE A O 1
ATOM 3256 N N . ASP A 1 423 ? -6.416 4.807 -22.552 1.00 92.62 423 ASP A N 1
ATOM 3257 C CA . ASP A 1 423 ? -5.219 4.667 -23.380 1.00 92.62 423 ASP A CA 1
ATOM 3258 C C . ASP A 1 423 ? -4.229 5.818 -23.122 1.00 92.62 423 ASP A C 1
ATOM 3260 O O . ASP A 1 423 ? -4.545 7.003 -23.239 1.00 92.62 423 ASP A O 1
ATOM 3264 N N . SER A 1 424 ? -2.988 5.471 -22.776 1.00 92.44 424 SER A N 1
ATOM 3265 C CA . SER A 1 424 ? -1.920 6.422 -22.466 1.00 92.44 424 SER A CA 1
ATOM 3266 C C . SER A 1 424 ? -0.644 6.158 -23.281 1.00 92.44 424 SER A C 1
ATOM 3268 O O . SER A 1 424 ? 0.029 5.127 -23.163 1.00 92.44 424 SER A O 1
ATOM 3270 N N . ARG A 1 425 ? -0.274 7.141 -24.121 1.00 94.19 425 ARG A N 1
ATOM 3271 C CA . ARG A 1 425 ? 0.847 7.052 -25.081 1.00 94.19 425 ARG A CA 1
ATOM 3272 C C . ARG A 1 425 ? 1.804 8.246 -24.993 1.00 94.19 425 ARG A C 1
ATOM 3274 O O . ARG A 1 425 ? 1.632 9.253 -25.689 1.00 94.19 425 ARG A O 1
ATOM 3281 N N . THR A 1 426 ? 2.868 8.107 -24.200 1.00 92.38 426 THR A N 1
ATOM 3282 C CA . THR A 1 426 ? 4.020 9.033 -24.197 1.00 92.38 426 THR A CA 1
ATOM 3283 C C . THR A 1 426 ? 4.688 9.141 -25.577 1.00 92.38 426 THR A C 1
ATOM 3285 O O . THR A 1 426 ? 4.589 8.233 -26.403 1.00 92.38 426 THR A O 1
ATOM 3288 N N . VAL A 1 427 ? 5.452 10.211 -25.828 1.00 93.25 427 VAL A N 1
ATOM 3289 C CA . VAL A 1 427 ? 6.195 10.412 -27.096 1.00 93.25 427 VAL A CA 1
ATOM 3290 C C . VAL A 1 427 ? 7.078 9.198 -27.443 1.00 93.25 427 VAL A C 1
ATOM 3292 O O . VAL A 1 427 ? 7.087 8.719 -28.579 1.00 93.25 427 VAL A O 1
ATOM 3295 N N . PHE A 1 428 ? 7.751 8.616 -26.443 1.00 90.00 428 PHE A N 1
ATOM 3296 C CA . PHE A 1 428 ? 8.569 7.410 -26.614 1.00 90.00 428 PHE A CA 1
ATOM 3297 C C . PHE A 1 428 ? 7.756 6.128 -26.853 1.00 90.00 428 PHE A C 1
ATOM 3299 O O . PHE A 1 428 ? 8.287 5.184 -27.429 1.00 90.00 428 PHE A O 1
ATOM 3306 N N . GLN A 1 429 ? 6.496 6.058 -26.422 1.00 93.00 429 GLN A N 1
ATOM 3307 C CA . GLN A 1 429 ? 5.597 4.945 -26.746 1.00 93.00 429 GLN A CA 1
ATOM 3308 C C . GLN A 1 429 ? 5.158 5.011 -28.209 1.00 93.00 429 GLN A C 1
ATOM 3310 O O . GLN A 1 429 ? 5.365 4.045 -28.947 1.00 93.00 429 GLN A O 1
ATOM 3315 N N . ARG A 1 430 ? 4.711 6.194 -28.658 1.00 93.31 430 ARG A N 1
ATOM 3316 C CA . ARG A 1 430 ? 4.349 6.468 -30.060 1.00 93.31 430 ARG A CA 1
ATOM 3317 C C . ARG A 1 430 ? 5.490 6.098 -31.017 1.00 93.31 430 ARG A C 1
ATOM 3319 O O . ARG A 1 430 ? 5.272 5.382 -31.987 1.00 93.31 430 ARG A O 1
ATOM 3326 N N . ARG A 1 431 ? 6.738 6.476 -30.697 1.00 92.25 431 ARG A N 1
ATOM 3327 C CA . ARG A 1 431 ? 7.925 6.186 -31.535 1.00 92.25 431 ARG A CA 1
ATOM 3328 C C . ARG A 1 431 ? 8.296 4.693 -31.660 1.00 92.25 431 ARG A C 1
ATOM 3330 O O . ARG A 1 431 ? 9.075 4.352 -32.553 1.00 92.25 431 ARG A O 1
ATOM 3337 N N . TRP A 1 432 ? 7.768 3.831 -30.785 1.00 91.81 432 TRP A N 1
ATOM 3338 C CA . TRP A 1 432 ? 7.987 2.372 -30.759 1.00 91.81 432 TRP A CA 1
ATOM 3339 C C . TRP A 1 432 ? 6.736 1.553 -31.164 1.00 91.81 432 TRP A C 1
ATOM 3341 O O . TRP A 1 432 ? 6.741 0.321 -31.028 1.00 91.81 432 TRP A O 1
ATOM 3351 N N . SER A 1 433 ? 5.686 2.230 -31.649 1.00 94.31 433 SER A N 1
ATOM 3352 C CA . SER A 1 433 ? 4.356 1.681 -31.964 1.00 94.31 433 SER A CA 1
ATOM 3353 C C . SER A 1 433 ? 3.761 0.864 -30.817 1.00 94.31 433 SER A C 1
ATOM 3355 O O . SER A 1 433 ? 3.347 -0.273 -31.009 1.00 94.31 433 SER A O 1
ATOM 3357 N N . VAL A 1 434 ? 3.779 1.413 -29.601 1.00 95.69 434 VAL A N 1
ATOM 3358 C CA . VAL A 1 434 ? 3.152 0.782 -28.428 1.00 95.69 434 VAL A CA 1
ATOM 3359 C C . VAL A 1 434 ? 2.362 1.776 -27.592 1.00 95.69 434 VAL A C 1
ATOM 3361 O O . VAL A 1 434 ? 2.556 2.985 -27.712 1.00 95.69 434 VAL A O 1
ATOM 3364 N N . ALA A 1 435 ? 1.501 1.252 -26.728 1.00 96.06 435 ALA A N 1
ATOM 3365 C CA . ALA A 1 435 ? 0.580 2.006 -25.889 1.00 96.06 435 ALA A CA 1
ATOM 3366 C C . ALA A 1 435 ? 0.401 1.357 -24.500 1.00 96.06 435 ALA A C 1
ATOM 3368 O O . ALA A 1 435 ? 1.031 0.338 -24.192 1.00 96.06 435 ALA A O 1
ATOM 3369 N N . THR A 1 436 ? -0.413 1.972 -23.643 1.00 95.44 436 THR A N 1
ATOM 3370 C CA . THR A 1 436 ? -0.784 1.439 -22.325 1.00 95.44 436 THR A CA 1
ATOM 3371 C C . THR A 1 436 ? -2.274 1.617 -22.110 1.00 95.44 436 THR A C 1
ATOM 3373 O O . THR A 1 436 ? -2.715 2.751 -21.954 1.00 95.44 436 THR A O 1
ATOM 3376 N N . VAL A 1 437 ? -3.008 0.511 -22.004 1.00 95.38 437 VAL A N 1
ATOM 3377 C CA . VAL A 1 437 ? -4.384 0.529 -21.488 1.00 95.38 437 VAL A CA 1
ATOM 3378 C C . VAL A 1 437 ? -4.336 0.482 -19.967 1.00 95.38 437 VAL A C 1
ATOM 3380 O O . VAL A 1 437 ? -3.594 -0.321 -19.391 1.00 95.38 437 VAL A O 1
ATOM 3383 N N . ILE A 1 438 ? -5.128 1.326 -19.320 1.00 94.56 438 ILE A N 1
ATOM 3384 C CA . ILE A 1 438 ? -5.360 1.333 -17.879 1.00 94.56 438 ILE A CA 1
ATOM 3385 C C . ILE A 1 438 ? -6.849 1.070 -17.650 1.00 94.56 438 ILE A C 1
ATOM 3387 O O . ILE A 1 438 ? -7.679 1.792 -18.191 1.00 94.56 438 ILE A O 1
ATOM 3391 N N . ALA A 1 439 ? -7.175 0.041 -16.869 1.00 93.94 439 ALA A N 1
ATOM 3392 C CA . ALA A 1 439 ? -8.516 -0.164 -16.337 1.00 93.94 439 ALA A CA 1
ATOM 3393 C C . ALA A 1 439 ? -8.584 0.503 -14.958 1.00 93.94 439 ALA A C 1
ATOM 3395 O O . ALA A 1 439 ? -7.994 0.011 -13.993 1.00 93.94 439 ALA A O 1
ATOM 3396 N N . ASP A 1 440 ? -9.243 1.654 -14.922 1.00 91.00 440 ASP A N 1
ATOM 3397 C CA . ASP A 1 440 ? -9.436 2.510 -13.754 1.00 91.00 440 ASP A CA 1
ATOM 3398 C C . ASP A 1 440 ? -10.631 2.020 -12.917 1.00 91.00 440 ASP A C 1
ATOM 3400 O O . ASP A 1 440 ? -11.598 1.475 -13.455 1.00 91.00 440 ASP A O 1
ATOM 3404 N N . THR A 1 441 ? -10.571 2.196 -11.597 1.00 89.50 441 THR A N 1
ATOM 3405 C CA . THR A 1 441 ? -11.573 1.691 -10.643 1.00 89.50 441 THR A CA 1
ATOM 3406 C C . THR A 1 441 ? -11.860 2.716 -9.548 1.00 89.50 441 THR A C 1
ATOM 3408 O O . THR A 1 441 ? -11.051 3.600 -9.275 1.00 89.50 441 THR A O 1
ATOM 3411 N N . ALA A 1 442 ? -12.980 2.560 -8.836 1.00 80.94 442 ALA A N 1
ATOM 3412 C CA . ALA A 1 442 ? -13.353 3.434 -7.717 1.00 80.94 442 ALA A CA 1
ATOM 3413 C C . ALA A 1 442 ? -12.507 3.226 -6.431 1.00 80.94 442 ALA A C 1
ATOM 3415 O O . ALA A 1 442 ? -12.929 3.618 -5.341 1.00 80.94 442 ALA A O 1
ATOM 3416 N N . GLY A 1 443 ? -11.349 2.563 -6.533 1.00 70.75 443 GLY A N 1
ATOM 3417 C CA . GLY A 1 443 ? -10.405 2.339 -5.438 1.00 70.75 443 GLY A CA 1
ATOM 3418 C C . GLY A 1 443 ? -9.446 3.513 -5.219 1.00 70.75 443 GLY A C 1
ATOM 3419 O O . GLY A 1 443 ? -9.382 4.457 -6.002 1.00 70.75 443 GLY A O 1
ATOM 3420 N N . THR A 1 444 ? -8.663 3.465 -4.141 1.00 66.25 444 THR A N 1
ATOM 3421 C CA . THR A 1 444 ? -7.644 4.492 -3.845 1.00 66.25 444 THR A CA 1
ATOM 3422 C C . THR A 1 444 ? -6.428 4.453 -4.777 1.00 66.25 444 THR A C 1
ATOM 3424 O O . THR A 1 444 ? -5.640 5.399 -4.784 1.00 66.25 444 THR A O 1
ATOM 3427 N N . GLY A 1 445 ? -6.226 3.363 -5.520 1.00 61.59 445 GLY A N 1
ATOM 3428 C CA . GLY A 1 445 ? -5.056 3.128 -6.360 1.00 61.59 445 GLY A CA 1
ATOM 3429 C C . GLY A 1 445 ? -4.976 4.040 -7.584 1.00 61.59 445 GLY A C 1
ATOM 3430 O O . GLY A 1 445 ? -3.860 4.416 -7.965 1.00 61.59 445 GLY A O 1
ATOM 3431 N N . SER A 1 446 ? -6.120 4.453 -8.134 1.00 60.56 446 SER A N 1
ATOM 3432 C CA . SER A 1 446 ? -6.234 5.347 -9.297 1.00 60.56 446 SER A CA 1
ATOM 3433 C C . SER A 1 446 ? -5.706 6.746 -9.013 1.00 60.56 446 SER A C 1
ATOM 3435 O O . SER A 1 446 ? -4.883 7.284 -9.756 1.00 60.56 446 SER A O 1
ATOM 3437 N N . LEU A 1 447 ? -6.043 7.277 -7.837 1.00 59.09 447 LEU A N 1
ATOM 3438 C CA . LEU A 1 447 ? -5.560 8.559 -7.314 1.00 59.09 447 LEU A CA 1
ATOM 3439 C C . LEU A 1 447 ? -4.026 8.621 -7.153 1.00 59.09 447 LEU A C 1
ATOM 3441 O O . LEU A 1 447 ? -3.463 9.704 -7.007 1.00 59.09 447 LEU A O 1
ATOM 3445 N N . VAL A 1 448 ? -3.340 7.471 -7.183 1.00 63.12 448 VAL A N 1
ATOM 3446 C CA . VAL A 1 448 ? -1.873 7.344 -7.087 1.00 63.12 448 VAL A CA 1
ATOM 3447 C C . VAL A 1 448 ? -1.266 6.762 -8.384 1.00 63.12 448 VAL A C 1
ATOM 3449 O O . VAL A 1 448 ? -0.094 6.382 -8.418 1.00 63.12 448 VAL A O 1
ATOM 3452 N N . GLY A 1 449 ? -2.042 6.687 -9.475 1.00 64.75 449 GLY A N 1
ATOM 3453 C CA . GLY A 1 449 ? -1.604 6.178 -10.784 1.00 64.75 449 GLY A CA 1
ATOM 3454 C C . GLY A 1 449 ? -1.145 4.720 -10.737 1.00 64.75 449 GLY A C 1
ATOM 3455 O O . GLY A 1 449 ? -0.123 4.351 -11.330 1.00 64.75 449 GLY A O 1
ATOM 3456 N N . SER A 1 450 ? -1.838 3.902 -9.945 1.00 75.38 450 SER A N 1
ATOM 3457 C CA . SER A 1 450 ? -1.391 2.573 -9.540 1.00 75.38 450 SER A CA 1
ATOM 3458 C C . SER A 1 450 ? -2.405 1.474 -9.862 1.00 75.38 450 SER A C 1
ATOM 3460 O O . SER A 1 450 ? -2.464 0.477 -9.162 1.00 75.38 450 SER A O 1
ATOM 3462 N N . ASP A 1 451 ? -3.131 1.606 -10.962 1.00 84.88 451 ASP A N 1
ATOM 3463 C CA . ASP A 1 451 ? -4.239 0.739 -11.385 1.00 84.88 451 ASP A CA 1
ATOM 3464 C C . ASP A 1 451 ? -3.832 -0.607 -12.012 1.00 84.88 451 ASP A C 1
ATOM 3466 O O . ASP A 1 451 ? -2.655 -1.010 -12.056 1.00 84.88 451 ASP A O 1
ATOM 3470 N N . ALA A 1 452 ? -4.828 -1.319 -12.543 1.00 91.12 452 ALA A N 1
ATOM 3471 C CA . ALA A 1 452 ? -4.643 -2.465 -13.417 1.00 91.12 452 ALA A CA 1
ATOM 3472 C C . ALA A 1 452 ? -4.302 -2.011 -14.852 1.00 91.12 452 ALA A C 1
ATOM 3474 O O . ALA A 1 452 ? -5.178 -1.698 -15.652 1.00 91.12 452 ALA A O 1
ATOM 3475 N N . ALA A 1 453 ? -3.009 -1.999 -15.199 1.00 94.25 453 ALA A N 1
ATOM 3476 C CA . ALA A 1 453 ? -2.532 -1.489 -16.489 1.00 94.25 453 ALA A CA 1
ATOM 3477 C C . ALA A 1 453 ? -1.840 -2.547 -17.374 1.00 94.25 453 ALA A C 1
ATOM 3479 O O . ALA A 1 453 ? -0.877 -3.204 -16.960 1.00 94.25 453 ALA A O 1
ATOM 3480 N N . ALA A 1 454 ? -2.258 -2.657 -18.634 1.00 95.88 454 ALA A N 1
ATOM 3481 C CA . ALA A 1 454 ? -1.586 -3.420 -19.683 1.00 95.88 454 ALA A CA 1
ATOM 3482 C C . ALA A 1 454 ? -0.529 -2.532 -20.368 1.00 95.88 454 ALA A C 1
ATOM 3484 O O . ALA A 1 454 ? -0.806 -1.820 -21.329 1.00 95.88 454 ALA A O 1
ATOM 3485 N N . VAL A 1 455 ? 0.700 -2.536 -19.838 1.00 94.69 455 VAL A N 1
ATOM 3486 C CA . VAL A 1 455 ? 1.707 -1.506 -20.164 1.00 94.69 455 VAL A CA 1
ATOM 3487 C C . VAL A 1 455 ? 2.684 -1.911 -21.275 1.00 94.69 455 VAL A C 1
ATOM 3489 O O . VAL A 1 455 ? 3.412 -2.899 -21.140 1.00 94.69 455 VAL A O 1
ATOM 3492 N N . ASP A 1 456 ? 2.803 -1.046 -22.288 1.00 95.12 456 ASP A N 1
ATOM 3493 C CA . ASP A 1 456 ? 3.705 -1.135 -23.448 1.00 95.12 456 ASP A CA 1
ATOM 3494 C C . ASP A 1 456 ? 3.404 -2.289 -24.434 1.00 95.12 456 ASP A C 1
ATOM 3496 O O . ASP A 1 456 ? 4.325 -2.956 -24.915 1.00 95.12 456 ASP A O 1
ATOM 3500 N N . PHE A 1 457 ? 2.121 -2.503 -24.743 1.00 96.25 457 PHE A N 1
ATOM 3501 C CA . PHE A 1 457 ? 1.623 -3.453 -25.755 1.00 96.25 457 PHE A CA 1
ATOM 3502 C C . PHE A 1 457 ? 1.522 -2.831 -27.156 1.00 96.25 457 PHE A C 1
ATOM 3504 O O . PHE A 1 457 ? 1.597 -1.609 -27.279 1.00 96.25 457 PHE A O 1
ATOM 3511 N N . ASP A 1 458 ? 1.414 -3.659 -28.204 1.00 96.19 458 ASP A N 1
ATOM 3512 C CA . ASP A 1 458 ? 1.252 -3.184 -29.590 1.00 96.19 458 ASP A CA 1
ATOM 3513 C C . ASP A 1 458 ? -0.003 -2.306 -29.732 1.00 96.19 458 ASP A C 1
ATOM 3515 O O . ASP A 1 458 ? -0.980 -2.508 -29.017 1.00 96.19 458 ASP A O 1
ATOM 3519 N N . VAL A 1 459 ? 0.031 -1.305 -30.619 1.00 94.94 459 VAL A N 1
ATOM 3520 C CA . VAL A 1 459 ? -1.081 -0.339 -30.758 1.00 94.94 459 VAL A CA 1
ATOM 3521 C C . VAL A 1 459 ? -2.387 -1.025 -31.154 1.00 94.94 459 VAL A C 1
ATOM 3523 O O . VAL A 1 459 ? -3.427 -0.702 -30.590 1.00 94.94 459 VAL A O 1
ATOM 3526 N N . ASP A 1 460 ? -2.321 -1.988 -32.068 1.00 94.44 460 ASP A N 1
ATOM 3527 C CA . ASP A 1 460 ? -3.500 -2.698 -32.568 1.00 94.44 460 ASP A CA 1
ATOM 3528 C C . ASP A 1 460 ? -4.069 -3.633 -31.481 1.00 94.44 460 ASP A C 1
ATOM 3530 O O . ASP A 1 460 ? -5.263 -3.605 -31.200 1.00 94.44 460 ASP A O 1
ATOM 3534 N N . GLU A 1 461 ? -3.192 -4.346 -30.757 1.00 94.81 461 GLU A N 1
ATOM 3535 C CA . GLU A 1 461 ? -3.547 -5.158 -29.576 1.00 94.81 461 GLU A CA 1
ATOM 3536 C C . GLU A 1 461 ? -4.143 -4.305 -28.436 1.00 94.81 461 GLU A C 1
ATOM 3538 O O . GLU A 1 461 ? -4.946 -4.794 -27.645 1.00 94.81 461 GLU A O 1
ATOM 3543 N N . VAL A 1 462 ? -3.769 -3.024 -28.343 1.00 94.88 462 VAL A N 1
ATOM 3544 C CA . VAL A 1 462 ? -4.352 -2.072 -27.388 1.00 94.88 462 VAL A CA 1
ATOM 3545 C C . VAL A 1 462 ? -5.763 -1.647 -27.789 1.00 94.88 462 VAL A C 1
ATOM 3547 O O . VAL A 1 462 ? -6.617 -1.597 -26.910 1.00 94.88 462 VAL A O 1
ATOM 3550 N N . VAL A 1 463 ? -6.037 -1.419 -29.076 1.00 95.12 463 VAL A N 1
ATOM 3551 C CA . VAL A 1 463 ? -7.398 -1.115 -29.560 1.00 95.12 463 VAL A CA 1
ATOM 3552 C C . VAL A 1 463 ? -8.315 -2.338 -29.421 1.00 95.12 463 VAL A C 1
ATOM 3554 O O . VAL A 1 463 ? -9.447 -2.202 -28.962 1.00 95.12 463 VAL A O 1
ATOM 3557 N N . GLU A 1 464 ? -7.818 -3.544 -29.725 1.00 95.44 464 GLU A N 1
ATOM 3558 C CA . GLU A 1 464 ? -8.534 -4.802 -29.447 1.00 95.44 464 GLU A CA 1
ATOM 3559 C C . GLU A 1 464 ? -8.855 -4.964 -27.952 1.00 95.44 464 GLU A C 1
ATOM 3561 O O . GLU A 1 464 ? -9.964 -5.357 -27.591 1.00 95.44 464 GLU A O 1
ATOM 3566 N N . LEU A 1 465 ? -7.893 -4.660 -27.072 1.00 95.12 465 LEU A N 1
ATOM 3567 C CA . LEU A 1 465 ? -8.068 -4.747 -25.622 1.00 95.12 465 LEU A CA 1
ATOM 3568 C C . LEU A 1 465 ? -9.057 -3.698 -25.095 1.00 95.12 465 LEU A C 1
ATOM 3570 O O . LEU A 1 465 ? -9.878 -4.027 -24.247 1.00 95.12 465 LEU A O 1
ATOM 3574 N N . GLU A 1 466 ? -8.996 -2.460 -25.581 1.00 94.88 466 GLU A N 1
ATOM 3575 C CA . GLU A 1 466 ? -9.906 -1.376 -25.197 1.00 94.88 466 GLU A CA 1
ATOM 3576 C C . GLU A 1 466 ? -11.362 -1.716 -25.550 1.00 94.88 466 GLU A C 1
ATOM 3578 O O . GLU A 1 466 ? -12.227 -1.676 -24.672 1.00 94.88 466 GLU A O 1
ATOM 3583 N N . ALA A 1 467 ? -11.612 -2.167 -26.785 1.00 94.75 467 ALA A N 1
ATOM 3584 C CA . ALA A 1 467 ? -12.927 -2.642 -27.214 1.00 94.75 467 ALA A CA 1
ATOM 3585 C C . ALA A 1 467 ? -13.409 -3.835 -26.368 1.00 94.75 467 ALA A C 1
ATOM 3587 O O . ALA A 1 467 ? -14.503 -3.795 -25.807 1.00 94.75 467 ALA A O 1
ATOM 3588 N N . ALA A 1 468 ? -12.561 -4.854 -26.179 1.00 95.31 468 ALA A N 1
ATOM 3589 C CA . ALA A 1 468 ? -12.909 -6.033 -25.389 1.00 95.31 468 ALA A CA 1
ATOM 3590 C C . ALA A 1 468 ? -13.198 -5.715 -23.909 1.00 95.31 468 ALA A C 1
ATOM 3592 O O . ALA A 1 468 ? -14.011 -6.402 -23.292 1.00 95.31 468 ALA A O 1
ATOM 3593 N N . LEU A 1 469 ? -12.561 -4.694 -23.323 1.00 95.00 469 LEU A N 1
ATOM 3594 C CA . LEU A 1 469 ? -12.894 -4.220 -21.976 1.00 95.00 469 LEU A CA 1
ATOM 3595 C C . LEU A 1 469 ? -14.235 -3.478 -21.949 1.00 95.00 469 LEU A C 1
ATOM 3597 O O . LEU A 1 469 ? -15.014 -3.703 -21.025 1.00 95.00 469 LEU A O 1
ATOM 3601 N N . GLY A 1 470 ? -14.528 -2.649 -22.955 1.00 92.25 470 GLY A N 1
ATOM 3602 C CA . GLY A 1 470 ? -15.811 -1.953 -23.084 1.00 92.25 470 GLY A CA 1
ATOM 3603 C C . GLY A 1 470 ? -16.998 -2.909 -23.237 1.00 92.25 470 GLY A C 1
ATOM 3604 O O . GLY A 1 470 ? -17.983 -2.788 -22.507 1.00 92.25 470 GLY A O 1
ATOM 3605 N N . ASP A 1 471 ? -16.882 -3.900 -24.123 1.00 93.81 471 ASP A N 1
ATOM 3606 C CA . ASP A 1 471 ? -17.922 -4.913 -24.352 1.00 93.81 471 ASP A CA 1
ATOM 3607 C C . ASP A 1 471 ? -18.204 -5.732 -23.083 1.00 93.81 471 ASP A C 1
ATOM 3609 O O . ASP A 1 471 ? -19.358 -5.941 -22.707 1.00 93.81 471 ASP A O 1
ATOM 3613 N N . ARG A 1 472 ? -17.148 -6.152 -22.374 1.00 94.50 472 ARG A N 1
ATOM 3614 C CA . ARG A 1 472 ? -17.260 -6.974 -21.157 1.00 94.50 472 ARG A CA 1
ATOM 3615 C C . ARG A 1 472 ? -17.732 -6.191 -19.939 1.00 94.50 472 ARG A C 1
ATOM 3617 O O . ARG A 1 472 ? -18.459 -6.744 -19.121 1.00 94.50 472 ARG A O 1
ATOM 3624 N N . LEU A 1 473 ? -17.382 -4.909 -19.834 1.00 92.88 473 LEU A N 1
ATOM 3625 C CA . LEU A 1 473 ? -17.973 -3.991 -18.858 1.00 92.88 473 LEU A CA 1
ATOM 3626 C C . LEU A 1 473 ? -19.486 -3.868 -19.090 1.00 92.88 473 LEU A C 1
ATOM 3628 O O . LEU A 1 473 ? -20.263 -4.010 -18.147 1.00 92.88 473 LEU A O 1
ATOM 3632 N N . GLN A 1 474 ? -19.920 -3.666 -20.340 1.00 91.25 474 GLN A N 1
ATOM 3633 C CA . GLN A 1 474 ? -21.347 -3.609 -20.665 1.00 91.25 474 GLN A CA 1
ATOM 3634 C C . GLN A 1 474 ? -22.069 -4.929 -20.388 1.00 91.25 474 GLN A C 1
ATOM 3636 O O . GLN A 1 474 ? -23.170 -4.895 -19.842 1.00 91.25 474 GLN A O 1
ATOM 3641 N N . GLN A 1 475 ? -21.471 -6.068 -20.746 1.00 92.62 475 GLN A N 1
ATOM 3642 C CA . GLN A 1 475 ? -22.042 -7.383 -20.464 1.00 92.62 475 GLN A CA 1
ATOM 3643 C C . GLN A 1 475 ? -22.175 -7.605 -18.951 1.00 92.62 475 GLN A C 1
ATOM 3645 O O . GLN A 1 475 ? -23.285 -7.778 -18.466 1.00 92.62 475 GLN A O 1
ATOM 3650 N N . ALA A 1 476 ? -21.092 -7.471 -18.179 1.00 89.31 476 ALA A N 1
ATOM 3651 C CA . ALA A 1 476 ? -21.122 -7.696 -16.733 1.00 89.31 476 ALA A CA 1
ATOM 3652 C C . ALA A 1 476 ? -22.076 -6.737 -15.982 1.00 89.31 476 ALA A C 1
ATOM 3654 O O . ALA A 1 476 ? -22.566 -7.071 -14.905 1.00 89.31 476 ALA A O 1
ATOM 3655 N N . ILE A 1 477 ? -22.384 -5.557 -16.539 1.00 88.50 477 ILE A N 1
ATOM 3656 C CA . ILE A 1 477 ? -23.437 -4.665 -16.021 1.00 88.50 477 ILE A CA 1
ATOM 3657 C C . ILE A 1 477 ? -24.852 -5.189 -16.334 1.00 88.50 477 ILE A C 1
ATOM 3659 O O . ILE A 1 477 ? -25.741 -5.019 -15.498 1.00 88.50 477 ILE A O 1
ATOM 3663 N N . ARG A 1 478 ? -25.088 -5.808 -17.499 1.00 88.94 478 ARG A N 1
ATOM 3664 C CA . ARG A 1 478 ? -26.381 -6.431 -17.851 1.00 88.94 478 ARG A CA 1
ATOM 3665 C C . ARG A 1 478 ? -26.619 -7.676 -17.007 1.00 88.94 478 ARG A C 1
ATOM 3667 O O . ARG A 1 478 ? -27.588 -7.699 -16.258 1.00 88.94 478 ARG A O 1
ATOM 3674 N N . ASP A 1 479 ? -25.672 -8.609 -17.021 1.00 87.12 479 ASP A N 1
ATOM 3675 C CA . ASP A 1 479 ? -25.726 -9.874 -16.285 1.00 87.12 479 ASP A CA 1
ATOM 3676 C C . ASP A 1 479 ? -25.964 -9.616 -14.780 1.00 87.12 479 ASP A C 1
ATOM 3678 O O . ASP A 1 479 ? -26.798 -10.260 -14.139 1.00 87.12 479 ASP A O 1
ATOM 3682 N N . ARG A 1 480 ? -25.321 -8.578 -14.216 1.00 81.56 480 ARG A N 1
ATOM 3683 C CA . ARG A 1 480 ? -25.552 -8.159 -12.826 1.00 81.56 480 ARG A CA 1
ATOM 3684 C C . ARG A 1 480 ? -26.941 -7.549 -12.597 1.00 81.56 480 ARG A C 1
ATOM 36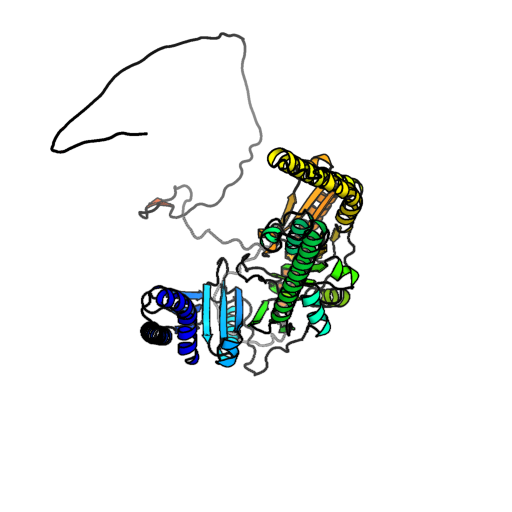86 O O . ARG A 1 480 ? -27.550 -7.872 -11.581 1.00 81.56 480 ARG A O 1
ATOM 3693 N N . ARG A 1 481 ? -27.470 -6.720 -13.508 1.00 81.56 481 ARG A N 1
ATOM 3694 C CA . ARG A 1 481 ? -28.850 -6.193 -13.413 1.00 81.56 481 ARG A CA 1
ATOM 3695 C C . ARG A 1 481 ? -29.888 -7.309 -13.480 1.00 81.56 481 ARG A C 1
ATOM 3697 O O . ARG A 1 481 ? -30.786 -7.331 -12.648 1.00 81.56 481 ARG A O 1
ATOM 3704 N N . GLU A 1 482 ? -29.730 -8.238 -14.419 1.00 78.44 482 GLU A N 1
ATOM 3705 C CA . GLU A 1 482 ? -30.621 -9.391 -14.590 1.00 78.44 482 GLU A CA 1
ATOM 3706 C C . GLU A 1 482 ? -30.593 -10.302 -13.358 1.00 78.44 482 GLU A C 1
ATOM 3708 O O . GLU A 1 482 ? -31.647 -10.727 -12.890 1.00 78.44 482 GLU A O 1
ATOM 3713 N N . SER A 1 483 ? -29.421 -10.518 -12.746 1.00 70.06 483 SER A N 1
ATOM 3714 C CA . SER A 1 483 ? -29.338 -11.251 -11.475 1.00 70.06 483 SER A CA 1
ATOM 3715 C C . SER A 1 483 ? -30.134 -10.574 -10.348 1.00 70.06 483 SER A C 1
ATOM 3717 O O . SER A 1 483 ? -30.795 -11.267 -9.580 1.00 70.06 483 SER A O 1
ATOM 3719 N N . THR A 1 484 ? -30.154 -9.234 -10.290 1.00 59.31 484 THR A N 1
ATOM 3720 C CA . THR A 1 484 ? -30.937 -8.477 -9.297 1.00 59.31 484 THR A CA 1
ATOM 3721 C C . THR A 1 484 ? -32.444 -8.590 -9.543 1.00 59.31 484 THR A C 1
ATOM 3723 O O . THR A 1 484 ? -33.173 -8.937 -8.622 1.00 59.31 484 THR A O 1
ATOM 3726 N N . THR A 1 485 ? -32.930 -8.377 -10.772 1.00 49.91 485 THR A N 1
ATOM 3727 C CA . THR A 1 485 ? -34.376 -8.470 -11.063 1.00 49.91 485 THR A CA 1
ATOM 3728 C C . THR A 1 485 ? -34.910 -9.903 -11.092 1.00 49.91 485 THR A C 1
ATOM 3730 O O . THR A 1 485 ? -36.105 -10.109 -10.891 1.00 49.91 485 THR A O 1
ATOM 3733 N N . SER A 1 486 ? -34.058 -10.915 -11.293 1.00 40.09 486 SER A N 1
ATOM 3734 C CA . SER A 1 486 ? -34.479 -12.327 -11.276 1.00 40.09 486 SER A CA 1
ATOM 3735 C C . SER A 1 486 ? -35.010 -12.813 -9.918 1.00 40.09 486 SER A C 1
ATOM 3737 O O . SER A 1 486 ? -35.710 -13.824 -9.867 1.00 40.09 486 SER A O 1
ATOM 3739 N N . PHE A 1 487 ? -34.708 -12.095 -8.830 1.00 37.22 487 PHE A N 1
ATOM 3740 C CA . PHE A 1 487 ? -35.132 -12.438 -7.471 1.00 37.22 487 PHE A CA 1
ATOM 3741 C C . PHE A 1 487 ? -36.565 -11.968 -7.1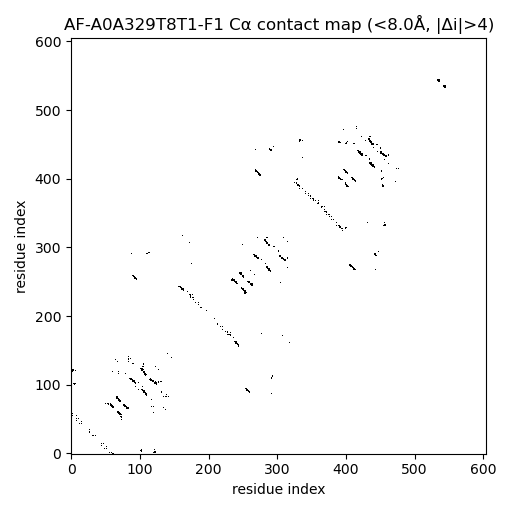36 1.00 37.22 487 PHE A C 1
ATOM 3743 O O . PHE A 1 487 ? -37.213 -12.561 -6.279 1.00 37.22 487 PHE A O 1
ATOM 3750 N N . GLU A 1 488 ? -37.101 -10.965 -7.846 1.00 42.09 488 GLU A N 1
ATOM 3751 C CA . GLU A 1 488 ? -38.427 -10.370 -7.576 1.00 42.09 488 GLU A CA 1
ATOM 3752 C C . GLU A 1 488 ? -39.626 -11.147 -8.170 1.00 42.09 488 GLU A C 1
ATOM 3754 O O . GLU A 1 488 ? -40.769 -10.758 -7.946 1.00 42.09 488 GLU A O 1
ATOM 3759 N N . TRP A 1 489 ? -39.409 -12.230 -8.931 1.00 40.97 489 TRP A N 1
ATOM 3760 C CA . TRP A 1 489 ? -40.450 -12.848 -9.782 1.00 40.97 489 TRP A CA 1
ATOM 3761 C C . TRP A 1 489 ? -40.740 -14.344 -9.526 1.00 40.97 489 TRP A C 1
ATOM 3763 O O . TRP A 1 489 ? -41.058 -15.082 -10.459 1.00 40.97 489 TRP A O 1
ATOM 3773 N N . PHE A 1 490 ? -40.664 -14.813 -8.269 1.00 43.00 490 PHE A N 1
ATOM 3774 C CA . PHE A 1 490 ? -40.960 -16.221 -7.915 1.00 43.00 490 PHE A CA 1
ATOM 3775 C C . PHE A 1 490 ? -41.838 -16.480 -6.663 1.00 43.00 490 PHE A C 1
ATOM 3777 O O . PHE A 1 490 ? -41.721 -17.522 -6.022 1.00 43.00 490 PHE A O 1
ATOM 3784 N N . ASP A 1 491 ? -42.794 -15.595 -6.385 1.00 38.88 491 ASP A N 1
ATOM 3785 C CA . ASP A 1 491 ? -44.142 -15.920 -5.864 1.00 38.88 491 ASP A CA 1
ATOM 3786 C C . ASP A 1 491 ? -45.073 -14.792 -6.377 1.00 38.88 491 ASP A C 1
ATOM 3788 O O . ASP A 1 491 ? -44.612 -13.675 -6.594 1.00 38.88 491 ASP A O 1
ATOM 3792 N N . ASP A 1 492 ? -46.355 -14.974 -6.690 1.00 37.66 492 ASP A N 1
ATOM 3793 C CA . ASP A 1 492 ? -47.320 -15.990 -6.264 1.00 37.66 492 ASP A CA 1
ATOM 3794 C C . ASP A 1 492 ? -48.103 -16.562 -7.468 1.00 37.66 492 ASP A C 1
ATOM 3796 O O . ASP A 1 492 ? -48.435 -15.857 -8.422 1.00 37.66 492 ASP A O 1
ATOM 3800 N N . SER A 1 493 ? -48.422 -17.858 -7.419 1.00 39.75 493 SER A N 1
ATOM 3801 C CA . SER A 1 493 ? -49.407 -18.480 -8.316 1.00 39.75 493 SER A CA 1
ATOM 3802 C C . SER A 1 493 ? -50.195 -19.609 -7.633 1.00 39.75 493 SER A C 1
ATOM 3804 O O . SER A 1 493 ? -50.253 -20.739 -8.129 1.00 39.75 493 SER A O 1
ATOM 3806 N N . ARG A 1 494 ? -50.829 -19.320 -6.486 1.00 38.34 494 ARG A N 1
ATOM 3807 C CA . ARG A 1 494 ? -51.800 -20.226 -5.845 1.00 38.34 494 ARG A CA 1
ATOM 3808 C C . ARG A 1 494 ? -53.145 -19.563 -5.531 1.00 38.34 494 ARG A C 1
ATOM 3810 O O . ARG A 1 494 ? -53.225 -18.464 -5.011 1.00 38.34 494 ARG A O 1
ATOM 3817 N N . ASP A 1 495 ? -54.201 -20.334 -5.784 1.00 40.09 495 ASP A N 1
ATOM 3818 C CA . ASP A 1 495 ? -55.523 -20.248 -5.153 1.00 40.09 495 ASP A CA 1
ATOM 3819 C C . ASP A 1 495 ? -56.307 -18.920 -5.263 1.00 40.09 495 ASP A C 1
ATOM 3821 O O . ASP A 1 495 ? -56.598 -18.254 -4.270 1.00 40.09 495 ASP A O 1
ATOM 3825 N N . ALA A 1 496 ? -56.811 -18.627 -6.469 1.00 33.62 496 ALA A N 1
ATOM 3826 C CA . ALA A 1 496 ? -57.808 -17.575 -6.724 1.00 33.62 496 ALA A CA 1
ATOM 3827 C C . ALA A 1 496 ? -59.267 -18.092 -6.856 1.00 33.62 496 ALA A C 1
ATOM 3829 O O . ALA A 1 496 ? -60.082 -17.487 -7.549 1.00 33.62 496 ALA A O 1
ATOM 3830 N N . ASP A 1 497 ? -59.622 -19.192 -6.178 1.00 38.28 497 ASP A N 1
ATOM 3831 C CA . ASP A 1 497 ? -61.020 -19.635 -6.028 1.00 38.28 497 ASP A CA 1
ATOM 3832 C C . ASP A 1 497 ? -61.648 -19.016 -4.762 1.00 38.28 497 ASP A C 1
ATOM 3834 O O . ASP A 1 497 ? -61.475 -19.523 -3.644 1.00 38.28 497 ASP A O 1
ATOM 3838 N N . ARG A 1 498 ? -62.387 -17.907 -4.932 1.00 33.00 498 ARG A N 1
ATOM 3839 C CA . ARG A 1 498 ? -63.442 -17.430 -4.010 1.00 33.00 498 ARG A CA 1
ATOM 3840 C C . ARG A 1 498 ? -64.274 -16.298 -4.619 1.00 33.00 498 ARG A C 1
ATOM 3842 O O . ARG A 1 498 ? -63.756 -15.240 -4.956 1.00 33.00 498 ARG A O 1
ATOM 3849 N N . GLU A 1 499 ? -65.584 -16.508 -4.682 1.00 34.78 499 GLU A N 1
ATOM 3850 C CA . GLU A 1 499 ? -66.569 -15.474 -5.015 1.00 34.78 499 GLU A CA 1
ATOM 3851 C C . GLU A 1 499 ? -66.702 -14.457 -3.859 1.00 34.78 499 GLU A C 1
ATOM 3853 O O . GLU A 1 499 ? -66.688 -14.843 -2.687 1.00 34.78 499 GLU A O 1
ATOM 3858 N N . GLY A 1 500 ? -66.857 -13.164 -4.170 1.00 31.73 500 GLY A N 1
ATOM 3859 C CA . GLY A 1 500 ? -66.931 -12.096 -3.161 1.00 31.73 500 GLY A CA 1
ATOM 3860 C C . GLY A 1 500 ? -67.328 -10.733 -3.738 1.00 31.73 500 GLY A C 1
ATOM 3861 O O . GLY A 1 500 ? -66.476 -9.914 -4.061 1.00 31.73 500 GLY A O 1
ATOM 3862 N N . ASP A 1 501 ? -68.632 -10.499 -3.876 1.00 31.42 501 ASP A N 1
ATOM 3863 C CA . ASP A 1 501 ? -69.237 -9.261 -4.393 1.00 31.42 501 ASP A CA 1
ATOM 3864 C C . ASP A 1 501 ? -69.010 -8.042 -3.468 1.00 31.42 501 ASP A C 1
ATOM 3866 O O . ASP A 1 501 ? -69.413 -8.089 -2.307 1.00 31.42 501 ASP A O 1
ATOM 3870 N N . HIS A 1 502 ? -68.405 -6.956 -3.987 1.00 32.75 502 HIS A N 1
ATOM 3871 C CA . HIS A 1 502 ? -68.948 -5.577 -3.942 1.00 32.75 502 HIS A CA 1
ATOM 3872 C C . HIS A 1 502 ? -67.973 -4.494 -4.453 1.00 32.75 502 HIS A C 1
ATOM 3874 O O . HIS A 1 502 ? -66.767 -4.570 -4.250 1.00 32.75 502 HIS A O 1
ATOM 3880 N N . GLY A 1 503 ? -68.539 -3.403 -4.996 1.00 30.53 503 GLY A N 1
ATOM 3881 C CA . GLY A 1 503 ? -67.880 -2.088 -5.093 1.00 30.53 503 GLY A CA 1
ATOM 3882 C C . GLY A 1 503 ? -67.456 -1.647 -6.500 1.00 30.53 503 GLY A C 1
ATOM 3883 O O . GLY A 1 503 ? -66.457 -2.111 -7.034 1.00 30.53 503 GLY A O 1
ATOM 3884 N N . LYS A 1 504 ? -68.180 -0.680 -7.085 1.00 34.34 504 LYS A N 1
ATOM 3885 C CA . LYS A 1 504 ? -67.748 0.037 -8.298 1.00 34.34 504 LYS A CA 1
ATOM 3886 C C . LYS A 1 504 ? -66.983 1.315 -7.952 1.00 34.34 504 LYS A C 1
ATOM 3888 O O . LYS A 1 504 ? -67.542 2.177 -7.278 1.00 34.34 504 LYS A O 1
ATOM 3893 N N . THR A 1 505 ? -65.833 1.504 -8.587 1.00 31.66 505 THR A N 1
ATOM 3894 C CA . THR A 1 505 ? -65.269 2.819 -8.937 1.00 31.66 505 THR A CA 1
ATOM 3895 C C . THR A 1 505 ? -64.674 2.729 -10.339 1.00 31.66 505 THR A C 1
ATOM 3897 O O . THR A 1 505 ? -63.934 1.792 -10.629 1.00 31.66 505 THR A O 1
ATOM 3900 N N . ASP A 1 506 ? -65.026 3.667 -11.221 1.00 39.38 506 ASP A N 1
ATOM 3901 C CA . ASP A 1 506 ? -64.515 3.706 -12.594 1.00 39.38 506 ASP A CA 1
ATOM 3902 C C . ASP A 1 506 ? -63.096 4.296 -12.624 1.00 39.38 506 ASP A C 1
ATOM 3904 O O . ASP A 1 506 ? -62.926 5.514 -12.562 1.00 39.38 506 ASP A O 1
ATOM 3908 N N . GLU A 1 507 ? -62.080 3.447 -12.780 1.00 34.91 507 GLU A N 1
ATOM 3909 C CA . GLU A 1 507 ? -60.736 3.878 -13.178 1.00 34.91 507 GLU A CA 1
ATOM 3910 C C . GLU A 1 507 ? -60.449 3.485 -14.630 1.00 34.91 507 GLU A C 1
ATOM 3912 O O . GLU A 1 507 ? -60.806 2.402 -15.105 1.00 34.91 507 GLU A O 1
ATOM 3917 N N . LYS A 1 508 ? -59.827 4.405 -15.375 1.00 33.84 508 LYS A N 1
ATOM 3918 C CA . LYS A 1 508 ? -59.520 4.202 -16.793 1.00 33.84 508 LYS A CA 1
ATOM 3919 C C . LYS A 1 508 ? -58.434 3.141 -16.938 1.00 33.84 508 LYS A C 1
ATOM 3921 O O . LYS A 1 508 ? -57.308 3.352 -16.497 1.00 33.84 508 LYS A O 1
ATOM 3926 N N . ARG A 1 509 ? -58.735 2.066 -17.670 1.00 31.03 509 ARG A N 1
ATOM 3927 C CA . ARG A 1 509 ? -57.699 1.212 -18.261 1.00 31.03 509 ARG A CA 1
ATOM 3928 C C . ARG A 1 509 ? -56.823 2.079 -19.169 1.00 31.03 509 ARG A C 1
ATOM 3930 O O . ARG A 1 509 ? -57.310 2.604 -20.167 1.00 31.03 509 ARG A O 1
ATOM 3937 N N . VAL A 1 510 ? -55.558 2.239 -18.796 1.00 40.88 510 VAL A N 1
ATOM 3938 C CA . VAL A 1 510 ? -54.522 2.801 -19.664 1.00 40.88 510 VAL A CA 1
ATOM 3939 C C . VAL A 1 510 ? -53.955 1.641 -20.471 1.00 40.88 510 VAL A C 1
ATOM 3941 O O . VAL A 1 510 ? -53.356 0.733 -19.898 1.00 40.88 510 VAL A O 1
ATOM 3944 N N . ASP A 1 511 ? -54.173 1.647 -21.784 1.00 40.72 511 ASP A N 1
ATOM 3945 C CA . ASP A 1 511 ? -53.549 0.668 -22.671 1.00 40.72 511 ASP A CA 1
ATOM 3946 C C . ASP A 1 511 ? -52.058 1.017 -22.815 1.00 40.72 511 ASP A C 1
ATOM 3948 O O . ASP A 1 511 ? -51.698 2.070 -23.346 1.00 40.72 511 ASP A O 1
ATOM 3952 N N . VAL A 1 512 ? -51.192 0.148 -22.291 1.00 47.41 512 VAL A N 1
ATOM 3953 C CA . VAL A 1 512 ? -49.732 0.306 -22.332 1.00 47.41 512 VAL A CA 1
ATOM 3954 C C . VAL A 1 512 ? -49.207 -0.205 -23.683 1.00 47.41 512 VAL A C 1
ATOM 3956 O O . VAL A 1 512 ? -49.499 -1.350 -24.033 1.00 47.41 512 VAL A O 1
ATOM 3959 N N . PRO A 1 513 ? -48.440 0.594 -24.451 1.00 45.44 513 PRO A N 1
ATOM 3960 C CA . PRO A 1 513 ? -47.774 0.115 -25.658 1.00 45.44 513 PRO A CA 1
ATOM 3961 C C . PRO A 1 513 ? -46.702 -0.940 -25.355 1.00 45.44 513 PRO A C 1
ATOM 3963 O O . PRO A 1 513 ? -45.993 -0.861 -24.354 1.00 45.44 513 PRO A O 1
ATOM 3966 N N . ASP A 1 514 ? -46.536 -1.885 -26.279 1.00 50.38 514 ASP A N 1
ATOM 3967 C CA . ASP A 1 514 ? -45.654 -3.062 -26.167 1.00 50.38 514 ASP A CA 1
ATOM 3968 C C . ASP A 1 514 ? -44.138 -2.728 -26.262 1.00 50.38 514 ASP A C 1
ATOM 3970 O O . ASP A 1 514 ? -43.315 -3.596 -26.546 1.00 50.38 514 ASP A O 1
ATOM 3974 N N . ASP A 1 515 ? -43.754 -1.456 -26.069 1.00 60.59 515 ASP A N 1
ATOM 3975 C CA . ASP A 1 515 ? -42.364 -0.966 -26.074 1.00 60.59 515 ASP A CA 1
ATOM 3976 C C . ASP A 1 515 ? -41.797 -0.685 -24.667 1.00 60.59 515 ASP A C 1
ATOM 3978 O O . ASP A 1 515 ? -40.595 -0.456 -24.518 1.00 60.59 515 ASP A O 1
ATOM 3982 N N . GLY A 1 516 ? -42.640 -0.732 -23.627 1.00 45.44 516 GLY A N 1
ATOM 3983 C CA . GLY A 1 516 ? -42.237 -0.634 -22.221 1.00 45.44 516 GLY A CA 1
ATOM 3984 C C . GLY A 1 516 ? -41.775 0.753 -21.748 1.00 45.44 516 GLY A C 1
ATOM 3985 O O . GLY A 1 516 ? -41.325 0.878 -20.608 1.00 45.44 516 GLY A O 1
ATOM 3986 N N . VAL A 1 517 ? -41.877 1.807 -22.569 1.00 48.06 517 VAL A N 1
ATOM 3987 C CA . VAL A 1 517 ? -41.374 3.146 -22.212 1.00 48.06 517 VAL A CA 1
ATOM 3988 C C . VAL A 1 517 ? -42.492 4.028 -21.652 1.00 48.06 517 VAL A C 1
ATOM 3990 O O . VAL A 1 517 ? -43.127 4.801 -22.371 1.00 48.06 517 VAL A O 1
ATOM 3993 N N . VAL A 1 518 ? -42.694 3.977 -20.331 1.00 43.84 518 VAL A N 1
ATOM 3994 C CA . VAL A 1 518 ? -43.587 4.915 -19.627 1.00 43.84 518 VAL A CA 1
ATOM 3995 C C . VAL A 1 518 ? -43.012 6.333 -19.703 1.00 43.84 518 VAL A C 1
ATOM 3997 O O . VAL A 1 518 ? -42.043 6.670 -19.022 1.00 43.84 518 VAL A O 1
ATOM 4000 N N . ARG A 1 519 ? -43.620 7.184 -20.535 1.00 59.72 519 ARG A N 1
ATOM 4001 C CA . ARG A 1 519 ? -43.313 8.620 -20.621 1.00 59.72 519 ARG A CA 1
ATOM 4002 C C . ARG A 1 519 ? -44.264 9.403 -19.706 1.00 59.72 519 ARG A C 1
ATOM 4004 O O . ARG A 1 519 ? -45.452 9.086 -19.694 1.00 59.72 519 ARG A O 1
ATOM 4011 N N . PRO A 1 520 ? -43.792 10.421 -18.963 1.00 42.50 520 PRO A N 1
ATOM 4012 C CA . PRO A 1 520 ? -44.669 11.245 -18.137 1.00 42.50 520 PRO A CA 1
ATOM 4013 C C . PRO A 1 520 ? -45.622 12.075 -19.009 1.00 42.50 520 PRO A C 1
ATOM 4015 O O . PRO A 1 520 ? -45.195 12.734 -19.958 1.00 42.50 520 PRO A O 1
ATOM 4018 N N . ASP A 1 521 ? -46.911 12.063 -18.668 1.00 44.50 521 ASP A N 1
ATOM 4019 C CA . ASP A 1 521 ? -47.926 12.874 -19.342 1.00 44.50 521 ASP A CA 1
ATOM 4020 C C . ASP A 1 521 ? -47.871 14.334 -18.857 1.00 44.50 521 ASP A C 1
ATOM 4022 O O . ASP A 1 521 ? -48.364 14.684 -17.784 1.00 44.50 521 ASP A O 1
ATOM 4026 N N . LEU A 1 522 ? -47.259 15.192 -19.675 1.00 48.66 522 L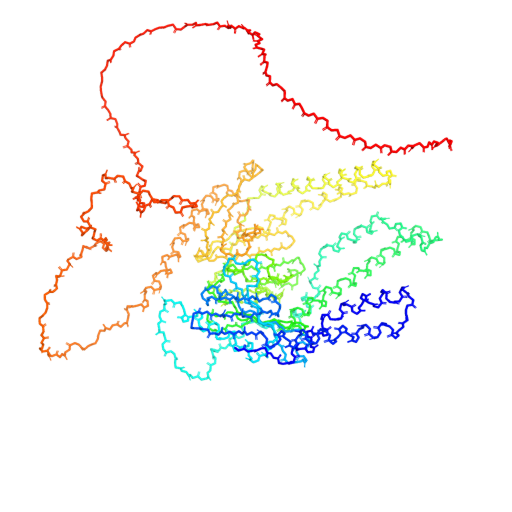EU A N 1
ATOM 4027 C CA . LEU A 1 522 ? -47.136 16.632 -19.432 1.00 48.66 522 LEU A CA 1
ATOM 4028 C C . LEU A 1 522 ? -48.341 17.446 -19.950 1.00 48.66 522 LEU A C 1
ATOM 4030 O O . LEU A 1 522 ? -48.327 18.674 -19.872 1.00 48.66 522 LEU A O 1
ATOM 4034 N N . SER A 1 523 ? -49.406 16.807 -20.454 1.00 43.91 523 SER A N 1
ATOM 4035 C CA . SER A 1 523 ? -50.573 17.509 -21.024 1.00 43.91 523 SER A CA 1
ATOM 4036 C C . SER A 1 523 ? -51.407 18.300 -20.003 1.00 43.91 523 SER A C 1
ATOM 4038 O O . SER A 1 523 ? -52.268 19.093 -20.385 1.00 43.91 523 SER A O 1
ATOM 4040 N N . THR A 1 524 ? -51.146 18.125 -18.703 1.00 38.72 524 THR A N 1
ATOM 4041 C CA . THR A 1 524 ? -51.867 18.803 -17.613 1.00 38.72 524 THR A CA 1
ATOM 4042 C C . THR A 1 524 ? -51.312 20.187 -17.255 1.00 38.72 524 THR A C 1
ATOM 4044 O O . THR A 1 524 ? -52.017 20.978 -16.625 1.00 38.72 524 THR A O 1
ATOM 4047 N N . THR A 1 525 ? -50.094 20.540 -17.684 1.00 44.47 525 THR A N 1
ATOM 4048 C CA . THR A 1 525 ? -49.533 21.890 -17.507 1.00 44.47 525 THR A CA 1
ATOM 4049 C C . THR A 1 525 ? -49.839 22.776 -18.711 1.00 44.47 525 THR A C 1
ATOM 4051 O O . THR A 1 525 ? -49.062 22.844 -19.659 1.00 44.47 525 THR A O 1
ATOM 4054 N N . GLY A 1 526 ? -50.964 23.496 -18.655 1.00 47.84 526 GLY A N 1
ATOM 4055 C CA . GLY A 1 526 ? -51.360 24.500 -19.650 1.00 47.84 526 GLY A CA 1
ATOM 4056 C C . GLY A 1 526 ? -50.511 25.775 -19.595 1.00 47.84 526 GLY A C 1
ATOM 4057 O O . GLY A 1 526 ? -51.029 26.840 -19.264 1.00 47.84 526 GLY A O 1
ATOM 4058 N N . ARG A 1 527 ? -49.209 25.659 -19.878 1.00 45.03 527 ARG A N 1
ATOM 4059 C CA . ARG A 1 527 ? -48.245 26.764 -19.928 1.00 45.03 527 ARG A CA 1
ATOM 4060 C C . ARG A 1 527 ? -47.681 26.882 -21.341 1.00 45.03 527 ARG A C 1
ATOM 4062 O O . ARG A 1 527 ? -47.291 25.877 -21.929 1.00 45.03 527 ARG A O 1
ATOM 4069 N N . ASP A 1 528 ? -47.629 28.101 -21.863 1.00 49.81 528 ASP A N 1
ATOM 4070 C CA . ASP A 1 528 ? -46.918 28.386 -23.107 1.00 49.81 528 ASP A CA 1
ATOM 4071 C C . ASP A 1 528 ? -45.409 28.465 -22.825 1.00 49.81 528 ASP A C 1
ATOM 4073 O O . ASP A 1 528 ? -44.981 29.072 -21.842 1.00 49.81 528 ASP A O 1
ATOM 4077 N N . TYR A 1 529 ? -44.613 27.810 -23.667 1.00 50.03 529 TYR A N 1
ATOM 4078 C CA . TYR A 1 529 ? -43.151 27.751 -23.558 1.00 50.03 529 TYR A CA 1
ATOM 4079 C C . TYR A 1 529 ? -42.441 28.731 -24.510 1.00 50.03 529 TYR A C 1
ATOM 4081 O O . TYR A 1 529 ? -41.220 28.684 -24.637 1.00 50.03 529 TYR A O 1
ATOM 4089 N N . SER A 1 530 ? -43.185 29.618 -25.181 1.00 51.97 530 SER A N 1
ATOM 4090 C CA . SER A 1 530 ? -42.628 30.715 -25.987 1.00 51.97 530 SER A CA 1
ATOM 4091 C C . SER A 1 530 ? -42.299 31.988 -25.192 1.00 51.97 530 SER A C 1
ATOM 4093 O O . SER A 1 530 ? -41.611 32.868 -25.713 1.00 51.97 530 SER A O 1
ATOM 4095 N N . GLU A 1 531 ? -42.734 32.089 -23.932 1.00 49.28 531 GLU A N 1
ATOM 4096 C CA . GLU A 1 531 ? -42.371 33.197 -23.040 1.00 49.28 531 GLU A CA 1
ATOM 4097 C C . GLU A 1 531 ? -41.007 32.958 -22.350 1.00 49.28 531 GLU A C 1
ATOM 4099 O O . GLU A 1 531 ? -40.743 31.849 -21.874 1.00 49.28 531 GLU A O 1
ATOM 4104 N N . PRO A 1 532 ? -40.126 33.976 -22.252 1.00 53.25 532 PRO A N 1
ATOM 4105 C CA . PRO A 1 532 ? -38.816 33.842 -21.613 1.00 53.25 532 PRO A CA 1
ATOM 4106 C C . PRO A 1 532 ? -38.913 33.678 -20.086 1.00 53.25 532 PRO A C 1
ATOM 4108 O O . PRO A 1 532 ? -39.817 34.205 -19.437 1.00 53.25 532 PRO A O 1
ATOM 4111 N N . ALA A 1 533 ? -37.944 32.974 -19.494 1.00 56.44 533 ALA A N 1
ATOM 4112 C CA . ALA A 1 533 ? -37.936 32.672 -18.064 1.00 56.44 533 ALA A CA 1
ATOM 4113 C C . ALA A 1 533 ? -37.814 33.930 -17.176 1.00 56.44 533 ALA A C 1
ATOM 4115 O O . ALA A 1 533 ? -36.931 34.767 -17.361 1.00 56.44 533 ALA A O 1
ATOM 4116 N N . GLU A 1 534 ? -38.677 34.025 -16.159 1.00 52.12 534 GLU A N 1
ATOM 4117 C CA . GLU A 1 534 ? -38.615 35.067 -15.130 1.00 52.12 534 GLU A CA 1
ATOM 4118 C C . GLU A 1 534 ? -37.383 34.855 -14.228 1.00 52.12 534 GLU A C 1
ATOM 4120 O O . GLU A 1 534 ? -37.259 33.834 -13.539 1.00 52.12 534 GLU A O 1
ATOM 4125 N N . ARG A 1 535 ? -36.477 35.838 -14.228 1.00 48.53 535 ARG A N 1
ATOM 4126 C CA . ARG A 1 535 ? -35.272 35.867 -13.394 1.00 48.53 535 ARG A CA 1
ATOM 4127 C C . ARG A 1 535 ? -35.580 36.442 -12.018 1.00 48.53 535 ARG A C 1
ATOM 4129 O O . ARG A 1 535 ? -36.064 37.568 -11.918 1.00 48.53 535 ARG A O 1
ATOM 4136 N N . VAL A 1 536 ? -35.240 35.704 -10.963 1.00 53.94 536 VAL A N 1
ATOM 4137 C CA . VAL A 1 536 ? -35.373 36.169 -9.577 1.00 53.94 536 VAL A CA 1
ATOM 4138 C C . VAL A 1 536 ? -33.984 36.444 -9.010 1.00 53.94 536 VAL A C 1
ATOM 4140 O O . VAL A 1 536 ? -33.113 35.574 -9.008 1.00 53.94 536 VAL A O 1
ATOM 4143 N N . ASP A 1 537 ? -33.777 37.667 -8.531 1.00 56.69 537 ASP A N 1
ATOM 4144 C CA . ASP A 1 537 ? -32.580 38.036 -7.779 1.00 56.69 537 ASP A CA 1
ATOM 4145 C C . ASP A 1 537 ? -32.725 37.582 -6.317 1.00 56.69 537 ASP A C 1
ATOM 4147 O O . ASP A 1 537 ? -33.761 37.811 -5.688 1.00 56.69 537 ASP A O 1
ATOM 4151 N N . THR A 1 538 ? -31.698 36.917 -5.785 1.00 57.22 538 THR A N 1
ATOM 4152 C CA . THR A 1 538 ? -31.652 36.459 -4.387 1.00 57.22 538 THR A CA 1
ATOM 4153 C C . THR A 1 538 ? -30.668 37.255 -3.522 1.00 57.22 538 THR A C 1
ATOM 4155 O O . THR A 1 538 ? -30.518 36.962 -2.339 1.00 57.22 538 THR A O 1
ATOM 4158 N N . GLY A 1 539 ? -30.027 38.289 -4.081 1.00 53.31 539 GLY A N 1
ATOM 4159 C CA . GLY A 1 539 ? -29.141 39.220 -3.374 1.00 53.31 539 GLY A CA 1
ATOM 4160 C C . GLY A 1 539 ? -27.667 38.806 -3.309 1.00 53.31 539 GLY A C 1
ATOM 4161 O O . GLY A 1 539 ? -26.824 39.647 -3.008 1.00 53.31 539 GLY A O 1
ATOM 4162 N N . GLU A 1 540 ? -27.342 37.549 -3.623 1.00 45.88 540 GLU A N 1
ATOM 4163 C CA . GLU A 1 540 ? -25.956 37.066 -3.779 1.00 45.88 540 GLU A CA 1
ATOM 4164 C C . GLU A 1 540 ? -25.689 36.534 -5.201 1.00 45.88 540 GLU A C 1
ATOM 4166 O O . GLU A 1 540 ? -24.576 36.641 -5.711 1.00 45.88 540 GLU A O 1
ATOM 4171 N N . TYR A 1 541 ? -26.724 36.022 -5.878 1.00 41.81 541 TYR A N 1
ATOM 4172 C CA . TYR A 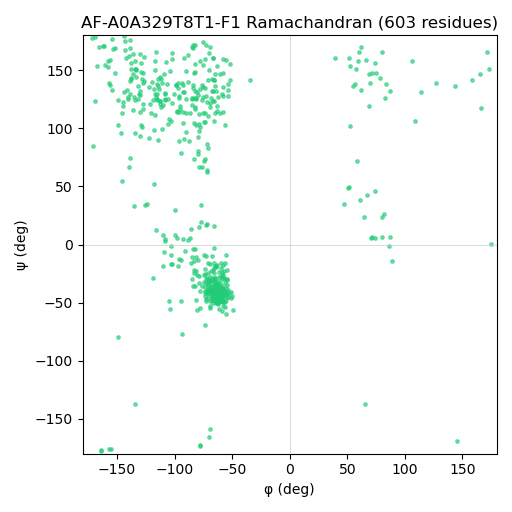1 541 ? -26.743 35.716 -7.312 1.00 41.81 541 TYR A CA 1
ATOM 4173 C C . TYR A 1 541 ? -28.192 35.610 -7.822 1.00 41.81 541 TYR A C 1
ATOM 4175 O O . TYR A 1 541 ? -29.122 35.304 -7.069 1.00 41.81 541 TYR A O 1
ATOM 4183 N N . ALA A 1 542 ? -28.393 35.860 -9.116 1.00 42.69 542 ALA A N 1
ATOM 4184 C CA . ALA A 1 542 ? -29.691 35.704 -9.768 1.00 42.69 542 ALA A CA 1
ATOM 4185 C C . ALA A 1 542 ? -29.882 34.273 -10.292 1.00 42.69 542 ALA A C 1
ATOM 4187 O O . ALA A 1 542 ? -28.954 33.683 -10.847 1.00 42.69 542 ALA A O 1
ATOM 4188 N N . VAL A 1 543 ? -31.094 33.732 -10.146 1.00 48.25 543 VAL A N 1
ATOM 4189 C CA . VAL A 1 543 ? -31.458 32.384 -10.606 1.00 48.25 543 VAL A CA 1
ATOM 4190 C C . VAL A 1 543 ? -32.747 32.459 -11.422 1.00 48.25 543 VAL A C 1
ATOM 4192 O O . VAL A 1 543 ? -33.729 33.083 -11.011 1.00 48.25 543 VAL A O 1
ATOM 4195 N N . ASP A 1 544 ? -32.751 31.815 -12.587 1.00 52.53 544 ASP A N 1
ATOM 4196 C CA . ASP A 1 544 ? -33.932 31.739 -13.444 1.00 52.53 544 ASP A CA 1
ATOM 4197 C C . ASP A 1 544 ? -34.911 30.711 -12.861 1.00 52.53 544 ASP A C 1
ATOM 4199 O O . ASP A 1 544 ? -34.556 29.562 -12.595 1.00 52.53 544 ASP A O 1
ATOM 4203 N N . ARG A 1 545 ? -36.153 31.139 -12.603 1.00 44.97 545 ARG A N 1
ATOM 4204 C CA . ARG A 1 545 ? -37.093 30.434 -11.708 1.00 44.97 545 ARG A CA 1
ATOM 4205 C C . ARG A 1 545 ? -37.545 29.059 -12.215 1.00 44.97 545 ARG A C 1
ATOM 4207 O O . ARG A 1 545 ? -38.021 28.242 -11.430 1.00 44.97 545 ARG A O 1
ATOM 4214 N N . PHE A 1 546 ? -37.414 28.832 -13.520 1.00 49.00 546 PHE A N 1
ATOM 4215 C CA . PHE A 1 546 ? -37.709 27.582 -14.217 1.00 49.00 546 PHE A CA 1
ATOM 4216 C C . PHE A 1 546 ? -36.718 27.431 -15.390 1.00 49.00 546 PHE A C 1
ATOM 4218 O O . PHE A 1 546 ? -36.959 28.025 -16.443 1.00 49.00 546 PHE A O 1
ATOM 4225 N N . PRO A 1 547 ? -35.596 26.703 -15.238 1.00 46.34 547 PRO A N 1
ATOM 4226 C CA . PRO A 1 547 ? -34.685 26.446 -16.352 1.00 46.34 547 PRO A CA 1
ATOM 4227 C C . PRO A 1 547 ? -35.343 25.533 -17.399 1.00 46.34 547 PRO A C 1
ATOM 4229 O O . PRO A 1 547 ? -36.086 24.612 -17.059 1.00 46.34 547 PRO A O 1
ATOM 4232 N N . SER A 1 548 ? -35.069 25.792 -18.678 1.00 45.69 548 SER A N 1
ATOM 4233 C CA . SER A 1 548 ? -35.591 25.028 -19.817 1.00 45.69 548 SER A CA 1
ATOM 4234 C C . SER A 1 548 ? -34.524 24.089 -20.389 1.00 45.69 548 SER A C 1
ATOM 4236 O O . SER A 1 548 ? -33.604 24.539 -21.076 1.00 45.69 548 SER A O 1
ATOM 4238 N N . ASP A 1 549 ? -34.651 22.787 -20.134 1.00 38.25 549 ASP A N 1
ATOM 4239 C CA . ASP A 1 549 ? -33.701 21.772 -20.603 1.00 38.25 549 ASP A CA 1
ATOM 4240 C C . ASP A 1 549 ? -33.960 21.328 -22.055 1.00 38.25 549 ASP A C 1
ATOM 4242 O O . ASP A 1 549 ? -35.001 20.735 -22.334 1.00 38.25 549 ASP A O 1
ATOM 4246 N N . ALA A 1 550 ? -32.985 21.555 -22.950 1.00 34.69 550 ALA A N 1
ATOM 4247 C CA . ALA A 1 550 ? -32.450 20.570 -23.919 1.00 34.69 550 ALA A CA 1
ATOM 4248 C C . ALA A 1 550 ? -31.595 21.236 -25.030 1.00 34.69 550 ALA A C 1
ATOM 4250 O O . ALA A 1 550 ? -32.136 21.965 -25.863 1.00 34.69 550 ALA A O 1
ATOM 4251 N N . PRO A 1 551 ? -30.285 20.935 -25.150 1.00 34.44 551 PRO A N 1
ATOM 4252 C CA . PRO A 1 551 ? -29.497 21.317 -26.322 1.00 34.44 551 PRO A CA 1
ATOM 4253 C C . PRO A 1 551 ? -29.685 20.303 -27.467 1.00 34.44 551 PRO A C 1
ATOM 4255 O O . PRO A 1 551 ? -29.121 19.209 -27.445 1.00 34.44 551 PRO A O 1
ATOM 4258 N N . VAL A 1 552 ? -30.457 20.667 -28.496 1.00 35.28 552 VAL A N 1
ATOM 4259 C CA . VAL A 1 552 ? -30.623 19.849 -29.715 1.00 35.28 552 VAL A CA 1
ATOM 4260 C C . VAL A 1 552 ? -29.561 20.236 -30.760 1.00 35.28 552 VAL A C 1
ATOM 4262 O O . VAL A 1 552 ? -29.476 21.410 -31.123 1.00 35.28 552 VAL A O 1
ATOM 4265 N N . PRO A 1 553 ? -28.756 19.293 -31.291 1.00 32.62 553 PRO A N 1
ATOM 4266 C CA . PRO A 1 553 ? -27.767 19.603 -32.320 1.00 32.62 553 PRO A CA 1
ATOM 4267 C C . PRO A 1 553 ? -28.441 19.822 -33.682 1.00 32.62 553 PRO A C 1
ATOM 4269 O O . PRO A 1 553 ? -28.969 18.887 -34.287 1.00 32.62 553 PRO A O 1
ATOM 4272 N N . HIS A 1 554 ? -28.399 21.055 -34.193 1.00 32.62 554 HIS A N 1
ATOM 4273 C CA . HIS A 1 554 ? -28.914 21.362 -35.527 1.00 32.62 554 HIS A CA 1
ATOM 4274 C C . HIS A 1 554 ? -28.077 20.705 -36.633 1.00 32.62 554 HIS A C 1
ATOM 4276 O O . HIS A 1 554 ? -26.854 20.827 -36.683 1.00 32.62 554 HIS A O 1
ATOM 4282 N N . ARG A 1 555 ? -28.779 20.054 -37.563 1.00 28.33 555 ARG A N 1
ATOM 4283 C CA . ARG A 1 555 ? -28.254 19.485 -38.806 1.00 28.33 555 ARG A CA 1
ATOM 4284 C C . ARG A 1 555 ? -29.007 20.137 -39.960 1.00 28.33 555 ARG A C 1
ATOM 4286 O O . ARG A 1 555 ? -30.230 20.031 -40.007 1.00 28.33 555 ARG A O 1
ATOM 4293 N N . SER A 1 556 ? -28.303 20.806 -40.865 1.00 30.95 556 SER A N 1
ATOM 4294 C CA . SER A 1 556 ? -28.885 21.438 -42.053 1.00 30.95 556 SER A CA 1
ATOM 4295 C C . SER A 1 556 ? -28.359 20.770 -43.320 1.00 30.95 556 SER A C 1
ATOM 4297 O O . SER A 1 556 ? -27.153 20.670 -43.535 1.00 30.95 556 SER A O 1
ATOM 4299 N N . GLU A 1 557 ? -29.280 20.300 -44.160 1.00 30.70 557 GLU A N 1
ATOM 4300 C CA . GLU A 1 557 ? -28.982 19.824 -45.510 1.00 30.70 557 GLU A CA 1
ATOM 4301 C C . GLU A 1 557 ? -29.376 20.872 -46.562 1.00 30.70 557 GLU A C 1
ATOM 4303 O O . GLU A 1 557 ? -30.156 21.788 -46.316 1.00 30.70 557 GLU A O 1
ATOM 4308 N N . MET A 1 558 ? -28.769 20.709 -47.733 1.00 31.12 558 MET A N 1
ATOM 4309 C CA . MET A 1 558 ? -28.836 21.515 -48.954 1.00 31.12 558 MET A CA 1
ATOM 4310 C C . MET A 1 558 ? -30.183 22.186 -49.305 1.00 31.12 558 MET A C 1
ATOM 4312 O O . MET A 1 558 ? -31.202 21.509 -49.429 1.00 31.12 558 MET A O 1
ATOM 4316 N N . GLY A 1 559 ? -30.093 23.416 -49.830 1.00 28.19 559 GLY A N 1
ATOM 4317 C CA . GLY A 1 559 ? -30.188 23.542 -51.294 1.00 28.19 559 GLY A CA 1
ATOM 4318 C C . GLY A 1 559 ? -30.912 24.759 -51.888 1.00 28.19 559 GLY A C 1
ATOM 4319 O O . GLY A 1 559 ? -32.058 25.015 -51.535 1.00 28.19 559 GLY A O 1
ATOM 4320 N N . ARG A 1 560 ? -30.278 25.320 -52.938 1.00 29.66 560 ARG A N 1
ATOM 4321 C CA . ARG A 1 560 ? -30.844 26.159 -54.026 1.00 29.66 560 ARG A CA 1
ATOM 4322 C C . ARG A 1 560 ? -31.204 27.618 -53.669 1.00 29.66 560 ARG A C 1
ATOM 4324 O O . ARG A 1 560 ? -31.582 27.888 -52.537 1.00 29.66 560 ARG A O 1
ATOM 4331 N N . ASP A 1 561 ? -31.092 28.591 -54.582 1.00 31.36 561 ASP A N 1
ATOM 4332 C CA . ASP A 1 561 ? -30.566 28.574 -55.972 1.00 31.36 561 ASP A CA 1
ATOM 4333 C C . ASP A 1 561 ? -30.049 29.973 -56.411 1.00 31.36 561 ASP A C 1
ATOM 4335 O O . ASP A 1 561 ? -30.196 30.936 -55.665 1.00 31.36 561 ASP A O 1
ATOM 4339 N N . ASP A 1 562 ? -29.494 30.030 -57.633 1.00 31.19 562 ASP A N 1
ATOM 4340 C CA . ASP A 1 562 ? -29.378 31.183 -58.559 1.00 31.19 562 ASP A CA 1
ATOM 4341 C C . ASP A 1 562 ? -28.462 32.408 -58.261 1.00 31.19 562 ASP A C 1
ATOM 4343 O O . ASP A 1 562 ? -28.740 33.211 -57.380 1.00 31.19 562 ASP A O 1
ATOM 4347 N N . THR A 1 563 ? -27.484 32.614 -59.177 1.00 30.05 563 THR A N 1
ATOM 4348 C CA . THR A 1 563 ? -27.008 33.893 -59.810 1.00 30.05 563 THR A CA 1
ATOM 4349 C C . THR A 1 563 ? -26.496 35.074 -58.946 1.00 30.05 563 THR A C 1
ATOM 4351 O O . THR A 1 563 ? -26.949 35.282 -57.832 1.00 30.05 563 THR A O 1
ATOM 4354 N N . GLU A 1 564 ? -25.574 35.947 -59.384 1.00 30.56 564 GLU A N 1
ATOM 4355 C CA . GLU A 1 564 ? -24.828 36.157 -60.651 1.00 30.56 564 GLU A CA 1
ATOM 4356 C C . GLU A 1 564 ? -23.534 36.963 -60.340 1.00 30.56 564 GLU A C 1
ATOM 4358 O O . GLU A 1 564 ? -23.527 37.667 -59.335 1.00 30.56 564 GLU A O 1
ATOM 4363 N N . ASP A 1 565 ? -22.505 36.883 -61.205 1.00 31.67 565 ASP A N 1
ATOM 4364 C CA . ASP A 1 565 ? -21.309 37.765 -61.345 1.00 31.67 565 ASP A CA 1
ATOM 4365 C C . ASP A 1 565 ? -20.415 38.094 -60.103 1.00 31.67 565 ASP A C 1
ATOM 4367 O O . ASP A 1 565 ? -20.840 38.077 -58.955 1.00 31.67 565 ASP A O 1
ATOM 4371 N N . GLY A 1 566 ? -19.116 38.414 -60.218 1.00 29.73 566 GLY A N 1
ATOM 4372 C CA . GLY A 1 566 ? -18.178 38.409 -61.355 1.00 29.73 566 GLY A CA 1
ATOM 4373 C C . GLY A 1 566 ? -16.971 39.344 -61.097 1.00 29.73 566 GLY A C 1
ATOM 4374 O O . GLY A 1 566 ? -17.192 40.427 -60.569 1.00 29.73 566 GLY A O 1
ATOM 4375 N N . GLU A 1 567 ? -15.746 38.946 -61.508 1.00 30.59 567 GLU A N 1
ATOM 4376 C CA . GLU A 1 567 ? -14.520 39.797 -61.636 1.00 30.59 567 GLU A CA 1
ATOM 4377 C C . GLU A 1 567 ? -14.002 40.488 -60.327 1.00 30.59 567 GLU A C 1
ATOM 4379 O O . GLU A 1 567 ? -14.698 40.534 -59.319 1.00 30.59 567 GLU A O 1
ATOM 4384 N N . ASP A 1 568 ? -12.790 41.054 -60.190 1.00 31.11 568 ASP A N 1
ATOM 4385 C CA . ASP A 1 568 ? -11.418 40.677 -60.617 1.00 31.11 568 ASP A CA 1
ATOM 4386 C C . ASP A 1 568 ? -10.391 41.402 -59.683 1.00 31.11 568 ASP A C 1
ATOM 4388 O O . ASP A 1 568 ? -10.802 42.131 -58.780 1.00 31.11 568 ASP A O 1
ATOM 4392 N N . THR A 1 569 ? -9.071 41.280 -59.932 1.00 32.16 569 THR A N 1
ATOM 4393 C CA . THR A 1 569 ? -7.922 41.987 -59.272 1.00 32.16 569 THR A CA 1
ATOM 4394 C C . THR A 1 569 ? -7.623 41.601 -57.805 1.00 32.16 569 THR A C 1
ATOM 4396 O O . THR A 1 569 ? -8.528 41.282 -57.045 1.00 32.16 569 THR A O 1
ATOM 4399 N N . GLU A 1 570 ? -6.385 41.433 -57.308 1.00 31.67 570 GLU A N 1
ATOM 4400 C CA . GLU A 1 570 ? -5.031 42.014 -57.530 1.00 31.67 570 GLU A CA 1
ATOM 4401 C C . GLU A 1 570 ? -4.721 43.329 -56.777 1.00 31.67 570 GLU A C 1
ATOM 4403 O O . GLU A 1 570 ? -5.520 44.258 -56.787 1.00 31.67 570 GLU A O 1
ATOM 4408 N N . ASN A 1 571 ? -3.490 43.404 -56.229 1.00 31.56 571 ASN A N 1
ATOM 4409 C CA . ASN A 1 571 ? -2.819 44.572 -55.614 1.00 31.56 571 ASN A CA 1
ATOM 4410 C C . ASN A 1 571 ? -3.406 45.149 -54.290 1.00 31.56 571 ASN A C 1
ATOM 4412 O O . ASN A 1 571 ? -4.570 44.932 -53.977 1.00 31.56 571 ASN A O 1
ATOM 4416 N N . SER A 1 572 ? -2.663 45.897 -53.450 1.00 30.97 572 SER A N 1
ATOM 4417 C CA . SER A 1 572 ? -1.198 45.985 -53.204 1.00 30.97 572 SER A CA 1
ATOM 4418 C C . SER A 1 572 ? -0.873 46.824 -51.944 1.00 30.97 572 SER A C 1
ATOM 4420 O O . SER A 1 572 ? -1.767 47.409 -51.344 1.00 30.97 572 SER A O 1
ATOM 4422 N N . GLU A 1 573 ? 0.433 46.916 -51.646 1.00 32.34 573 GLU A N 1
ATOM 4423 C CA . GLU A 1 573 ? 1.148 48.010 -50.952 1.00 32.34 573 GLU A CA 1
ATOM 4424 C C . GLU A 1 573 ? 1.245 48.024 -49.414 1.00 32.34 573 GLU A C 1
ATOM 4426 O O . GLU A 1 573 ? 0.280 47.863 -48.672 1.00 32.34 573 GLU A O 1
ATOM 4431 N N . ASP A 1 574 ? 2.485 48.259 -48.971 1.00 41.97 574 ASP A N 1
ATOM 4432 C CA . ASP A 1 574 ? 2.885 48.614 -47.612 1.00 41.97 574 ASP A CA 1
ATOM 4433 C C . ASP A 1 574 ? 2.601 50.104 -47.324 1.00 41.97 574 ASP A C 1
ATOM 4435 O O . ASP A 1 574 ? 2.572 50.935 -48.235 1.00 41.97 574 ASP A O 1
ATOM 4439 N N . GLY A 1 575 ? 2.473 50.466 -46.046 1.00 30.69 575 GLY A N 1
ATOM 4440 C CA . GLY A 1 575 ? 2.393 51.854 -45.580 1.00 30.69 575 GLY A CA 1
ATOM 4441 C C . GLY A 1 575 ? 2.885 51.957 -44.137 1.00 30.69 575 GLY A C 1
ATOM 4442 O O . GLY A 1 575 ? 2.515 51.122 -43.314 1.00 30.69 575 GLY A O 1
ATOM 4443 N N . ASP A 1 576 ? 3.740 52.941 -43.858 1.00 39.03 576 ASP A N 1
ATOM 4444 C CA . ASP A 1 576 ? 4.540 53.039 -42.626 1.00 39.03 576 ASP A CA 1
ATOM 4445 C C . ASP A 1 576 ? 4.181 54.281 -41.781 1.00 39.03 576 ASP A C 1
ATOM 4447 O O . ASP A 1 576 ? 3.554 55.209 -42.292 1.00 39.03 576 ASP A O 1
ATOM 4451 N N . ASP A 1 577 ? 4.636 54.280 -40.523 1.00 41.56 577 ASP A N 1
ATOM 4452 C CA . ASP A 1 577 ? 4.721 55.391 -39.548 1.00 41.56 577 ASP A CA 1
ATOM 4453 C C . ASP A 1 577 ? 3.473 56.229 -39.161 1.00 41.56 577 ASP A C 1
ATOM 4455 O O . ASP A 1 577 ? 2.736 56.781 -39.979 1.00 41.56 577 ASP A O 1
ATOM 4459 N N . THR A 1 578 ? 3.327 56.489 -37.850 1.00 35.12 578 THR A N 1
ATOM 4460 C CA . THR A 1 578 ? 2.800 57.767 -37.308 1.00 35.12 578 THR A CA 1
ATOM 4461 C C . THR A 1 578 ? 3.291 57.996 -35.863 1.00 35.12 578 THR A C 1
ATOM 4463 O O . THR A 1 578 ? 3.293 57.061 -35.064 1.00 35.12 578 THR A O 1
ATOM 4466 N N . GLU A 1 579 ? 3.694 59.228 -35.523 1.00 37.19 579 GLU A N 1
ATOM 4467 C CA . GLU A 1 579 ? 4.259 59.641 -34.216 1.00 37.19 579 GLU A CA 1
ATOM 4468 C C . GLU A 1 579 ? 3.248 60.384 -33.297 1.00 37.19 579 GLU A C 1
ATOM 4470 O O . GLU A 1 579 ? 2.246 60.903 -33.783 1.00 37.19 579 GLU A O 1
ATOM 4475 N N . ASP A 1 580 ? 3.602 60.486 -32.000 1.00 37.94 580 ASP A N 1
ATOM 4476 C CA . ASP A 1 580 ? 3.238 61.503 -30.974 1.00 37.94 580 ASP A CA 1
ATOM 4477 C C . ASP A 1 580 ? 1.763 61.778 -30.560 1.00 37.94 580 ASP A C 1
ATOM 4479 O O . ASP A 1 580 ? 0.815 61.497 -31.290 1.00 37.94 580 ASP A O 1
ATOM 4483 N N . GLY A 1 581 ? 1.544 62.344 -29.346 1.00 33.06 581 GLY A N 1
ATOM 4484 C CA . GLY A 1 581 ? 0.173 62.722 -28.919 1.00 33.06 581 GLY A CA 1
ATOM 4485 C C . GLY A 1 581 ? -0.198 63.260 -27.509 1.00 33.06 581 GLY A C 1
ATOM 4486 O O . GLY A 1 581 ? -1.378 63.537 -27.346 1.00 33.06 581 GLY A O 1
ATOM 4487 N N . ASP A 1 582 ? 0.722 63.442 -26.548 1.00 36.62 582 ASP A N 1
ATOM 4488 C CA . ASP A 1 582 ? 0.654 64.400 -25.395 1.00 36.62 582 ASP A CA 1
ATOM 4489 C C . ASP A 1 582 ? -0.439 64.381 -24.256 1.00 36.62 582 ASP A C 1
ATOM 4491 O O . ASP A 1 582 ? -1.460 63.700 -24.316 1.00 36.62 582 ASP A O 1
ATOM 4495 N N . ASP A 1 583 ? -0.149 65.210 -23.226 1.00 37.91 583 ASP A N 1
ATOM 4496 C CA . ASP A 1 583 ? -0.993 66.001 -22.277 1.00 37.91 583 ASP A CA 1
ATOM 4497 C C . ASP A 1 583 ? -1.685 65.479 -20.968 1.00 37.91 583 ASP A C 1
ATOM 4499 O O . ASP A 1 583 ? -2.577 64.637 -20.997 1.00 37.91 583 ASP A O 1
ATOM 4503 N N . THR A 1 584 ? -1.374 66.206 -19.856 1.00 37.62 584 THR A N 1
ATOM 4504 C CA . THR A 1 584 ? -2.143 66.621 -18.615 1.00 37.62 584 THR A CA 1
ATOM 4505 C C . THR A 1 584 ? -2.922 65.594 -17.741 1.00 37.62 584 THR A C 1
ATOM 4507 O O . THR A 1 584 ? -3.257 64.514 -18.208 1.00 37.62 584 THR A O 1
ATOM 4510 N N . GLU A 1 585 ? -3.305 65.781 -16.454 1.00 38.88 585 GLU A N 1
ATOM 4511 C CA . GLU A 1 585 ? -3.032 66.656 -15.258 1.00 38.88 585 GLU A CA 1
ATOM 4512 C C . GLU A 1 585 ? -3.603 65.888 -14.006 1.00 38.88 585 GLU A C 1
ATOM 4514 O O . GLU A 1 585 ? -4.265 64.866 -14.202 1.00 38.88 585 GLU A O 1
ATOM 4519 N N . ASP A 1 586 ? -3.447 66.189 -12.701 1.00 37.06 586 ASP A N 1
ATOM 4520 C CA . ASP A 1 586 ? -2.875 67.298 -11.886 1.00 37.06 586 ASP A CA 1
ATOM 4521 C C . ASP A 1 586 ? -1.995 66.678 -10.729 1.00 37.06 586 ASP A C 1
ATOM 4523 O O . ASP A 1 586 ? -1.283 65.720 -11.036 1.00 37.06 586 ASP A O 1
ATOM 4527 N N . GLY A 1 587 ? -1.895 67.004 -9.416 1.00 32.38 587 GLY A N 1
ATOM 4528 C CA . GLY A 1 587 ? -2.486 67.963 -8.439 1.00 32.38 587 GLY A CA 1
ATOM 4529 C C . GLY A 1 587 ? -3.054 67.261 -7.171 1.00 32.38 587 GLY A C 1
ATOM 4530 O O . GLY A 1 587 ? -3.695 66.222 -7.317 1.00 32.38 587 GLY A O 1
ATOM 4531 N N . ASP A 1 588 ? -2.924 67.711 -5.905 1.00 40.16 588 ASP A N 1
ATOM 4532 C CA . ASP A 1 588 ? -2.050 68.701 -5.218 1.00 40.16 588 ASP A CA 1
ATOM 4533 C C . ASP A 1 588 ? -2.120 68.477 -3.659 1.00 40.16 588 ASP A C 1
ATOM 4535 O O . ASP A 1 588 ? -2.849 67.584 -3.220 1.00 40.16 588 ASP A O 1
ATOM 4539 N N . ASP A 1 589 ? -1.427 69.302 -2.846 1.00 39.16 589 ASP A N 1
ATOM 4540 C CA . ASP A 1 589 ? -1.585 69.565 -1.382 1.00 39.16 589 ASP A CA 1
ATOM 4541 C C . ASP A 1 589 ? -1.227 68.472 -0.324 1.00 39.16 589 ASP A C 1
ATOM 4543 O O . ASP A 1 589 ? -1.522 67.291 -0.497 1.00 39.16 589 ASP A O 1
ATOM 4547 N N . THR A 1 590 ? -0.726 68.766 0.898 1.00 37.31 590 THR A N 1
ATOM 4548 C CA . THR A 1 590 ? 0.271 69.738 1.458 1.00 37.31 590 THR A CA 1
ATOM 4549 C C . THR A 1 590 ? 0.606 69.331 2.926 1.00 37.31 590 THR A C 1
ATOM 4551 O O . THR A 1 590 ? -0.239 68.699 3.547 1.00 37.31 590 THR A O 1
ATOM 4554 N N . GLU A 1 591 ? 1.809 69.690 3.440 1.00 38.41 591 GLU A N 1
ATOM 4555 C CA . GLU A 1 591 ? 2.233 70.073 4.839 1.00 38.41 591 GLU A CA 1
ATOM 4556 C C . GLU A 1 591 ? 1.659 69.319 6.101 1.00 38.41 591 GLU A C 1
ATOM 4558 O O . GLU A 1 591 ? 0.630 68.664 6.054 1.00 38.41 591 GLU A O 1
ATOM 4563 N N . ASP A 1 592 ? 2.194 69.288 7.338 1.00 37.75 592 ASP A N 1
ATOM 4564 C CA . ASP A 1 592 ? 3.391 69.753 8.090 1.00 37.75 592 ASP A CA 1
ATOM 4565 C C . ASP A 1 592 ? 3.458 68.884 9.404 1.00 37.75 592 ASP A C 1
ATOM 4567 O O . ASP A 1 592 ? 2.478 68.198 9.703 1.00 37.75 592 ASP A O 1
ATOM 4571 N N . SER A 1 593 ? 4.453 68.824 10.311 1.00 36.16 593 SER A N 1
ATOM 4572 C CA . SER A 1 593 ? 5.852 69.295 10.421 1.00 36.16 593 SER A CA 1
ATOM 4573 C C . SER A 1 593 ? 6.578 68.550 11.581 1.00 36.16 593 SER A C 1
ATOM 4575 O O . SER A 1 593 ? 5.949 67.736 12.251 1.00 36.16 593 SER A O 1
ATOM 4577 N N . GLU A 1 594 ? 7.848 68.909 11.859 1.00 36.22 594 GLU A N 1
ATOM 4578 C CA . GLU A 1 594 ? 8.641 68.693 13.109 1.00 36.22 594 GLU A CA 1
ATOM 4579 C C . GLU A 1 594 ? 8.851 67.245 13.665 1.00 36.22 594 GLU A C 1
ATOM 4581 O O . GLU A 1 594 ? 7.937 66.437 13.772 1.00 36.22 594 GLU A O 1
ATOM 4586 N N . GLY A 1 595 ? 10.042 66.839 14.144 1.00 32.16 595 GLY A N 1
ATOM 4587 C CA . GLY A 1 595 ? 11.364 67.489 14.117 1.00 32.16 595 GLY A CA 1
ATOM 4588 C C . GLY A 1 595 ? 12.404 66.856 15.078 1.00 32.16 595 GLY A C 1
ATOM 4589 O O . GLY A 1 595 ? 12.040 66.426 16.169 1.00 32.16 595 GLY A O 1
ATOM 4590 N N . GLY A 1 596 ? 13.689 66.868 14.680 1.00 34.25 596 GLY A N 1
ATOM 4591 C CA . GLY A 1 596 ? 14.896 66.692 15.525 1.00 34.25 596 GLY A CA 1
ATOM 4592 C C . GLY A 1 596 ? 15.244 65.282 16.065 1.00 34.25 596 GLY A C 1
ATOM 4593 O O . GLY A 1 596 ? 14.372 64.435 16.235 1.00 34.25 596 GLY A O 1
ATOM 4594 N N . ASP A 1 597 ? 16.506 64.971 16.400 1.00 37.50 597 ASP A N 1
ATOM 4595 C CA . ASP A 1 597 ? 17.780 65.644 16.052 1.00 37.50 597 ASP A CA 1
ATOM 4596 C C . ASP A 1 597 ? 19.010 64.738 16.351 1.00 37.50 597 ASP A C 1
ATOM 4598 O O . ASP A 1 597 ? 18.851 63.718 17.022 1.00 37.50 597 ASP A O 1
ATOM 4602 N N . ASP A 1 598 ? 20.204 65.155 15.890 1.00 40.00 598 ASP A N 1
ATOM 4603 C CA . ASP A 1 598 ? 21.572 64.612 16.139 1.00 40.00 598 ASP A CA 1
ATOM 4604 C C . ASP A 1 598 ? 21.879 63.147 15.676 1.00 40.00 598 ASP A C 1
ATOM 4606 O O . ASP A 1 598 ? 21.067 62.240 15.834 1.00 40.00 598 ASP A O 1
ATOM 4610 N N . ALA A 1 599 ? 22.980 62.786 14.982 1.00 39.03 599 ALA A N 1
ATOM 4611 C CA . ALA A 1 599 ? 24.424 63.142 15.033 1.00 39.03 599 ALA A CA 1
ATOM 4612 C C . ALA A 1 599 ? 25.199 62.413 16.173 1.00 39.03 599 ALA A C 1
ATOM 4614 O O . ALA A 1 599 ? 24.629 62.170 17.231 1.00 39.03 599 ALA A O 1
ATOM 4615 N N . ASP A 1 600 ? 26.467 61.974 16.067 1.00 39.31 600 ASP A N 1
ATOM 4616 C CA . ASP A 1 600 ? 27.536 62.032 15.037 1.00 39.31 600 ASP A CA 1
ATOM 4617 C C . ASP A 1 600 ? 28.525 60.833 15.246 1.00 39.31 600 ASP A C 1
ATOM 4619 O O . ASP A 1 600 ? 28.329 60.052 16.178 1.00 39.31 600 ASP A O 1
ATOM 4623 N N . ASP A 1 601 ? 29.619 60.750 14.466 1.00 44.06 601 ASP A N 1
ATOM 4624 C CA . ASP A 1 601 ? 30.838 59.918 14.672 1.00 44.06 601 ASP A CA 1
ATOM 4625 C C . ASP A 1 601 ? 30.671 58.378 14.453 1.00 44.06 601 ASP A C 1
ATOM 4627 O O . ASP A 1 601 ? 29.607 57.801 14.657 1.00 44.06 601 ASP A O 1
ATOM 4631 N N . GLY A 1 602 ? 31.660 57.597 13.988 1.00 33.12 602 GLY A N 1
ATOM 4632 C CA . GLY A 1 602 ? 33.055 57.910 13.666 1.00 33.12 602 GLY A CA 1
ATOM 4633 C C . GLY A 1 602 ? 33.820 56.765 12.972 1.00 33.12 602 GLY A C 1
ATOM 4634 O O . GLY A 1 602 ? 33.302 55.671 12.750 1.00 33.12 602 GLY A O 1
ATOM 4635 N N . SER A 1 603 ? 35.082 57.032 12.623 1.00 42.91 603 SER A N 1
ATOM 4636 C CA . SER A 1 603 ? 36.080 56.085 12.071 1.00 42.91 603 SER A CA 1
ATOM 4637 C C . SER A 1 603 ? 36.562 55.032 13.110 1.00 42.91 603 SER A C 1
ATOM 4639 O O . SER A 1 603 ? 36.277 55.191 14.288 1.00 42.91 603 SER A O 1
ATOM 4641 N N . GLU A 1 604 ? 37.305 53.948 12.829 1.00 42.81 604 GLU A N 1
ATOM 4642 C CA . GLU A 1 604 ? 38.340 53.648 11.817 1.00 42.81 604 GLU A CA 1
ATOM 4643 C C . GLU A 1 604 ? 38.436 52.130 11.475 1.00 42.81 604 GLU A C 1
ATOM 4645 O O . GLU A 1 604 ? 37.965 51.299 12.243 1.00 42.81 604 GLU A O 1
ATOM 4650 N N . ARG A 1 605 ? 39.179 51.819 10.391 1.00 42.84 605 ARG A N 1
ATOM 4651 C CA . ARG A 1 605 ? 40.100 50.662 10.183 1.00 42.84 605 ARG A CA 1
ATOM 4652 C C . ARG A 1 605 ? 39.626 49.224 10.463 1.00 42.84 605 ARG A C 1
ATOM 4654 O O . ARG A 1 605 ? 39.803 48.737 11.600 1.00 42.84 605 ARG A O 1
#

Mean predicted aligned error: 16.79 Å

Secondary structure (DSSP, 8-state):
----TTHHHHHHHHHHHHHHHHHHHHHHHS--HHHHHHHHHHHHHHHHHHHHHHHHHH-EEEE-SSEEEEEB-SSS-B--EEEGGGEEEEEEEEEHHHHHTT-EEEEEEETT-SS-SEEEEEE-HHHHHHHHHHHHHHHHHTSSS--------S-----EEEEE--HHHHHHHHHH---THHHHHHHHHHTT--GGGTTT-TT--HHHHHHHHHHHHHHHHHHHHHHHHHHHHHHHTT-EEEE-SSEEEEEE-SSEEEEEEEEGGGEEEEEEEE-HHHHHHTEEEEEEEEBT--TTSS-SS-S-EEEEEEEHHHHHHHHHHHS-------B---TTHHHHHHHHHHHHHHHHHHHHHHHHHHHT----TTGGGGGGGGHHHHHHHHHHT-EEEE-SSEEEEEEESSSEEEEEEEGGGEEEEEE---HHHHTTTEEEEEEEESBTTGGGT-SEEEEEEEHHHHHHHHHHHHHHHHHHHHHHHHHHHTTSSS-----------------------TT-------TT----SSSPPPEEE-SS-EEESS-----------------------------------------------------------

Nearest PDB structures (foldseek):
  7lc1-assembly2_D  TM=5.950E-01  e=2.543E-01  Homo sapiens
  6vbv-assembly1_5  TM=3.382E-01  e=1.349E-01  Bos taurus

Foldseek 3Di:
DFFDPLVLLVQLCVVLVVVLVVLVVVCVVVVVDDVVSVVVSVVSSVVSSVQSVQQRVQWDWDDDLFWIWTWGDRPDIDIDTHGLLFWQWWKKKAFPVSVVSQFIKIFTAGFPDQARRDIRGHHGPVVSVVVRVSSVVSSVVPDPDDDDPDDPDPDFFPKAFLDWQDPVQLLVQLQVQDDPVLVVLLVCLVQVVCPVCCVVVVPDDSVRSSVCSNVVSVVVRVVVSNVSSVVRSFFAPGWTWIDRDQWIWIWGGNRMIMIIIDGLVFFFKWKWKDFQVCVVVQKIKIWTFGFRHAPCRDDPDDPTPMRSMDGPVSSVSSVCVSPNWDDFDWDFADPVCLVVQLVVVVVVLVVQLVVLVVCCVVVVPPGPSCVSVVCNVVSNVQSVQQRVQWTWGDTLQWIWTWGDRRMIMIMIGGLLFFPDWDKAADPSLVVVQWIKIFRDGSTNCVVVVRGRMRPTHHNVVSVVVRVVSVVSNVVVVVVVVCVVVVVVPPDDDDDPDDDDDDDDDDDDDDDDDPPPDDDDDPVPPPDDPPDDFDWDDPPVDIDGPDDDDDDDDDDDDDDDDDDDDDDDDDDDDDDDDDDDDDDDDDYDDDDDDDDDDDDDDDDDD

Sequence (605 aa):
MKLAPQSIPYRALQKVAGIVVVLFFVVNDSGWGFPAAAGAVGAILLVAGAYELAYYRRFEYELTDDTLDIRSGVISRREREIPYRRIQNVDVSRSVIQRAIGVAAVDLETAGGSSTEGSIRFVTPEQATRLQREVQRRKSASSPAEGSDAPAGSTGPVEEDLFAISPRELALVGALSFDGRLIGLLVFAGSGSVPVLSGFLPDASALALSAVAVVAVGALFLVSWAIGAAVSFSNYYGFRLSRAGDELRYERGLFRRYSGSIPTEKVQTLTVSDNPAKRALGYATLSIETAGYAPGQGGEYGSEAAVPIARVGRVYELAHEIESFGEPSFRRPPRRIRWRYAVRYALVVAVLVGVAFAIDWYVTADLPWYAPTALLLAVPPAAHLKWKHRGYWLGEDHLATRNGFWSRSVRVVPYYRIQNVIDSRTVFQRRWSVATVIADTAGTGSLVGSDAAAVDFDVDEVVELEAALGDRLQQAIRDRRESTTSFEWFDDSRDADREGDHGKTDEKRVDVPDDGVVRPDLSTTGRDYSEPAERVDTGEYAVDRFPSDAPVPHRSEMGRDDTEDGEDTENSEDGDDTEDGDDTEDGDDTEDSEGGDDADDGSER

Solvent-accessible surface area (backbone atoms only — not comparable to full-atom values): 35394 Å² total; per-residue (Å²): 86,72,61,38,78,67,40,32,68,53,53,23,50,60,62,42,54,62,51,48,56,53,46,51,55,53,37,66,70,70,66,67,43,70,70,52,46,52,51,51,51,50,52,51,48,50,54,37,39,53,49,34,48,47,31,60,74,49,32,35,41,45,79,55,92,63,31,43,34,41,38,34,48,72,82,70,72,46,76,44,79,42,44,33,83,43,50,63,44,56,38,37,43,34,37,56,65,34,59,74,62,57,30,24,29,36,42,31,29,33,69,92,49,84,51,71,77,42,67,56,64,31,26,32,59,70,57,41,57,46,49,46,54,50,50,52,52,40,25,59,70,67,44,101,65,81,93,73,88,72,76,99,61,100,66,77,66,76,68,43,76,77,41,70,62,48,76,67,40,41,52,46,37,12,75,67,46,72,71,71,72,57,54,56,56,53,49,47,55,70,68,68,69,54,71,77,54,47,84,79,41,78,89,53,51,70,68,56,50,50,52,51,48,53,51,54,47,52,48,51,48,52,52,51,46,51,50,42,14,51,51,44,31,32,56,49,30,77,27,34,36,28,35,48,72,67,26,42,36,37,37,28,18,62,57,46,33,39,40,39,59,42,50,55,90,38,59,39,34,44,35,43,33,28,38,62,68,37,52,74,74,50,26,27,24,39,34,38,36,35,47,62,62,51,84,81,61,35,64,104,68,50,81,46,69,54,48,76,47,39,45,46,65,62,46,49,54,51,45,39,73,75,51,84,65,73,87,82,71,60,45,63,47,55,79,72,54,31,54,60,42,26,53,55,46,45,51,52,39,52,51,52,23,52,51,36,40,53,48,27,72,73,65,71,63,87,54,72,28,66,59,50,56,63,53,57,73,51,24,61,61,49,14,46,43,38,48,68,42,30,19,35,25,80,53,95,63,30,42,35,20,23,36,50,61,67,48,33,40,37,30,40,30,43,32,69,43,53,74,46,80,44,82,51,66,53,76,74,29,57,77,68,54,21,29,21,44,32,47,31,45,70,29,50,39,48,85,69,77,57,55,42,38,41,69,56,27,43,50,67,60,44,53,54,47,52,51,54,50,54,55,41,27,54,45,44,48,48,57,52,50,51,61,59,60,64,69,76,73,82,76,86,91,79,86,89,86,74,90,81,94,82,88,90,77,95,72,82,85,76,87,76,68,100,78,76,75,88,71,85,83,66,85,80,63,92,67,81,83,86,65,81,70,62,71,44,75,71,89,87,58,72,48,59,76,61,79,85,91,76,93,76,86,87,82,87,81,88,83,89,82,84,90,76,90,79,90,80,86,84,89,81,86,87,88,80,90,87,83,89,83,88,84,92,88,89,89,81,91,78,92,88,80,90,81,89,79,85,90,80,89,81,89,82,138

pLDDT: mean 74.17, std 21.39, range [28.19, 96.75]

Radius of gyration: 36.07 Å; Cα contacts (8 Å, |Δi|>4): 799; chains: 1; bounding box: 115×91×106 Å